Protein AF-A0A349MYN0-F1 (afdb_monomer)

Nearest PDB structures (foldseek):
  5dou-assembly1_A  TM=8.508E-01  e=4.488E-42  Homo sapiens
  5dot-assembly1_B  TM=8.127E-01  e=1.857E-39  Homo sapiens
  5dot-assembly1_A  TM=7.940E-01  e=4.603E-40  Homo sapiens
  6uel-assembly1_A  TM=7.951E-01  e=8.634E-41  Homo sapiens
  6uel-assembly2_B  TM=8.020E-01  e=1.486E-39  Homo sapiens

Structure (mmCIF, N/CA/C/O backbone):
data_AF-A0A349MYN0-F1
#
_entry.id   AF-A0A349MYN0-F1
#
loop_
_atom_site.group_PDB
_atom_site.id
_atom_site.type_symbol
_atom_site.label_atom_id
_atom_site.label_alt_id
_atom_site.label_comp_id
_atom_site.label_asym_id
_atom_site.label_entity_id
_atom_site.label_seq_id
_atom_site.pdbx_PDB_ins_code
_atom_site.Cartn_x
_atom_site.Cartn_y
_atom_site.Cartn_z
_atom_site.occupancy
_atom_site.B_iso_or_equiv
_atom_site.auth_seq_id
_atom_site.auth_comp_id
_atom_site.auth_asym_id
_atom_site.auth_atom_id
_atom_site.pdbx_PDB_model_num
ATOM 1 N N . MET A 1 1 ? 27.605 -14.331 16.503 1.00 70.06 1 MET A N 1
ATOM 2 C CA . MET A 1 1 ? 26.732 -15.064 17.456 1.00 70.06 1 MET A CA 1
ATOM 3 C C . MET A 1 1 ? 26.470 -14.344 18.785 1.00 70.06 1 MET A C 1
ATOM 5 O O . MET A 1 1 ? 25.305 -14.211 19.127 1.00 70.06 1 MET A O 1
ATOM 9 N N . SER A 1 2 ? 27.470 -13.841 19.530 1.00 75.88 2 SER A N 1
ATOM 10 C CA . SER A 1 2 ? 27.254 -13.190 20.852 1.00 75.88 2 SER A CA 1
ATOM 11 C C . SER A 1 2 ? 26.178 -12.083 20.856 1.00 75.88 2 SER A C 1
ATOM 13 O O . SER A 1 2 ? 25.307 -12.060 21.724 1.00 75.88 2 SER A O 1
ATOM 15 N N . ALA A 1 3 ? 26.155 -11.217 19.835 1.00 77.19 3 ALA A N 1
ATOM 16 C CA . ALA A 1 3 ? 25.116 -10.194 19.686 1.00 77.19 3 ALA A CA 1
ATOM 17 C C . ALA A 1 3 ? 23.699 -10.779 19.503 1.00 77.19 3 ALA A C 1
ATOM 19 O O . ALA A 1 3 ? 22.739 -10.231 20.039 1.00 77.19 3 ALA A O 1
ATOM 20 N N . ALA A 1 4 ?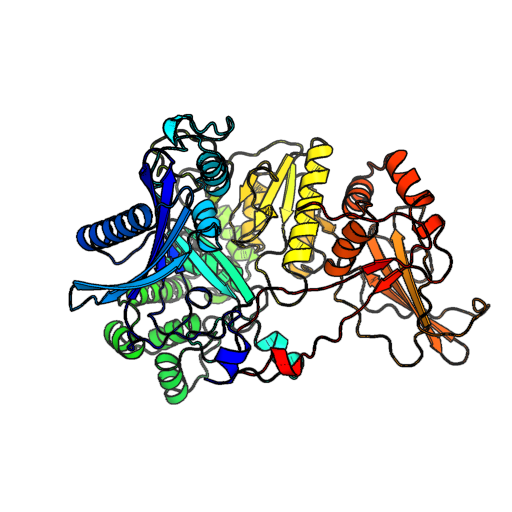 23.560 -11.899 18.787 1.00 78.62 4 ALA A N 1
ATOM 21 C CA . ALA A 1 4 ? 22.275 -12.568 18.580 1.00 78.62 4 ALA A CA 1
ATOM 22 C C . ALA A 1 4 ? 21.766 -13.223 19.877 1.00 78.62 4 ALA A C 1
ATOM 24 O O . ALA A 1 4 ? 20.604 -13.047 20.239 1.00 78.62 4 ALA A O 1
ATOM 25 N N . PHE A 1 5 ? 22.651 -13.864 20.649 1.00 84.19 5 PHE A N 1
ATOM 26 C CA . PHE A 1 5 ? 22.313 -14.417 21.967 1.00 84.19 5 PHE A CA 1
ATOM 27 C C . PHE A 1 5 ? 21.851 -13.351 22.967 1.00 84.19 5 PHE A C 1
ATOM 29 O O . PHE A 1 5 ? 20.907 -13.593 23.713 1.00 84.19 5 PHE A O 1
ATOM 36 N N . LYS A 1 6 ? 22.470 -12.160 22.960 1.00 86.12 6 LYS A N 1
ATOM 37 C CA . LYS A 1 6 ? 22.051 -11.027 23.809 1.00 86.12 6 LYS A CA 1
ATOM 38 C C . LYS A 1 6 ? 20.644 -10.512 23.483 1.00 86.12 6 LYS A C 1
ATOM 40 O O . LYS A 1 6 ? 20.036 -9.850 24.316 1.00 86.12 6 LYS A O 1
ATOM 45 N N . ARG A 1 7 ? 20.146 -10.779 22.274 1.00 74.25 7 ARG A N 1
ATOM 46 C CA . ARG A 1 7 ? 18.857 -10.279 21.770 1.00 74.25 7 ARG A CA 1
ATOM 47 C C . ARG A 1 7 ? 17.738 -11.282 21.858 1.00 74.25 7 ARG A C 1
ATOM 49 O O . ARG A 1 7 ? 16.597 -10.905 22.105 1.00 74.25 7 ARG A O 1
ATOM 56 N N . SER A 1 8 ? 18.064 -12.544 21.623 1.00 82.69 8 SER A N 1
ATOM 57 C CA . SER A 1 8 ? 17.111 -13.622 21.783 1.00 82.69 8 SER A CA 1
ATOM 58 C C . SER A 1 8 ? 16.631 -13.634 23.230 1.00 82.69 8 SER A C 1
ATOM 60 O O . SER A 1 8 ? 17.420 -13.840 24.154 1.00 82.69 8 SER A O 1
ATOM 62 N N . ARG A 1 9 ? 15.328 -13.411 23.442 1.00 85.12 9 ARG A N 1
ATOM 63 C CA . ARG A 1 9 ? 14.726 -13.454 24.788 1.00 85.12 9 ARG A CA 1
ATOM 64 C C . ARG A 1 9 ? 14.909 -14.827 25.440 1.00 85.12 9 ARG A C 1
ATOM 66 O O . ARG A 1 9 ? 14.987 -14.909 26.659 1.00 85.12 9 ARG A O 1
ATOM 73 N N . THR A 1 10 ? 15.026 -15.877 24.627 1.00 89.75 10 THR A N 1
ATOM 74 C CA . THR A 1 10 ? 15.266 -17.262 25.050 1.00 89.75 10 THR A CA 1
ATOM 75 C C . THR A 1 10 ? 16.742 -17.658 24.996 1.00 89.75 10 THR A C 1
ATOM 77 O O . THR A 1 10 ? 17.072 -18.798 25.304 1.00 89.75 10 THR A O 1
ATOM 80 N N . ARG A 1 11 ? 17.643 -16.737 24.616 1.00 88.44 11 ARG A N 1
ATOM 81 C CA . ARG A 1 11 ? 19.074 -17.002 24.381 1.00 88.44 11 ARG A CA 1
ATOM 82 C C . ARG A 1 11 ? 19.307 -18.180 23.427 1.00 88.44 11 ARG A C 1
ATOM 84 O O . ARG A 1 11 ? 20.222 -18.971 23.626 1.00 88.44 11 ARG A O 1
ATOM 91 N N . GLN A 1 12 ? 18.484 -18.289 22.391 1.00 89.19 12 GLN A N 1
ATOM 92 C CA . GLN A 1 12 ? 18.605 -19.300 21.341 1.00 89.19 12 GLN A CA 1
ATOM 93 C C . GLN A 1 12 ? 18.811 -18.645 19.978 1.00 89.19 12 GLN A C 1
ATOM 95 O O . GLN A 1 12 ? 18.275 -17.565 19.716 1.00 89.19 12 GLN A O 1
ATOM 100 N N . VAL A 1 13 ? 19.579 -19.320 19.125 1.00 89.50 13 VAL A N 1
ATOM 101 C CA . VAL A 1 13 ? 19.745 -19.004 17.705 1.00 89.50 13 VAL A CA 1
ATOM 102 C C . VAL A 1 13 ? 19.585 -20.292 16.909 1.00 89.50 13 VAL A C 1
ATOM 104 O O . VAL A 1 13 ? 20.021 -21.348 17.364 1.00 89.50 13 VAL A O 1
ATOM 107 N N . ILE A 1 14 ? 18.958 -20.191 15.743 1.00 89.00 14 ILE A N 1
ATOM 108 C CA . ILE A 1 14 ? 18.860 -21.282 14.775 1.00 89.00 14 ILE A CA 1
ATOM 109 C C . ILE A 1 14 ? 19.887 -20.988 13.679 1.00 89.00 14 ILE A C 1
ATOM 111 O O . ILE A 1 14 ? 20.056 -19.831 13.287 1.00 89.00 14 ILE A O 1
ATOM 115 N N . VAL A 1 15 ? 20.638 -22.011 13.276 1.00 90.38 15 VAL A N 1
ATOM 116 C CA . VAL A 1 15 ? 21.626 -21.933 12.197 1.00 90.38 15 VAL A CA 1
ATOM 117 C C . VAL A 1 15 ? 21.178 -22.907 11.126 1.00 90.38 15 VAL A C 1
ATOM 119 O O . VAL A 1 15 ? 21.204 -24.114 11.355 1.00 90.38 15 VAL A O 1
ATOM 122 N N . ASP A 1 16 ? 20.776 -22.364 9.986 1.00 90.12 16 ASP A N 1
ATOM 123 C CA . ASP A 1 16 ? 20.216 -23.127 8.879 1.00 90.12 16 ASP A CA 1
ATOM 124 C C . ASP A 1 16 ? 21.194 -23.202 7.705 1.00 90.12 16 ASP A C 1
ATOM 126 O O . ASP A 1 16 ? 22.108 -22.382 7.562 1.00 90.12 16 ASP A O 1
ATOM 130 N N . GLN A 1 17 ? 20.994 -24.205 6.852 1.00 90.94 17 GLN A N 1
ATOM 131 C CA . GLN A 1 17 ? 21.646 -24.271 5.549 1.00 90.94 17 GLN A CA 1
ATOM 132 C C . GLN A 1 17 ? 21.239 -23.056 4.700 1.00 90.94 17 GLN A C 1
ATOM 134 O O . GLN A 1 17 ? 20.084 -22.632 4.723 1.00 90.94 17 GLN A O 1
ATOM 139 N N . SER A 1 18 ? 22.184 -22.511 3.927 1.00 92.62 18 SER A N 1
ATOM 140 C CA . SER A 1 18 ? 21.881 -21.416 3.003 1.00 92.62 18 SER A CA 1
ATOM 141 C C . SER A 1 18 ? 20.936 -21.880 1.896 1.00 92.62 18 SER A C 1
ATOM 143 O O . SER A 1 18 ? 21.201 -22.871 1.219 1.00 92.62 18 SER A O 1
ATOM 145 N N . ILE A 1 19 ? 19.873 -21.108 1.709 1.00 94.25 19 ILE A N 1
ATOM 146 C CA . ILE A 1 19 ? 18.875 -21.223 0.639 1.00 94.25 19 ILE A CA 1
ATOM 147 C C . ILE A 1 19 ? 18.743 -19.881 -0.107 1.00 94.25 19 ILE A C 1
ATOM 149 O O . ILE A 1 19 ? 17.689 -19.547 -0.636 1.00 94.25 19 ILE A O 1
ATOM 153 N N . VAL A 1 20 ? 19.807 -19.068 -0.076 1.00 93.94 20 VAL A N 1
ATOM 154 C CA . VAL A 1 20 ? 19.867 -17.757 -0.739 1.00 93.94 20 VAL A CA 1
ATOM 155 C C . VAL A 1 20 ? 19.706 -17.923 -2.249 1.00 93.94 20 VAL A C 1
ATOM 157 O O . VAL A 1 20 ? 20.283 -18.841 -2.825 1.00 93.94 20 VAL A O 1
ATOM 160 N N . GLY A 1 21 ? 18.947 -17.026 -2.875 1.00 93.31 21 GLY A N 1
ATOM 161 C CA . GLY A 1 21 ? 18.648 -17.070 -4.309 1.00 93.31 21 GLY A CA 1
ATOM 162 C C . GLY A 1 21 ? 17.367 -17.831 -4.654 1.00 93.31 21 GLY A C 1
ATOM 163 O O . GLY A 1 21 ? 16.853 -17.666 -5.753 1.00 93.31 21 GLY A O 1
ATOM 164 N N . LEU A 1 22 ? 16.807 -18.618 -3.728 1.00 96.00 22 LEU A N 1
ATOM 165 C CA . LEU A 1 22 ? 15.513 -19.264 -3.951 1.00 96.00 22 LEU A CA 1
ATOM 166 C C . LEU A 1 22 ? 14.369 -18.241 -3.952 1.00 96.00 22 LEU A C 1
ATOM 168 O O . LEU A 1 22 ? 14.459 -17.188 -3.320 1.00 96.00 22 LEU A O 1
ATOM 172 N N . LYS A 1 23 ? 13.268 -18.581 -4.626 1.00 96.44 23 LYS A N 1
ATOM 173 C CA . LYS A 1 23 ? 12.063 -17.747 -4.688 1.00 96.44 23 LYS A CA 1
ATOM 174 C C . LYS A 1 23 ? 11.361 -17.738 -3.331 1.00 96.44 23 LYS A C 1
ATOM 176 O O . LYS A 1 23 ? 11.064 -18.810 -2.805 1.00 96.44 23 LYS A O 1
ATOM 181 N N . GLU A 1 24 ? 11.070 -16.564 -2.775 1.00 97.44 24 GLU A N 1
ATOM 182 C CA . GLU A 1 24 ? 10.325 -16.435 -1.516 1.00 97.44 24 GLU A CA 1
ATOM 183 C C . GLU A 1 24 ? 8.834 -16.193 -1.805 1.00 97.44 24 GLU A C 1
ATOM 185 O O . GLU A 1 24 ? 8.454 -15.289 -2.547 1.00 97.44 24 GLU A O 1
ATOM 190 N N . VAL A 1 25 ? 7.973 -17.045 -1.245 1.00 97.44 25 VAL A N 1
ATOM 191 C CA . VAL A 1 25 ? 6.510 -16.921 -1.346 1.00 97.44 25 VAL A CA 1
ATOM 192 C C . VAL A 1 25 ? 5.866 -17.147 0.009 1.00 97.44 25 VAL A C 1
ATOM 194 O O . VAL A 1 25 ? 6.366 -17.902 0.845 1.00 97.44 25 VAL A O 1
ATOM 197 N N . SER A 1 26 ? 4.713 -16.533 0.234 1.00 97.25 26 SER A N 1
ATOM 198 C CA . SER A 1 26 ? 3.986 -16.655 1.491 1.00 97.25 26 SER A CA 1
ATOM 199 C C . SER A 1 26 ? 2.500 -16.905 1.303 1.00 97.25 26 SER A C 1
ATOM 201 O O . SER A 1 26 ? 1.902 -16.535 0.294 1.00 97.25 26 SER A O 1
ATOM 203 N N . PHE A 1 27 ? 1.907 -17.576 2.289 1.00 98.12 27 PHE A N 1
ATOM 204 C CA . PHE A 1 27 ? 0.498 -17.956 2.312 1.00 98.12 27 PHE A CA 1
ATOM 205 C C . PHE A 1 27 ? -0.103 -17.585 3.668 1.00 98.12 27 PHE A C 1
ATOM 207 O O . PHE A 1 27 ? 0.437 -17.961 4.713 1.00 98.12 27 PHE A O 1
ATOM 214 N N . GLU A 1 28 ? -1.237 -16.888 3.646 1.00 98.12 28 GLU A N 1
ATOM 215 C CA . GLU A 1 28 ? -2.030 -16.555 4.830 1.00 98.12 28 GLU A CA 1
ATOM 216 C C . GLU A 1 28 ? -3.222 -17.498 4.910 1.00 98.12 28 GLU A C 1
ATOM 218 O O . GLU A 1 28 ? -4.112 -17.470 4.060 1.00 98.12 28 GLU A O 1
ATOM 223 N N . VAL A 1 29 ? -3.258 -18.341 5.936 1.00 97.94 29 VAL A N 1
ATOM 224 C CA . VAL A 1 29 ? -4.346 -19.300 6.129 1.00 97.94 29 VAL A CA 1
ATOM 225 C C . VAL A 1 29 ? -5.152 -18.955 7.366 1.00 97.94 29 VAL A C 1
ATOM 227 O O . VAL A 1 29 ? -4.625 -18.444 8.351 1.00 97.94 29 VAL A O 1
ATOM 230 N N . LEU A 1 30 ? -6.435 -19.296 7.344 1.00 98.06 30 LEU A N 1
ATOM 231 C CA . LEU A 1 30 ? -7.312 -19.200 8.501 1.00 98.06 30 LEU A CA 1
ATOM 232 C C . LEU A 1 30 ? -7.940 -20.556 8.779 1.00 98.06 30 LEU A C 1
ATOM 234 O O . LEU A 1 30 ? -8.428 -2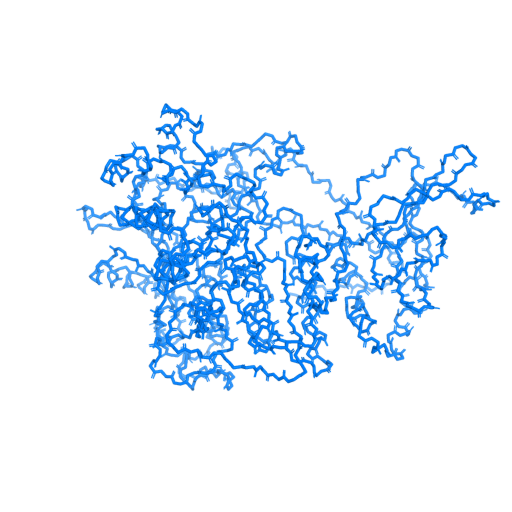1.221 7.867 1.00 98.06 30 LEU A O 1
ATOM 238 N N . ARG A 1 31 ? -7.940 -20.967 10.048 1.00 97.81 31 ARG A N 1
ATOM 239 C CA . ARG A 1 31 ? -8.526 -22.231 10.498 1.00 97.81 31 ARG A CA 1
ATOM 240 C C . ARG A 1 31 ? -9.486 -22.013 11.657 1.00 97.81 31 ARG A C 1
ATOM 242 O O . ARG A 1 31 ? -9.134 -21.342 12.622 1.00 97.81 31 ARG A O 1
ATOM 249 N N . ASP A 1 32 ? -10.669 -22.620 11.588 1.00 97.56 32 ASP A N 1
ATOM 250 C CA . ASP A 1 32 ? -11.662 -22.557 12.661 1.00 97.56 32 ASP A CA 1
ATOM 251 C C . ASP A 1 32 ? -11.588 -23.704 13.673 1.00 97.56 32 ASP A C 1
ATOM 253 O O . ASP A 1 32 ? -10.819 -24.659 13.532 1.00 97.56 32 ASP A O 1
ATOM 257 N N . VAL A 1 33 ? -12.416 -23.609 14.718 1.00 95.62 33 VAL A N 1
ATOM 258 C CA . VAL A 1 33 ? -12.511 -24.631 15.772 1.00 95.62 33 VAL A CA 1
ATOM 259 C C . VAL A 1 33 ? -13.013 -25.990 15.282 1.00 95.62 33 VAL A C 1
ATOM 261 O O . VAL A 1 33 ? -12.716 -27.003 15.911 1.00 95.62 33 VAL A O 1
ATOM 264 N N . ARG A 1 34 ? -13.737 -26.044 14.155 1.00 96.12 34 ARG A N 1
ATOM 265 C CA . ARG A 1 34 ? -14.184 -27.298 13.521 1.00 96.12 34 ARG A CA 1
ATOM 266 C C . ARG A 1 34 ? -13.115 -27.884 12.596 1.00 96.12 34 ARG A C 1
ATOM 268 O O . ARG A 1 34 ? -13.254 -29.009 12.127 1.00 96.12 34 ARG A O 1
ATOM 275 N N . GLY A 1 35 ? -12.030 -27.148 12.360 1.00 95.38 35 GLY A N 1
ATOM 276 C CA . GLY A 1 35 ? -10.937 -27.530 11.478 1.00 95.38 35 GLY A CA 1
ATOM 277 C C . GLY A 1 35 ? -11.133 -27.134 10.018 1.00 95.38 35 GLY A C 1
ATOM 278 O O . GLY A 1 35 ? -10.265 -27.464 9.203 1.00 95.38 35 GLY A O 1
ATOM 279 N N . THR A 1 36 ? -12.201 -26.403 9.689 1.00 96.94 36 THR A N 1
ATOM 280 C CA . THR A 1 36 ? -12.367 -25.756 8.382 1.00 96.94 36 THR A CA 1
ATOM 281 C C . THR A 1 36 ? -11.179 -24.830 8.169 1.00 96.94 36 THR A C 1
ATOM 283 O O . THR A 1 36 ? -10.848 -24.048 9.058 1.00 96.94 36 THR A O 1
ATOM 286 N N . THR A 1 37 ? -10.490 -24.959 7.038 1.00 97.62 37 THR A N 1
ATOM 287 C CA . THR A 1 37 ? -9.283 -24.178 6.737 1.00 97.62 37 THR A CA 1
ATOM 288 C C . THR A 1 37 ? -9.445 -23.515 5.377 1.00 97.62 37 THR A C 1
ATOM 290 O O . THR A 1 37 ? -9.800 -24.205 4.424 1.00 97.62 37 THR A O 1
ATOM 293 N N . LEU A 1 38 ? -9.189 -22.212 5.309 1.00 97.69 38 LEU A N 1
ATOM 294 C CA . LEU A 1 38 ? -9.253 -21.391 4.103 1.00 97.69 38 LEU A CA 1
ATOM 295 C C . LEU A 1 38 ? -7.887 -20.761 3.837 1.00 97.69 38 LEU A C 1
ATOM 297 O O . LEU A 1 38 ? -7.167 -20.411 4.777 1.00 97.69 38 LEU A O 1
ATOM 301 N N . LEU A 1 39 ? -7.549 -20.598 2.563 1.00 97.94 39 LEU A N 1
ATOM 302 C CA . LEU A 1 39 ? -6.480 -19.714 2.128 1.00 97.94 39 LEU A CA 1
ATOM 303 C C . LEU A 1 39 ? -7.048 -18.302 1.937 1.00 97.94 39 LEU A C 1
ATOM 305 O O . LEU A 1 39 ? -7.944 -18.102 1.126 1.00 97.94 39 LEU A O 1
ATOM 309 N N . LEU A 1 40 ? -6.544 -17.333 2.700 1.00 97.56 40 LEU A N 1
ATOM 310 C CA . LEU A 1 40 ? -6.998 -15.941 2.644 1.00 97.56 40 LEU A CA 1
ATOM 311 C C . LEU A 1 40 ? -6.230 -15.101 1.620 1.00 97.56 40 LEU A C 1
ATOM 313 O O . LEU A 1 40 ? -6.700 -14.042 1.217 1.00 97.56 40 LEU A O 1
ATOM 317 N N . GLY A 1 41 ? -5.044 -15.550 1.225 1.00 96.88 41 GLY A N 1
ATOM 318 C CA . GLY A 1 41 ? -4.240 -14.892 0.211 1.00 96.88 41 GLY A CA 1
ATOM 319 C C . GLY A 1 41 ? -2.812 -15.406 0.198 1.00 96.88 41 GLY A C 1
ATOM 320 O O . GLY A 1 41 ? -2.386 -16.179 1.061 1.00 96.88 41 GLY A O 1
ATOM 321 N N . SER A 1 42 ? -2.073 -14.965 -0.806 1.00 97.25 42 SER A N 1
ATOM 322 C CA . SER A 1 42 ? -0.695 -15.373 -1.038 1.00 97.25 42 SER A CA 1
ATOM 323 C C . SER A 1 42 ? 0.104 -14.217 -1.616 1.00 97.25 42 SER A C 1
ATOM 325 O O . SER A 1 42 ? -0.455 -13.406 -2.360 1.00 97.25 42 SER A O 1
ATOM 327 N N . MET A 1 43 ? 1.391 -14.154 -1.301 1.00 96.94 43 MET A N 1
ATOM 328 C CA . MET A 1 43 ? 2.289 -13.108 -1.781 1.00 96.94 43 MET A CA 1
ATOM 329 C C . MET A 1 43 ? 3.567 -13.717 -2.348 1.00 96.94 43 MET A C 1
ATOM 331 O O . MET A 1 43 ? 4.013 -14.771 -1.891 1.00 96.94 43 MET A O 1
ATOM 335 N N . GLU A 1 44 ? 4.129 -13.047 -3.342 1.00 98.00 44 GLU A N 1
ATOM 336 C CA . GLU A 1 44 ? 5.409 -13.371 -3.960 1.00 98.00 44 GLU A CA 1
ATOM 337 C C . GLU A 1 44 ? 6.370 -12.209 -3.742 1.00 98.00 44 GLU A C 1
ATOM 339 O O . GLU A 1 44 ? 6.031 -11.060 -4.033 1.00 98.00 44 GLU A O 1
ATOM 344 N N . ASP A 1 45 ? 7.556 -12.507 -3.228 1.00 97.50 45 ASP A N 1
ATOM 345 C CA . ASP A 1 45 ? 8.609 -11.513 -3.095 1.00 97.50 45 ASP A CA 1
ATOM 346 C C . ASP A 1 45 ? 9.348 -11.433 -4.435 1.00 97.50 45 ASP A C 1
ATOM 348 O O . ASP A 1 45 ? 9.756 -12.446 -5.007 1.00 97.50 45 ASP A O 1
ATOM 352 N N . MET A 1 46 ? 9.506 -10.218 -4.960 1.00 96.62 46 MET A N 1
ATOM 353 C CA . MET A 1 46 ? 10.285 -9.990 -6.177 1.00 96.62 46 MET A CA 1
ATOM 354 C C . MET A 1 46 ? 11.768 -10.264 -5.920 1.00 96.62 46 MET A C 1
ATOM 356 O O . MET A 1 46 ? 12.467 -10.751 -6.806 1.00 96.62 46 MET A O 1
ATOM 360 N N . ASP A 1 47 ? 12.260 -9.933 -4.723 1.00 96.19 47 ASP A N 1
ATOM 361 C CA . ASP A 1 47 ? 13.625 -10.256 -4.334 1.00 96.19 47 ASP A CA 1
ATOM 362 C C . ASP A 1 47 ? 13.713 -11.698 -3.820 1.00 96.19 47 ASP A C 1
ATOM 364 O O . ASP A 1 47 ? 12.864 -12.128 -3.040 1.00 96.19 47 ASP A O 1
ATOM 368 N N . PRO A 1 48 ? 14.764 -12.443 -4.190 1.00 95.38 48 PRO A N 1
ATOM 369 C CA . PRO A 1 48 ? 14.948 -13.801 -3.706 1.00 95.38 48 PRO A CA 1
ATOM 370 C C . PRO A 1 48 ? 15.352 -13.834 -2.228 1.00 95.38 48 PRO A C 1
ATOM 372 O O . PRO A 1 48 ? 15.840 -12.849 -1.653 1.00 95.38 48 PRO A O 1
ATOM 375 N N . VAL A 1 49 ? 15.257 -15.031 -1.642 1.00 96.44 49 VAL A N 1
ATOM 376 C CA . VAL A 1 49 ? 15.714 -15.315 -0.279 1.00 96.44 49 VAL A CA 1
ATOM 377 C C . VAL A 1 49 ? 17.146 -14.818 -0.092 1.00 96.44 49 VAL A C 1
ATOM 379 O O . VAL A 1 49 ? 18.037 -15.077 -0.902 1.00 96.44 49 VAL A O 1
ATOM 382 N N . GLY A 1 50 ? 17.377 -14.122 1.018 1.00 93.00 50 GLY A N 1
ATOM 383 C CA . GLY A 1 50 ? 18.637 -13.434 1.320 1.00 93.00 50 GLY A CA 1
ATOM 384 C C . GLY A 1 50 ? 18.422 -11.956 1.629 1.00 93.00 50 GLY A C 1
ATOM 385 O O . GLY A 1 50 ? 19.214 -11.358 2.361 1.00 93.00 50 GLY A O 1
ATOM 386 N N . ILE A 1 51 ? 17.301 -11.404 1.167 1.00 95.44 51 ILE A N 1
ATOM 387 C CA . ILE A 1 51 ? 16.744 -10.134 1.627 1.00 95.44 51 ILE A CA 1
ATOM 388 C C . ILE A 1 51 ? 15.548 -10.431 2.519 1.00 95.44 51 ILE A C 1
ATOM 390 O O . ILE A 1 51 ? 14.767 -11.334 2.261 1.00 95.44 51 ILE A O 1
ATOM 394 N N . HIS A 1 52 ? 15.418 -9.694 3.615 1.00 94.44 52 HIS A N 1
ATOM 395 C CA . HIS A 1 52 ? 14.252 -9.812 4.473 1.00 94.44 52 HIS A CA 1
ATOM 396 C C . HIS A 1 52 ? 12.994 -9.374 3.708 1.00 94.44 52 HIS A C 1
ATOM 398 O O . HIS A 1 52 ? 12.954 -8.231 3.268 1.00 94.44 52 HIS A O 1
ATOM 404 N N . ALA A 1 53 ? 11.946 -10.200 3.663 1.00 91.00 53 ALA A N 1
ATOM 405 C CA . ALA A 1 53 ? 10.687 -9.926 2.950 1.00 91.00 53 ALA A CA 1
ATOM 406 C C . ALA A 1 53 ? 10.162 -8.478 3.094 1.00 91.00 53 ALA A C 1
ATOM 408 O O . ALA A 1 53 ? 9.836 -7.801 2.129 1.00 91.00 53 ALA A O 1
ATOM 409 N N . ALA A 1 54 ? 10.195 -7.908 4.308 1.00 90.44 54 ALA A N 1
ATOM 410 C CA . ALA A 1 54 ? 9.737 -6.527 4.533 1.00 90.44 54 ALA A CA 1
ATOM 411 C C . ALA A 1 54 ? 10.542 -5.425 3.801 1.00 90.44 54 ALA A C 1
ATOM 413 O O . ALA A 1 54 ? 10.015 -4.318 3.659 1.00 90.44 54 ALA A O 1
ATOM 414 N N . ASP A 1 55 ? 11.785 -5.716 3.404 1.00 94.25 55 ASP A N 1
ATOM 415 C CA . ASP A 1 55 ? 12.672 -4.881 2.580 1.00 94.25 55 ASP A CA 1
ATOM 416 C C . ASP A 1 55 ? 12.580 -5.223 1.086 1.00 94.25 55 ASP A C 1
ATOM 418 O O . ASP A 1 55 ? 13.181 -4.511 0.282 1.00 94.25 55 ASP A O 1
ATOM 422 N N . SER A 1 56 ? 11.849 -6.281 0.727 1.00 94.94 56 SER A N 1
ATOM 423 C CA . SER A 1 56 ? 11.555 -6.643 -0.652 1.00 94.94 56 SER A CA 1
ATOM 424 C C . SER A 1 56 ? 10.323 -5.906 -1.176 1.00 94.94 56 SER A C 1
ATOM 426 O O . SER A 1 56 ? 9.484 -5.404 -0.416 1.00 94.94 56 SER A O 1
ATOM 428 N N . ILE A 1 57 ? 10.229 -5.830 -2.502 1.00 95.69 57 ILE A N 1
ATOM 429 C CA . ILE A 1 57 ? 8.975 -5.538 -3.188 1.00 95.69 57 ILE A CA 1
ATOM 430 C C . ILE A 1 57 ? 8.136 -6.820 -3.185 1.00 95.69 57 ILE A C 1
ATOM 432 O O . ILE A 1 57 ? 8.522 -7.812 -3.793 1.00 95.69 57 ILE A O 1
ATOM 436 N N . GLU A 1 58 ? 6.985 -6.792 -2.518 1.00 96.38 58 GLU A N 1
ATOM 437 C CA . GLU A 1 58 ? 6.093 -7.955 -2.398 1.00 96.38 58 GLU A CA 1
ATOM 438 C C . GLU A 1 58 ? 4.860 -7.748 -3.304 1.00 96.38 58 GLU A C 1
ATOM 440 O O . GLU A 1 58 ? 4.289 -6.652 -3.341 1.00 96.38 58 GLU A O 1
ATOM 445 N N . VAL A 1 59 ? 4.419 -8.783 -4.021 1.00 98.25 59 VAL A N 1
ATOM 446 C CA . VAL A 1 59 ? 3.301 -8.740 -4.982 1.00 98.25 59 VAL A CA 1
ATOM 447 C C . VAL A 1 59 ? 2.200 -9.718 -4.571 1.00 98.25 59 VAL A C 1
ATOM 449 O O . VAL A 1 59 ? 2.475 -10.830 -4.126 1.00 98.25 59 VAL A O 1
ATOM 452 N N . THR A 1 60 ? 0.934 -9.320 -4.712 1.00 97.88 60 THR A N 1
ATOM 453 C CA . THR A 1 60 ? -0.221 -10.218 -4.562 1.00 97.88 60 THR A CA 1
ATOM 454 C C . THR A 1 60 ? -1.253 -9.958 -5.668 1.00 97.88 60 THR A C 1
ATOM 456 O O . THR A 1 60 ? -1.489 -8.793 -5.998 1.00 97.88 60 THR A O 1
ATOM 459 N N . PRO A 1 61 ? -1.858 -11.000 -6.267 1.00 97.19 61 PRO A N 1
ATOM 460 C CA . PRO A 1 61 ? -1.579 -12.424 -6.048 1.00 97.19 61 PRO A CA 1
ATOM 461 C C . PRO A 1 61 ? -0.182 -12.843 -6.549 1.00 97.19 61 PRO A C 1
ATOM 463 O O . PRO A 1 61 ? 0.525 -12.057 -7.179 1.00 97.19 61 PRO A O 1
ATOM 466 N N . ILE A 1 62 ? 0.217 -14.082 -6.251 1.00 97.25 62 ILE A N 1
ATOM 467 C CA . ILE A 1 62 ? 1.439 -14.701 -6.793 1.00 97.25 62 ILE A CA 1
ATOM 468 C C . ILE A 1 62 ? 1.366 -14.699 -8.329 1.00 97.25 62 ILE A C 1
ATOM 470 O O . ILE A 1 62 ? 0.302 -14.961 -8.889 1.00 97.25 62 ILE A O 1
ATOM 474 N N . GLN A 1 63 ? 2.480 -14.404 -9.001 1.00 97.06 63 GLN A N 1
ATOM 475 C CA . GLN A 1 63 ? 2.531 -14.190 -10.451 1.00 97.06 63 GLN A CA 1
ATOM 476 C C . GLN A 1 63 ? 3.151 -15.367 -11.213 1.00 97.06 63 GLN A C 1
ATOM 478 O O . GLN A 1 63 ? 2.769 -15.622 -12.353 1.00 97.06 63 GLN A O 1
ATOM 483 N N . THR A 1 64 ? 4.105 -16.079 -10.608 1.00 96.19 64 THR A N 1
ATOM 484 C CA . THR A 1 64 ? 5.018 -16.968 -11.353 1.00 96.19 64 THR A CA 1
ATOM 485 C C . THR A 1 64 ? 4.912 -18.448 -10.983 1.00 96.19 64 THR A C 1
ATOM 487 O O . THR A 1 64 ? 5.690 -19.258 -11.482 1.00 96.19 64 THR A O 1
ATOM 490 N N . LEU A 1 65 ? 3.968 -18.830 -10.116 1.00 95.44 65 LEU A N 1
ATOM 491 C CA . LEU A 1 65 ? 3.734 -20.237 -9.780 1.00 95.44 65 LEU A CA 1
ATOM 492 C C . LEU A 1 65 ? 2.702 -20.874 -10.707 1.00 95.44 65 LEU A C 1
ATOM 494 O O . LEU A 1 65 ? 1.636 -20.312 -10.963 1.00 95.44 65 LEU A O 1
ATOM 498 N N . SER A 1 66 ? 2.973 -22.106 -11.128 1.00 94.75 66 SER A N 1
ATOM 499 C CA . SER A 1 66 ? 1.942 -22.973 -11.694 1.00 94.75 66 SER A CA 1
ATOM 500 C C . SER A 1 66 ? 0.897 -23.335 -10.633 1.00 94.75 66 SER A C 1
ATOM 502 O O . SER A 1 66 ? 1.196 -23.393 -9.436 1.00 94.75 66 SER A O 1
ATOM 504 N N . ASP A 1 67 ? -0.326 -23.673 -11.056 1.00 96.25 67 ASP A N 1
ATOM 505 C CA . ASP A 1 67 ? -1.361 -24.138 -10.118 1.00 96.25 67 ASP A CA 1
ATOM 506 C C . ASP A 1 67 ? -0.885 -25.361 -9.316 1.00 96.25 67 ASP A C 1
ATOM 508 O O . ASP A 1 67 ? -1.119 -25.454 -8.114 1.00 96.25 67 ASP A O 1
ATOM 512 N N . ARG A 1 68 ? -0.108 -26.263 -9.931 1.00 94.75 68 ARG A N 1
ATOM 513 C CA . ARG A 1 68 ? 0.454 -27.425 -9.228 1.00 94.75 68 ARG A CA 1
ATOM 514 C C . ARG A 1 68 ? 1.343 -27.008 -8.052 1.00 94.75 68 ARG A C 1
ATOM 516 O O . ARG A 1 68 ? 1.199 -27.566 -6.961 1.00 94.75 68 ARG A O 1
ATOM 523 N N . GLU A 1 69 ? 2.258 -26.063 -8.259 1.00 95.50 69 GLU A N 1
ATOM 524 C CA . GLU A 1 69 ? 3.125 -25.536 -7.196 1.00 95.50 69 GLU A CA 1
ATOM 525 C C . GLU A 1 69 ? 2.296 -24.799 -6.141 1.00 95.50 69 GLU A C 1
ATOM 527 O O . GLU A 1 69 ? 2.450 -25.048 -4.943 1.00 95.50 69 GLU A O 1
ATOM 532 N N . TYR A 1 70 ? 1.344 -23.972 -6.580 1.00 96.62 70 TYR A N 1
ATOM 533 C CA . TYR A 1 70 ? 0.448 -23.228 -5.701 1.00 96.62 70 TYR A CA 1
ATOM 534 C C . TYR A 1 70 ? -0.350 -24.153 -4.772 1.00 96.62 70 TYR A C 1
ATOM 536 O O . TYR A 1 70 ? -0.320 -23.996 -3.548 1.00 96.62 70 TYR A O 1
ATOM 544 N N . GLN A 1 71 ? -1.009 -25.183 -5.318 1.00 97.38 71 GLN A N 1
ATOM 545 C CA . GLN A 1 71 ? -1.771 -26.151 -4.526 1.00 97.38 71 GLN A CA 1
ATOM 546 C C . GLN A 1 71 ? -0.863 -26.986 -3.613 1.00 97.38 71 GLN A C 1
ATOM 548 O O . GLN A 1 71 ? -1.255 -27.305 -2.487 1.00 97.38 71 GLN A O 1
ATOM 553 N N . LYS A 1 72 ? 0.361 -27.321 -4.045 1.00 96.25 72 LYS A N 1
ATOM 554 C CA . LYS A 1 72 ? 1.349 -28.036 -3.217 1.00 96.25 72 LYS A CA 1
ATOM 555 C C . LYS A 1 72 ? 1.721 -27.226 -1.972 1.00 96.25 72 LYS A C 1
ATOM 557 O O . LYS A 1 72 ? 1.687 -27.774 -0.863 1.00 96.25 72 LYS A O 1
ATOM 562 N N . LEU A 1 73 ? 2.010 -25.933 -2.133 1.00 97.56 73 LEU A N 1
ATOM 563 C CA . LEU A 1 73 ? 2.335 -25.023 -1.029 1.00 97.56 73 LEU A CA 1
ATOM 564 C C . LEU A 1 73 ? 1.112 -24.720 -0.151 1.00 97.56 73 LEU A C 1
ATOM 566 O O . LEU A 1 73 ? 1.207 -24.811 1.076 1.00 97.56 73 LEU A O 1
ATOM 570 N N . ARG A 1 74 ? -0.071 -24.503 -0.745 1.00 98.06 74 ARG A N 1
ATOM 571 C CA . ARG A 1 74 ? -1.348 -24.368 -0.016 1.00 98.06 74 ARG A CA 1
ATOM 572 C C . ARG A 1 74 ? -1.616 -25.578 0.878 1.00 98.06 74 ARG A C 1
ATOM 574 O O . ARG A 1 74 ? -1.899 -25.434 2.068 1.00 98.06 74 ARG A O 1
ATOM 581 N N . GLN A 1 75 ? -1.481 -26.792 0.343 1.00 98.06 75 GLN A N 1
ATOM 582 C CA . GLN A 1 75 ? -1.653 -28.014 1.131 1.00 98.06 75 GLN A CA 1
ATOM 583 C C . GLN A 1 75 ? -0.606 -28.131 2.245 1.00 98.06 75 GLN A C 1
ATOM 585 O O . GLN A 1 75 ? -0.936 -28.602 3.337 1.00 98.06 75 GLN A O 1
ATOM 590 N N . ALA A 1 76 ? 0.639 -27.709 2.001 1.00 98.06 76 ALA A N 1
ATOM 591 C CA . ALA A 1 76 ? 1.671 -27.665 3.032 1.00 98.06 76 ALA A CA 1
ATOM 592 C C . ALA A 1 76 ? 1.286 -26.711 4.172 1.00 98.06 76 ALA A C 1
ATOM 594 O O . ALA A 1 76 ? 1.305 -27.130 5.331 1.00 98.06 76 ALA A O 1
ATOM 595 N N . ALA A 1 77 ? 0.837 -25.493 3.856 1.00 98.12 77 ALA A N 1
ATOM 596 C CA . ALA A 1 77 ? 0.357 -24.527 4.842 1.00 98.12 77 ALA A CA 1
ATOM 597 C C . ALA A 1 77 ? -0.825 -25.085 5.659 1.00 98.12 77 ALA A C 1
ATOM 599 O O . ALA A 1 77 ? -0.823 -25.018 6.890 1.00 98.12 77 ALA A O 1
ATOM 600 N N . PHE A 1 78 ? -1.790 -25.751 5.011 1.00 98.50 78 PHE A N 1
ATOM 601 C CA . PHE A 1 78 ? -2.912 -26.399 5.705 1.00 98.50 78 PHE A CA 1
ATOM 602 C C . PHE A 1 78 ? -2.462 -27.538 6.629 1.00 98.50 78 PHE A C 1
ATOM 604 O O . PHE A 1 78 ? -2.990 -27.682 7.735 1.00 98.50 78 PHE A O 1
ATOM 611 N N . ARG A 1 79 ? -1.483 -28.356 6.214 1.00 98.12 79 ARG A N 1
ATOM 612 C CA . ARG A 1 79 ? -0.912 -29.410 7.072 1.00 98.12 79 ARG A CA 1
ATOM 613 C C . ARG A 1 79 ? -0.251 -28.815 8.314 1.00 98.12 79 ARG A C 1
ATOM 615 O O . ARG A 1 79 ? -0.484 -29.327 9.409 1.00 98.12 79 ARG A O 1
ATOM 622 N N . VAL A 1 80 ? 0.511 -27.730 8.159 1.00 97.75 80 VAL A N 1
ATOM 623 C CA . VAL A 1 80 ? 1.130 -27.007 9.282 1.00 97.75 80 VAL A CA 1
ATOM 624 C C . VAL A 1 80 ? 0.053 -26.476 10.234 1.00 97.75 80 VAL A C 1
ATOM 626 O O . VAL A 1 80 ? 0.111 -26.771 11.428 1.00 97.75 80 VAL A O 1
ATOM 629 N N . ALA A 1 81 ? -0.981 -25.805 9.711 1.00 97.50 81 ALA A N 1
ATOM 630 C CA . ALA A 1 81 ? -2.074 -25.237 10.510 1.00 97.50 81 ALA A CA 1
ATOM 631 C C . ALA A 1 81 ? -2.763 -26.300 11.378 1.00 97.50 81 ALA A C 1
ATOM 633 O O . ALA A 1 81 ? -3.015 -26.099 12.567 1.00 97.50 81 ALA A O 1
ATOM 634 N N . ARG A 1 82 ? -3.043 -27.467 10.782 1.00 97.25 82 ARG A N 1
ATOM 635 C CA . ARG A 1 82 ? -3.667 -28.603 11.472 1.00 97.25 82 ARG A CA 1
ATOM 636 C C . ARG A 1 82 ? -2.740 -29.210 12.516 1.00 97.25 82 ARG A C 1
ATOM 638 O O . ARG A 1 82 ? -3.194 -29.494 13.620 1.00 97.25 82 ARG A O 1
ATOM 645 N N . ARG A 1 83 ? -1.457 -29.403 12.189 1.00 96.94 83 ARG A N 1
ATOM 646 C CA . ARG A 1 83 ? -0.487 -30.053 13.084 1.00 96.94 83 ARG A CA 1
ATOM 647 C C . ARG A 1 83 ? -0.164 -29.215 14.319 1.00 96.94 83 ARG A C 1
ATOM 649 O O . ARG A 1 83 ? 0.100 -29.796 15.372 1.00 96.94 83 ARG A O 1
ATOM 656 N N . LEU A 1 84 ? -0.189 -27.891 14.172 1.00 96.44 84 LEU A N 1
ATOM 657 C CA . LEU A 1 84 ? -0.029 -26.918 15.254 1.00 96.44 84 LEU A CA 1
ATOM 658 C C . LEU A 1 84 ? -1.353 -26.582 15.959 1.00 96.44 84 LEU A C 1
ATOM 660 O O . LEU A 1 84 ? -1.350 -25.785 16.890 1.00 96.44 84 LEU A O 1
ATOM 664 N N . HIS A 1 85 ? -2.470 -27.189 15.539 1.00 95.38 85 HIS A N 1
ATOM 665 C CA . HIS A 1 85 ? -3.806 -26.962 16.095 1.00 95.38 85 HIS A CA 1
ATOM 666 C C . HIS A 1 85 ? -4.222 -25.481 16.115 1.00 95.38 85 HIS A C 1
ATOM 668 O O . HIS A 1 85 ? -4.879 -25.028 17.049 1.00 95.38 85 HIS A O 1
ATOM 674 N N . ILE A 1 86 ? -3.863 -24.731 15.068 1.00 96.44 86 ILE A N 1
ATOM 675 C CA . ILE A 1 86 ? -4.184 -23.304 14.966 1.00 96.44 86 ILE A CA 1
ATOM 676 C C . ILE A 1 86 ? -5.700 -23.095 14.924 1.00 96.44 86 ILE A C 1
ATOM 678 O O . ILE A 1 86 ? -6.406 -23.777 14.176 1.00 96.44 86 ILE A O 1
ATOM 682 N N . VAL A 1 87 ? -6.176 -22.122 15.700 1.00 97.19 87 VAL A N 1
ATOM 683 C CA . VAL A 1 87 ? -7.516 -21.534 15.606 1.00 97.19 87 VAL A CA 1
ATOM 684 C C . VAL A 1 87 ? -7.329 -20.029 15.431 1.00 97.19 87 VAL A C 1
ATOM 686 O O . VAL A 1 87 ? -6.789 -19.369 16.315 1.00 97.19 87 VAL A O 1
ATOM 689 N N . GLY A 1 88 ? -7.736 -19.499 14.281 1.00 96.88 88 GLY A N 1
ATOM 690 C CA . GLY A 1 88 ? -7.414 -18.143 13.835 1.00 96.88 88 GLY A CA 1
ATOM 691 C C . GLY A 1 88 ? -6.522 -18.155 12.595 1.00 96.88 88 GLY A C 1
ATOM 692 O O . GLY A 1 88 ? -6.591 -19.083 11.787 1.00 96.88 88 GLY A O 1
ATOM 693 N N . VAL A 1 89 ? -5.713 -17.108 12.437 1.00 97.25 89 VAL A N 1
ATOM 694 C CA . VAL A 1 89 ? -4.830 -16.922 11.276 1.00 97.25 89 VAL A CA 1
ATOM 695 C C . VAL A 1 89 ? -3.431 -17.487 11.503 1.00 97.25 89 VAL A C 1
ATOM 697 O O . VAL A 1 89 ? -2.935 -17.542 12.631 1.00 97.25 89 VAL A O 1
ATOM 700 N N . MET A 1 90 ? -2.789 -17.894 10.414 1.00 97.62 90 MET A N 1
ATOM 701 C CA . MET A 1 90 ? -1.387 -18.277 10.381 1.00 97.62 90 MET A CA 1
ATOM 702 C C . MET A 1 90 ? -0.778 -17.913 9.030 1.00 97.62 90 MET A C 1
ATOM 704 O O . MET A 1 90 ? -1.214 -18.402 7.990 1.00 97.62 90 MET A O 1
ATOM 708 N N . HIS A 1 91 ? 0.301 -17.150 9.087 1.00 97.81 91 HIS A N 1
ATOM 709 C CA . HIS A 1 91 ? 1.141 -16.829 7.946 1.00 97.81 91 HIS A CA 1
ATOM 710 C C . HIS A 1 91 ? 2.290 -17.847 7.855 1.00 97.81 91 HIS A C 1
ATOM 712 O O . HIS A 1 91 ? 2.974 -18.112 8.851 1.00 97.81 91 HIS A O 1
ATOM 718 N N . VAL A 1 92 ? 2.517 -18.427 6.674 1.00 97.81 92 VAL A N 1
ATOM 719 C CA . VAL A 1 92 ? 3.644 -19.333 6.391 1.00 97.81 92 VAL A CA 1
ATOM 720 C C . VAL A 1 92 ? 4.478 -18.784 5.241 1.00 97.81 92 VAL A C 1
ATOM 722 O O . VAL A 1 92 ? 3.931 -18.488 4.182 1.00 97.81 92 VAL A O 1
ATOM 725 N N . GLN A 1 93 ? 5.794 -18.703 5.442 1.00 97.38 93 GLN A N 1
ATOM 726 C CA . GLN A 1 93 ? 6.768 -18.322 4.417 1.00 97.38 93 GLN A CA 1
ATOM 727 C C . GLN A 1 93 ? 7.513 -19.554 3.905 1.00 97.38 93 GLN A C 1
ATOM 729 O O . GLN A 1 93 ? 7.967 -20.392 4.696 1.00 97.38 93 GLN A O 1
ATOM 734 N N . PHE A 1 94 ? 7.659 -19.633 2.588 1.00 97.69 94 PHE A N 1
ATOM 735 C CA . PHE A 1 94 ? 8.333 -20.703 1.877 1.00 97.69 94 PHE A CA 1
ATOM 736 C C . PHE A 1 94 ? 9.459 -20.154 1.006 1.00 97.69 94 PHE A C 1
ATOM 738 O O . PHE A 1 94 ? 9.308 -19.104 0.390 1.00 97.69 94 PHE A O 1
ATOM 745 N N . ALA A 1 95 ? 10.535 -20.926 0.893 1.00 96.94 95 ALA A N 1
ATOM 746 C CA . ALA A 1 95 ? 11.487 -20.803 -0.202 1.00 96.94 95 ALA A CA 1
ATOM 747 C C . ALA A 1 95 ? 11.224 -21.922 -1.207 1.00 96.94 95 ALA A C 1
ATOM 749 O O . ALA A 1 95 ? 11.190 -23.090 -0.810 1.00 96.94 95 ALA A O 1
ATOM 750 N N . LEU A 1 96 ? 11.039 -21.586 -2.478 1.00 95.44 96 LEU A N 1
ATOM 751 C CA . LEU A 1 96 ? 10.831 -22.536 -3.564 1.00 95.44 96 LEU A CA 1
ATOM 752 C C . LEU A 1 96 ? 12.087 -22.614 -4.435 1.00 95.44 96 LEU A C 1
ATOM 754 O O . LEU A 1 96 ? 12.601 -21.596 -4.897 1.00 95.44 96 LEU A O 1
ATOM 758 N N . ASP A 1 97 ? 12.544 -23.839 -4.673 1.00 91.19 97 ASP A N 1
ATOM 759 C CA . ASP A 1 97 ? 13.540 -24.158 -5.686 1.00 91.19 97 ASP A CA 1
ATOM 760 C C . ASP A 1 97 ? 12.826 -24.461 -7.014 1.00 91.19 97 ASP A C 1
ATOM 762 O O . ASP A 1 97 ? 12.185 -25.515 -7.127 1.00 91.19 97 ASP A O 1
ATOM 766 N N . PRO A 1 98 ? 12.908 -23.557 -8.010 1.00 73.94 98 PRO A N 1
ATOM 767 C CA . PRO A 1 98 ? 12.202 -23.724 -9.277 1.00 73.94 98 PRO A CA 1
ATOM 768 C C . PRO A 1 98 ? 12.794 -24.845 -10.144 1.00 73.94 98 PRO A C 1
ATOM 770 O O . PRO A 1 98 ? 12.114 -25.349 -11.033 1.00 73.94 98 PRO A O 1
ATOM 773 N N . VAL A 1 99 ? 14.043 -25.262 -9.900 1.00 79.88 99 VAL A N 1
ATOM 774 C CA . VAL A 1 99 ? 14.727 -26.291 -10.699 1.00 79.88 99 VAL A CA 1
ATOM 775 C C . VAL A 1 99 ? 14.434 -27.683 -10.149 1.00 79.88 99 VAL A C 1
ATOM 777 O O . VAL A 1 99 ? 14.191 -28.619 -10.912 1.00 79.88 99 VAL A O 1
ATOM 780 N N . LEU A 1 100 ? 14.450 -27.835 -8.823 1.00 80.81 100 LEU A N 1
ATOM 781 C CA . LEU A 1 100 ? 14.288 -29.136 -8.166 1.00 80.81 100 LEU A CA 1
ATOM 782 C C . LEU A 1 100 ? 12.841 -29.462 -7.760 1.00 80.81 100 LEU A C 1
ATOM 784 O O . LEU A 1 100 ? 12.615 -30.541 -7.211 1.00 80.81 100 LEU A O 1
ATOM 788 N N . ASP A 1 101 ? 11.876 -28.560 -7.990 1.00 81.62 101 ASP A N 1
ATOM 789 C CA . ASP A 1 101 ? 10.488 -28.657 -7.489 1.00 81.62 101 ASP A CA 1
ATOM 790 C C . ASP A 1 101 ? 10.458 -29.031 -5.990 1.00 81.62 101 ASP A C 1
ATOM 792 O O . ASP A 1 101 ? 9.683 -29.873 -5.524 1.00 81.62 101 ASP A O 1
ATOM 796 N N . ASN A 1 102 ? 11.343 -28.422 -5.201 1.00 90.31 102 ASN A N 1
ATOM 797 C CA . ASN A 1 102 ? 11.430 -28.611 -3.754 1.00 90.31 102 ASN A CA 1
ATOM 798 C C . ASN A 1 102 ? 11.154 -27.290 -3.044 1.00 90.31 102 ASN A C 1
ATOM 800 O O . ASN A 1 102 ? 11.410 -26.219 -3.581 1.00 90.31 102 ASN A O 1
ATOM 804 N N . TYR A 1 103 ? 10.631 -27.360 -1.820 1.00 95.31 103 TYR A N 1
ATOM 805 C CA . TYR A 1 103 ? 10.365 -26.170 -1.020 1.00 95.31 103 TYR A CA 1
ATOM 806 C C . TYR A 1 103 ? 10.856 -26.338 0.416 1.00 95.31 103 TYR A C 1
ATOM 808 O O . TYR A 1 103 ? 10.881 -27.444 0.963 1.00 95.31 103 TYR A O 1
ATOM 816 N N . PHE A 1 104 ? 11.161 -25.213 1.052 1.00 95.88 104 PHE A N 1
ATOM 817 C CA . PHE A 1 104 ? 11.546 -25.113 2.454 1.00 95.88 104 PHE A CA 1
ATOM 818 C C . PHE A 1 104 ? 10.541 -24.234 3.188 1.00 95.88 104 PHE A C 1
ATOM 820 O O . PHE A 1 104 ? 10.116 -23.212 2.661 1.00 95.88 104 PHE A O 1
ATOM 827 N N . ILE A 1 105 ? 10.158 -24.612 4.409 1.00 96.12 105 ILE A N 1
ATOM 828 C CA . ILE A 1 105 ? 9.372 -23.736 5.287 1.00 96.12 105 ILE A CA 1
ATOM 829 C C . ILE A 1 105 ? 10.363 -22.881 6.068 1.00 96.12 105 ILE A C 1
ATOM 831 O O . ILE A 1 105 ? 11.123 -23.412 6.874 1.00 96.12 105 ILE A O 1
ATOM 835 N N . MET A 1 106 ? 10.343 -21.572 5.840 1.00 94.19 106 MET A N 1
ATOM 836 C CA . MET A 1 106 ? 11.274 -20.637 6.476 1.00 94.19 106 MET A CA 1
ATOM 837 C C . MET A 1 106 ? 10.745 -20.139 7.817 1.00 94.19 106 MET A C 1
ATOM 839 O O . MET A 1 106 ? 11.477 -20.045 8.801 1.00 94.19 106 MET A O 1
ATOM 843 N N . LYS A 1 107 ? 9.454 -19.800 7.863 1.00 93.69 107 LYS A N 1
ATOM 844 C CA . LYS A 1 107 ? 8.835 -19.199 9.041 1.00 93.69 107 LYS A CA 1
ATOM 845 C C . LYS A 1 107 ? 7.352 -19.515 9.102 1.00 93.69 107 LYS A C 1
ATOM 847 O O . LYS A 1 107 ? 6.665 -19.548 8.086 1.00 93.69 107 LYS A O 1
ATOM 852 N N . VAL A 1 108 ? 6.865 -19.694 10.326 1.00 95.69 108 VAL A N 1
ATOM 853 C CA . VAL A 1 108 ? 5.441 -19.802 10.641 1.00 95.69 108 VAL A CA 1
ATOM 854 C C . VAL A 1 108 ? 5.107 -18.756 11.701 1.00 95.69 108 VAL A C 1
ATOM 856 O O . VAL A 1 108 ? 5.689 -18.765 12.787 1.00 95.69 108 VAL A O 1
ATOM 859 N N . SER A 1 109 ? 4.173 -17.860 11.392 1.00 95.88 109 SER A N 1
ATOM 860 C CA . SER A 1 109 ? 3.672 -16.824 12.299 1.00 95.88 109 SER A CA 1
ATOM 861 C C . SER A 1 109 ? 2.199 -17.113 12.617 1.00 95.88 109 SER A C 1
ATOM 863 O O . SER A 1 109 ? 1.327 -16.783 11.816 1.00 95.88 109 SER A O 1
ATOM 865 N N . PRO A 1 110 ? 1.883 -17.751 13.760 1.00 95.31 110 PRO A N 1
ATOM 866 C CA . PRO A 1 110 ? 0.516 -18.145 14.118 1.00 95.31 110 PRO A CA 1
ATOM 867 C C . PRO A 1 110 ? -0.276 -16.988 14.757 1.00 95.31 110 PRO A C 1
ATOM 869 O O . PRO A 1 110 ? -0.865 -17.139 15.826 1.00 95.31 110 PRO A O 1
ATOM 872 N N . TYR A 1 111 ? -0.201 -15.796 14.169 1.00 93.12 111 TYR A N 1
ATOM 873 C CA . TYR A 1 111 ? -0.856 -14.587 14.664 1.00 93.12 111 TYR A CA 1
ATOM 874 C C . TYR A 1 111 ? -1.067 -13.587 13.529 1.00 93.12 111 TYR A C 1
ATOM 876 O O . TYR A 1 111 ? -0.380 -13.640 12.514 1.00 93.12 111 TYR A O 1
ATOM 884 N N . TYR A 1 112 ? -1.991 -12.650 13.741 1.00 91.88 112 TYR A N 1
ATOM 885 C CA . TYR A 1 112 ? -2.239 -11.553 12.811 1.00 91.88 112 TYR A CA 1
ATOM 886 C C . TYR A 1 112 ? -1.012 -10.641 12.730 1.00 91.88 112 TYR A C 1
ATOM 888 O O . TYR A 1 112 ? -0.610 -10.046 13.735 1.00 91.88 112 TYR A O 1
ATOM 896 N N . ASP A 1 113 ? -0.421 -10.528 11.546 1.00 90.50 113 ASP A N 1
ATOM 897 C CA . ASP A 1 113 ? 0.793 -9.753 11.319 1.00 90.50 113 ASP A CA 1
ATOM 898 C C . ASP A 1 113 ? 0.616 -8.708 10.197 1.00 90.50 113 ASP A C 1
ATOM 900 O O . ASP A 1 113 ? -0.495 -8.336 9.807 1.00 90.50 113 ASP A O 1
ATOM 904 N N . ARG A 1 114 ? 1.736 -8.158 9.713 1.00 86.50 114 ARG A N 1
ATOM 905 C CA . ARG A 1 114 ? 1.745 -7.165 8.628 1.00 86.50 114 ARG A CA 1
ATOM 906 C C . ARG A 1 114 ? 1.191 -7.722 7.308 1.00 86.50 114 ARG A C 1
ATOM 908 O O . ARG A 1 114 ? 0.620 -6.955 6.538 1.00 86.50 114 ARG A O 1
ATOM 915 N N . VAL A 1 115 ? 1.383 -9.017 7.049 1.00 90.31 115 VAL A N 1
ATOM 916 C CA . VAL A 1 115 ? 0.915 -9.705 5.842 1.00 90.31 115 VAL A CA 1
ATOM 917 C C . VAL A 1 115 ? -0.593 -9.889 5.935 1.00 90.31 115 VAL A C 1
ATOM 919 O O . VAL A 1 115 ? -1.296 -9.508 5.003 1.00 90.31 115 VAL A O 1
ATOM 922 N N . SER A 1 116 ? -1.110 -10.300 7.099 1.00 92.81 116 SER A N 1
ATOM 923 C CA . SER A 1 116 ? -2.557 -10.320 7.364 1.00 92.81 116 SER A CA 1
ATOM 924 C C . SER A 1 116 ? -3.199 -8.946 7.118 1.00 92.81 116 SER A C 1
ATOM 926 O O . SER A 1 116 ? -4.237 -8.835 6.465 1.00 92.81 116 SER A O 1
ATOM 928 N N . ALA A 1 117 ? -2.571 -7.870 7.608 1.00 90.25 117 ALA A N 1
ATOM 929 C CA . ALA A 1 117 ? -3.068 -6.511 7.394 1.00 90.25 117 ALA A CA 1
ATOM 930 C C . ALA A 1 117 ? -3.050 -6.106 5.918 1.00 90.25 117 ALA A C 1
ATOM 932 O O . ALA A 1 117 ? -4.044 -5.572 5.427 1.00 90.25 117 ALA A O 1
ATOM 933 N N . MET A 1 118 ? -1.959 -6.387 5.206 1.00 91.56 118 MET A N 1
ATOM 934 C CA . MET A 1 118 ? -1.839 -6.094 3.781 1.00 91.56 118 MET A CA 1
ATOM 935 C C . MET A 1 118 ? -2.861 -6.869 2.945 1.00 91.56 118 MET A C 1
ATOM 937 O O . MET A 1 118 ? -3.561 -6.252 2.149 1.00 91.56 118 MET A O 1
ATOM 941 N N . LEU A 1 119 ? -3.005 -8.181 3.149 1.00 95.06 119 LEU A N 1
ATOM 942 C CA . LEU A 1 119 ? -3.952 -9.012 2.398 1.00 95.06 119 LEU A CA 1
ATOM 943 C C . LEU A 1 119 ? -5.407 -8.618 2.656 1.00 95.06 119 LEU A C 1
ATOM 945 O O . LEU A 1 119 ? -6.226 -8.677 1.743 1.00 95.06 119 LEU A O 1
ATOM 949 N N . SER A 1 120 ? -5.729 -8.132 3.859 1.00 92.81 120 SER A N 1
ATOM 950 C CA . SER A 1 120 ? -7.052 -7.562 4.139 1.00 92.81 120 SER A CA 1
ATOM 951 C C . SER A 1 120 ? -7.323 -6.294 3.320 1.00 92.81 120 SER A C 1
ATOM 953 O O . SER A 1 120 ? -8.463 -6.047 2.935 1.00 92.81 120 SER A O 1
ATOM 955 N N . ARG A 1 121 ? -6.288 -5.492 3.022 1.00 92.31 121 ARG A N 1
ATOM 956 C CA . ARG A 1 121 ? -6.403 -4.330 2.123 1.00 92.31 121 ARG A CA 1
ATOM 957 C C . ARG A 1 121 ? -6.410 -4.709 0.660 1.00 92.31 121 ARG A C 1
ATOM 959 O O . ARG A 1 121 ? -7.093 -4.036 -0.089 1.00 92.31 121 ARG A O 1
ATOM 966 N N . ALA A 1 122 ? -5.648 -5.728 0.282 1.00 94.44 122 ALA A N 1
ATOM 967 C CA . ALA A 1 122 ? -5.534 -6.169 -1.098 1.00 94.44 122 ALA A CA 1
ATOM 968 C C . ALA A 1 122 ? -6.797 -6.895 -1.571 1.00 94.44 122 ALA A C 1
ATOM 970 O O . ALA A 1 122 ? -7.227 -6.694 -2.688 1.00 94.44 122 ALA A O 1
ATOM 971 N N . SER A 1 123 ? -7.420 -7.708 -0.718 1.00 93.88 123 SER A N 1
ATOM 972 C CA . SER A 1 123 ? -8.619 -8.469 -1.095 1.00 93.88 123 SER A CA 1
ATOM 973 C C . SER A 1 123 ? -9.934 -7.819 -0.669 1.00 93.88 123 SER A C 1
ATOM 975 O O . SER A 1 123 ? -10.995 -8.283 -1.050 1.00 93.88 123 SER A O 1
ATOM 977 N N . GLY A 1 124 ? -9.914 -6.831 0.229 1.00 91.75 124 GLY A N 1
ATOM 978 C CA . GLY A 1 124 ? -11.138 -6.332 0.871 1.00 91.75 124 GLY A CA 1
ATOM 979 C C . GLY A 1 124 ? -11.759 -7.312 1.883 1.00 91.75 124 GLY A C 1
ATOM 980 O O . GLY A 1 124 ? -12.698 -6.950 2.599 1.00 91.75 124 GLY A O 1
ATOM 981 N N . TYR A 1 125 ? -11.210 -8.525 2.028 1.00 93.50 125 TYR A N 1
ATOM 982 C CA . TYR A 1 125 ? -11.667 -9.504 3.008 1.00 93.50 125 TYR A CA 1
ATOM 983 C C . TYR A 1 125 ? -11.352 -9.024 4.441 1.00 93.50 125 TYR A C 1
ATOM 985 O O . TYR A 1 125 ? -10.209 -8.655 4.749 1.00 93.50 125 TYR A O 1
ATOM 993 N N . PRO A 1 126 ? -12.316 -9.060 5.383 1.00 92.12 126 PRO A N 1
ATOM 994 C CA . PRO A 1 126 ? -12.128 -8.537 6.735 1.00 92.12 126 PRO A CA 1
ATOM 995 C C . PRO A 1 126 ? -11.414 -9.536 7.665 1.00 92.12 126 PRO A C 1
ATOM 997 O O . PRO A 1 126 ? -11.987 -9.995 8.657 1.00 92.12 126 PRO A O 1
ATOM 1000 N N . ILE A 1 127 ? -10.140 -9.838 7.375 1.00 95.06 127 ILE A N 1
ATOM 1001 C CA . ILE A 1 127 ? -9.343 -10.886 8.045 1.00 95.06 127 ILE A CA 1
ATOM 1002 C C . ILE A 1 127 ? -9.398 -10.746 9.569 1.00 95.06 127 ILE A C 1
ATOM 1004 O O . ILE A 1 127 ? -9.730 -11.704 10.263 1.00 95.06 127 ILE A O 1
ATOM 1008 N N . ALA A 1 128 ? -9.149 -9.545 10.100 1.00 92.81 128 ALA A N 1
ATOM 1009 C CA . ALA A 1 128 ? -9.137 -9.306 11.544 1.00 92.81 128 ALA A CA 1
ATOM 1010 C C . ALA A 1 128 ? -10.492 -9.596 12.220 1.00 92.81 128 ALA A C 1
ATOM 1012 O O . ALA A 1 128 ? -10.525 -10.149 13.318 1.00 92.81 128 ALA A O 1
ATOM 1013 N N . LEU A 1 129 ? -11.614 -9.250 11.571 1.00 92.25 129 LEU A N 1
ATOM 1014 C CA . LEU A 1 129 ? -12.954 -9.484 12.125 1.00 92.25 129 LEU A CA 1
ATOM 1015 C C . LEU A 1 129 ? -13.298 -10.973 12.126 1.00 92.25 129 LEU A C 1
ATOM 1017 O O . LEU A 1 129 ? -13.836 -11.480 13.112 1.00 92.25 129 LEU A O 1
ATOM 1021 N N . VAL A 1 130 ? -12.989 -11.676 11.034 1.00 95.75 130 VAL A N 1
ATOM 1022 C CA . VAL A 1 130 ? -13.246 -13.116 10.925 1.00 95.75 130 VAL A CA 1
ATOM 1023 C C . VAL A 1 130 ? -12.358 -13.882 11.901 1.00 95.75 130 VAL A C 1
ATOM 1025 O O . VAL A 1 130 ? -12.863 -14.703 12.665 1.00 95.75 130 VAL A O 1
ATOM 1028 N N . ALA A 1 131 ? -11.064 -13.555 11.952 1.00 95.69 131 ALA A N 1
ATOM 1029 C CA . ALA A 1 131 ? -10.115 -14.154 12.882 1.00 95.69 131 ALA A CA 1
ATOM 1030 C C . ALA A 1 131 ? -10.564 -13.976 14.338 1.00 95.69 131 ALA A C 1
ATOM 1032 O O . ALA A 1 131 ? -10.581 -14.950 15.084 1.00 95.69 131 ALA A O 1
ATOM 1033 N N . ALA A 1 132 ? -11.005 -12.773 14.727 1.00 95.00 132 ALA A N 1
ATOM 1034 C CA . ALA A 1 132 ? -11.489 -12.511 16.081 1.00 95.00 132 ALA A CA 1
ATOM 1035 C C . ALA A 1 132 ? -12.698 -13.386 16.461 1.00 95.00 132 ALA A C 1
ATOM 1037 O O . ALA A 1 132 ? -12.717 -13.941 17.556 1.00 95.00 132 ALA A O 1
ATOM 1038 N N . ASN A 1 133 ? -13.680 -13.558 15.565 1.00 95.69 133 ASN A N 1
ATOM 1039 C CA . ASN A 1 133 ? -14.821 -14.453 15.808 1.00 95.69 133 ASN A CA 1
ATOM 1040 C C . ASN A 1 133 ? -14.373 -15.916 15.932 1.00 95.69 133 ASN A C 1
ATOM 1042 O O . ASN A 1 133 ? -14.811 -16.651 16.812 1.00 95.69 133 ASN A O 1
ATOM 1046 N N . VAL A 1 134 ? -13.476 -16.351 15.055 1.00 96.44 134 VAL A N 1
ATOM 1047 C CA . VAL A 1 134 ? -12.999 -17.733 15.057 1.00 96.44 134 VAL A CA 1
ATOM 1048 C C . VAL A 1 134 ? -12.198 -18.058 16.319 1.00 96.44 134 VAL A C 1
ATOM 1050 O O . VAL A 1 134 ? -12.371 -19.126 16.908 1.00 96.44 134 VAL A O 1
ATOM 1053 N N . MET A 1 135 ? -11.377 -17.117 16.786 1.00 95.25 135 MET A N 1
ATOM 1054 C CA . MET A 1 135 ? -10.604 -17.247 18.023 1.00 95.25 135 MET A CA 1
ATOM 1055 C C . MET A 1 135 ? -11.482 -17.313 19.283 1.00 95.25 135 MET A C 1
ATOM 1057 O O . MET A 1 135 ? -11.036 -17.861 20.288 1.00 95.25 135 MET A O 1
ATOM 1061 N N . THR A 1 136 ? -12.725 -16.817 19.246 1.00 95.94 136 THR A N 1
ATOM 1062 C CA . THR A 1 136 ? -13.692 -16.960 20.355 1.00 95.94 136 THR A CA 1
ATOM 1063 C C . THR A 1 136 ? -14.516 -18.248 20.287 1.00 95.94 136 THR A C 1
ATOM 1065 O O . THR A 1 136 ? -15.396 -18.460 21.119 1.00 95.94 136 THR A O 1
ATOM 1068 N N . GLY A 1 137 ? -14.224 -19.135 19.332 1.00 95.19 137 GLY A N 1
ATOM 1069 C CA . GLY A 1 137 ? -14.876 -20.437 19.204 1.00 95.19 137 GLY A CA 1
ATOM 1070 C C . GLY A 1 137 ? -16.039 -20.486 18.216 1.00 95.19 137 GLY A C 1
ATOM 1071 O O . GLY A 1 137 ? -16.722 -21.506 18.138 1.00 95.19 137 GLY A O 1
ATOM 1072 N N . ILE A 1 138 ? -16.270 -19.419 17.449 1.00 96.75 138 ILE A N 1
ATOM 1073 C CA . ILE A 1 138 ? -17.309 -19.382 16.415 1.00 96.75 138 ILE A CA 1
ATOM 1074 C C . ILE A 1 138 ? -16.777 -20.083 15.158 1.00 96.75 138 ILE A C 1
ATOM 1076 O O . ILE A 1 138 ? -15.666 -19.814 14.705 1.00 96.75 138 ILE A O 1
ATOM 1080 N N . SER A 1 139 ? -17.552 -21.001 14.579 1.00 96.56 139 SER A N 1
ATOM 1081 C CA . SER A 1 139 ? -17.157 -21.641 13.315 1.00 96.56 139 SER A CA 1
ATOM 1082 C C . SER A 1 139 ? -17.337 -20.689 12.130 1.00 96.56 139 SER A C 1
ATOM 1084 O O . SER A 1 139 ? -18.213 -19.827 12.164 1.00 96.56 139 SER A O 1
ATOM 1086 N N . LEU A 1 140 ? -16.548 -20.842 11.059 1.00 96.25 140 LEU A N 1
ATOM 1087 C CA . LEU A 1 140 ? -16.611 -19.942 9.894 1.00 96.25 140 LEU A CA 1
ATOM 1088 C C . LEU A 1 140 ? -18.033 -19.745 9.325 1.00 96.25 140 LEU A C 1
ATOM 1090 O O . LEU A 1 140 ? -18.397 -18.599 9.060 1.00 96.25 140 LEU A O 1
ATOM 1094 N N . PRO A 1 141 ? -18.880 -20.792 9.194 1.00 95.06 141 PRO A N 1
ATOM 1095 C CA . PRO A 1 141 ? -20.262 -20.633 8.726 1.00 95.06 141 PRO A CA 1
ATOM 1096 C C . PRO A 1 141 ? -21.171 -19.807 9.652 1.00 95.06 141 PRO A C 1
ATOM 1098 O O . PRO A 1 141 ? -22.236 -19.362 9.227 1.00 95.06 141 PRO A O 1
ATOM 1101 N N . GLU A 1 142 ? -20.790 -19.642 10.920 1.00 94.88 142 GLU A N 1
ATOM 1102 C CA . GLU A 1 142 ? -21.556 -18.931 11.951 1.00 94.88 142 GLU A CA 1
ATOM 1103 C C . GLU A 1 142 ? -21.056 -17.497 12.176 1.00 94.88 142 GLU A C 1
ATOM 1105 O O . GLU A 1 142 ? -21.708 -16.728 12.888 1.00 94.88 142 GLU A O 1
ATOM 1110 N N . VAL A 1 143 ? -19.927 -17.118 11.564 1.00 95.12 143 VAL A N 1
ATOM 1111 C CA . VAL A 1 143 ? -19.382 -15.760 11.643 1.00 95.12 143 VAL A CA 1
ATOM 1112 C C . VAL A 1 143 ? -20.375 -14.776 11.032 1.00 95.12 143 VAL A C 1
ATOM 1114 O O . VAL A 1 143 ? -20.768 -14.887 9.870 1.00 95.12 143 VAL A O 1
ATOM 1117 N N . LYS A 1 144 ? -20.762 -13.771 11.820 1.00 90.00 144 LYS A N 1
ATOM 1118 C CA . LYS A 1 144 ? -21.650 -12.693 11.381 1.00 90.00 144 LYS A CA 1
ATOM 1119 C C . LYS A 1 144 ? -20.845 -11.426 11.152 1.00 90.00 144 LYS A C 1
ATOM 1121 O O . LYS A 1 144 ? -20.316 -10.835 12.091 1.00 90.00 144 LYS A O 1
ATOM 1126 N N . LEU A 1 145 ? -20.786 -11.007 9.896 1.00 89.69 145 LEU A N 1
ATOM 1127 C CA . LEU A 1 145 ? -20.229 -9.721 9.499 1.00 89.69 145 LEU A CA 1
ATOM 1128 C C . LEU A 1 145 ? -21.340 -8.665 9.433 1.00 89.69 145 LEU A C 1
ATOM 1130 O O . LEU A 1 145 ? -22.530 -8.987 9.412 1.00 89.69 145 LEU A O 1
ATOM 1134 N N . SER A 1 146 ? -20.955 -7.389 9.447 1.00 85.19 146 SER A N 1
ATOM 1135 C CA . SER A 1 146 ? -21.910 -6.292 9.273 1.00 85.19 146 SER A CA 1
ATOM 1136 C C . SER A 1 146 ? -22.532 -6.324 7.873 1.00 85.19 146 SER A C 1
ATOM 1138 O O . SER A 1 146 ? -21.990 -6.933 6.956 1.00 85.19 146 SER A O 1
ATOM 1140 N N . SER A 1 147 ? -23.635 -5.597 7.679 1.00 81.62 147 SER A N 1
ATOM 1141 C CA . SER A 1 147 ? -24.337 -5.497 6.388 1.00 81.62 147 SER A CA 1
ATOM 1142 C C . SER A 1 147 ? -23.521 -4.870 5.249 1.00 81.62 147 SER A C 1
ATOM 1144 O O . SER A 1 147 ? -24.028 -4.766 4.138 1.00 81.62 147 SER A O 1
ATOM 1146 N N . ARG A 1 148 ? -22.285 -4.428 5.518 1.00 77.75 148 ARG A N 1
ATOM 1147 C CA . ARG A 1 148 ? -21.339 -3.956 4.496 1.00 77.75 148 ARG A CA 1
ATOM 1148 C C . ARG A 1 148 ? -20.704 -5.103 3.704 1.00 77.75 148 ARG A C 1
ATOM 1150 O O . ARG A 1 148 ? -20.205 -4.866 2.617 1.00 77.75 148 ARG A O 1
ATOM 1157 N N . PHE A 1 149 ? -20.713 -6.317 4.250 1.00 83.31 149 PHE A N 1
ATOM 1158 C CA . PHE A 1 149 ? -20.171 -7.509 3.601 1.00 83.31 149 PHE A CA 1
ATOM 1159 C C . PHE A 1 149 ? -21.309 -8.410 3.125 1.00 83.31 149 PHE A C 1
ATOM 1161 O O . PHE A 1 149 ? -22.403 -8.401 3.705 1.00 83.31 149 PHE A O 1
ATOM 1168 N N . ALA A 1 150 ? -21.060 -9.223 2.098 1.00 82.69 150 ALA A N 1
ATOM 1169 C CA . ALA A 1 150 ? -22.024 -10.231 1.691 1.00 82.69 150 ALA A CA 1
ATOM 1170 C C . ALA A 1 150 ? -22.236 -11.274 2.801 1.00 82.69 150 ALA A C 1
ATOM 1172 O O . ALA A 1 150 ? -21.385 -11.550 3.651 1.00 82.69 150 ALA A O 1
ATOM 1173 N N . LYS A 1 151 ? -23.414 -11.910 2.785 1.00 81.44 151 LYS A N 1
ATOM 1174 C CA . LYS A 1 151 ? -23.865 -12.833 3.843 1.00 81.44 151 LYS A CA 1
ATOM 1175 C C . LYS A 1 151 ? -22.895 -13.993 4.111 1.00 81.44 151 LYS A C 1
ATOM 1177 O O . LYS A 1 151 ? -22.933 -14.566 5.196 1.00 81.44 151 LYS A O 1
ATOM 1182 N N . ARG A 1 152 ? -22.072 -14.370 3.128 1.00 85.69 152 ARG A N 1
ATOM 1183 C CA . ARG A 1 152 ? -21.127 -15.492 3.215 1.00 85.69 152 ARG A CA 1
ATOM 1184 C C . ARG A 1 152 ? -19.664 -15.089 3.034 1.00 85.69 152 ARG A C 1
ATOM 1186 O O . ARG A 1 152 ? -18.837 -15.986 2.942 1.00 85.69 152 ARG A O 1
ATOM 1193 N N . THR A 1 153 ? -19.327 -13.796 3.085 1.00 89.94 153 THR A N 1
ATOM 1194 C CA . THR A 1 153 ? -17.938 -13.327 2.920 1.00 89.94 153 THR A CA 1
ATOM 1195 C C . THR A 1 153 ? -16.974 -13.981 3.915 1.00 89.94 153 THR A C 1
ATOM 1197 O O . THR A 1 153 ? -15.819 -14.172 3.594 1.00 89.94 153 THR A O 1
ATOM 1200 N N . ALA A 1 154 ? -17.405 -14.406 5.108 1.00 93.81 154 ALA A N 1
ATOM 1201 C CA . ALA A 1 154 ? -16.507 -15.104 6.036 1.00 93.81 154 ALA A CA 1
ATOM 1202 C C . ALA A 1 154 ? -16.051 -16.499 5.549 1.00 93.81 154 ALA A C 1
ATOM 1204 O O . ALA A 1 154 ? -15.007 -16.974 5.983 1.00 93.81 154 ALA A O 1
ATOM 1205 N N . LEU A 1 155 ? -16.799 -17.162 4.661 1.00 94.25 155 LEU A N 1
ATOM 1206 C CA . LEU A 1 155 ? -16.551 -18.537 4.210 1.00 94.25 155 LEU A CA 1
ATOM 1207 C C . LEU A 1 155 ? -16.186 -18.578 2.714 1.00 94.25 155 LEU A C 1
ATOM 1209 O O . LEU A 1 155 ? -16.781 -19.335 1.951 1.00 94.25 155 LEU A O 1
ATOM 1213 N N . ILE A 1 156 ? -15.226 -17.750 2.300 1.00 93.31 156 ILE A N 1
ATOM 1214 C CA . ILE A 1 156 ? -14.659 -17.750 0.943 1.00 93.31 156 ILE A CA 1
ATOM 1215 C C . ILE A 1 156 ? -13.131 -17.712 1.012 1.00 93.31 156 ILE A C 1
ATOM 1217 O O . ILE A 1 156 ? -12.566 -17.181 1.971 1.00 93.31 156 ILE A O 1
ATOM 1221 N N . GLU A 1 157 ? -12.474 -18.262 -0.006 1.00 96.19 157 GLU A N 1
ATOM 1222 C CA . GLU A 1 157 ? -11.075 -17.945 -0.304 1.00 96.19 157 GLU A CA 1
ATOM 1223 C C . GLU A 1 157 ? -11.082 -16.721 -1.233 1.00 96.19 157 GLU A C 1
ATOM 1225 O O . GLU A 1 157 ? -11.711 -16.805 -2.289 1.00 96.19 157 GLU A O 1
ATOM 1230 N N . PRO A 1 158 ? -10.483 -15.578 -0.847 1.00 95.50 158 PRO A N 1
ATOM 1231 C CA . PRO A 1 158 ? -10.548 -14.370 -1.657 1.00 95.50 158 PRO A CA 1
ATOM 1232 C C . PRO A 1 158 ? -9.856 -14.523 -3.012 1.00 95.50 158 PRO A C 1
ATOM 1234 O O . PRO A 1 158 ? -8.777 -15.113 -3.101 1.00 95.50 158 PRO A O 1
ATOM 1237 N N . VAL A 1 159 ? -10.446 -13.927 -4.045 1.00 94.75 159 VAL A N 1
ATOM 1238 C CA . VAL A 1 159 ? -9.897 -13.862 -5.405 1.00 94.75 159 VAL A CA 1
ATOM 1239 C C . VAL A 1 159 ? -9.772 -12.398 -5.808 1.00 94.75 159 VAL A C 1
ATOM 1241 O O . VAL A 1 159 ? -10.682 -11.610 -5.570 1.00 94.75 159 VAL A O 1
ATOM 1244 N N . LEU A 1 160 ? -8.629 -12.034 -6.388 1.00 95.38 160 LEU A N 1
ATOM 1245 C CA . LEU A 1 160 ? -8.334 -10.669 -6.821 1.00 95.38 160 LEU A CA 1
ATOM 1246 C C . LEU A 1 160 ? -8.381 -10.600 -8.349 1.00 95.38 160 LEU A C 1
ATOM 1248 O O . LEU A 1 160 ? -7.781 -11.427 -9.033 1.00 95.38 160 LEU A O 1
ATOM 1252 N N . ASP A 1 161 ? -9.035 -9.569 -8.870 1.00 96.06 161 ASP A N 1
ATOM 1253 C CA . ASP A 1 161 ? -9.065 -9.192 -10.288 1.00 96.06 161 ASP A CA 1
ATOM 1254 C C . ASP A 1 161 ? -8.063 -8.065 -10.617 1.00 96.06 161 ASP A C 1
ATOM 1256 O O . ASP A 1 161 ? -8.159 -7.372 -11.633 1.00 96.06 161 ASP A O 1
ATOM 1260 N N . HIS A 1 162 ? -7.113 -7.846 -9.717 1.00 97.81 162 HIS A N 1
ATOM 1261 C CA . HIS A 1 162 ? -6.124 -6.787 -9.776 1.00 97.81 162 HIS A CA 1
ATOM 1262 C C . HIS A 1 162 ? -4.826 -7.241 -9.110 1.00 97.81 162 HIS A C 1
ATOM 1264 O O . HIS A 1 162 ? -4.776 -8.244 -8.396 1.00 97.81 162 HIS A O 1
ATOM 1270 N N . VAL A 1 163 ? -3.763 -6.483 -9.351 1.00 98.50 163 VAL A N 1
ATOM 1271 C CA . VAL A 1 163 ? -2.443 -6.693 -8.764 1.00 98.50 163 VAL A CA 1
ATOM 1272 C C . VAL A 1 163 ? -2.195 -5.620 -7.716 1.00 98.50 163 VAL A C 1
ATOM 1274 O O . VAL A 1 163 ? -2.448 -4.434 -7.939 1.00 98.50 163 VAL A O 1
ATOM 1277 N N . VAL A 1 164 ? -1.662 -6.037 -6.572 1.00 98.38 164 VAL A N 1
ATOM 1278 C CA . VAL A 1 164 ? -1.198 -5.153 -5.508 1.00 98.38 164 VAL A CA 1
ATOM 1279 C C . VAL A 1 164 ? 0.300 -5.333 -5.333 1.00 98.38 164 VAL A C 1
ATOM 1281 O O . VAL A 1 164 ? 0.782 -6.434 -5.077 1.00 98.38 164 VAL A O 1
ATOM 1284 N N . VAL A 1 165 ? 1.033 -4.228 -5.427 1.00 98.06 165 VAL A N 1
ATOM 1285 C CA . VAL A 1 165 ? 2.473 -4.162 -5.176 1.00 98.06 165 VAL A CA 1
ATOM 1286 C C . VAL A 1 165 ? 2.708 -3.409 -3.877 1.00 98.06 165 VAL A C 1
ATOM 1288 O O . VAL A 1 165 ? 2.293 -2.258 -3.722 1.00 98.06 165 VAL A O 1
ATOM 1291 N N . ARG A 1 166 ? 3.411 -4.041 -2.941 1.00 95.88 166 ARG A N 1
ATOM 1292 C CA . ARG A 1 166 ? 3.944 -3.396 -1.747 1.00 95.88 166 ARG A CA 1
ATOM 1293 C C . ARG A 1 166 ? 5.374 -2.964 -2.014 1.00 95.88 166 ARG A C 1
ATOM 1295 O O . ARG A 1 166 ? 6.242 -3.789 -2.268 1.00 95.88 166 ARG A O 1
ATOM 1302 N N . PHE A 1 167 ? 5.625 -1.674 -1.850 1.00 93.88 167 PHE A N 1
ATOM 1303 C CA . PHE A 1 167 ? 6.941 -1.089 -2.046 1.00 93.88 167 PHE A CA 1
ATOM 1304 C C . PHE A 1 167 ? 7.566 -0.675 -0.701 1.00 93.88 167 PHE A C 1
ATOM 1306 O O . PHE A 1 167 ? 6.921 0.049 0.070 1.00 93.88 167 PHE A O 1
ATOM 1313 N N . PRO A 1 168 ? 8.795 -1.112 -0.377 1.00 92.38 168 PRO A N 1
ATOM 1314 C CA . PRO A 1 168 ? 9.457 -0.793 0.884 1.00 92.38 168 PRO A CA 1
ATOM 1315 C C . PRO A 1 168 ? 9.941 0.665 0.917 1.00 92.38 168 PRO A C 1
ATOM 1317 O O . PRO A 1 168 ? 10.426 1.213 -0.070 1.00 92.38 168 PRO A O 1
ATOM 1320 N N . ILE A 1 169 ? 9.837 1.307 2.083 1.00 88.69 169 ILE A N 1
ATOM 1321 C CA . ILE A 1 169 ? 10.355 2.663 2.312 1.00 88.69 169 ILE A CA 1
ATOM 1322 C C . ILE A 1 169 ? 11.557 2.602 3.239 1.00 88.69 169 ILE A C 1
ATOM 1324 O O . ILE A 1 169 ? 11.462 2.120 4.370 1.00 88.69 169 ILE A O 1
ATOM 1328 N N . PHE A 1 170 ? 12.664 3.175 2.782 1.00 87.38 170 PHE A N 1
ATOM 1329 C CA . PHE A 1 170 ? 13.897 3.331 3.544 1.00 87.38 170 PHE A CA 1
ATOM 1330 C C . PHE A 1 170 ? 14.088 4.787 3.973 1.00 87.38 170 PHE A C 1
ATOM 1332 O O . PHE A 1 170 ? 13.484 5.697 3.409 1.00 87.38 170 PHE A O 1
ATOM 1339 N N . ALA A 1 171 ? 14.920 5.010 4.991 1.00 84.44 171 ALA A N 1
ATOM 1340 C CA . ALA A 1 171 ? 15.201 6.348 5.519 1.00 84.44 171 ALA A CA 1
ATOM 1341 C C . ALA A 1 171 ? 16.705 6.601 5.715 1.00 84.44 171 ALA A C 1
ATOM 1343 O O . ALA A 1 171 ? 17.130 7.271 6.663 1.00 84.44 171 ALA A O 1
ATOM 1344 N N . PHE A 1 172 ? 17.524 6.015 4.836 1.00 84.50 172 PHE A N 1
ATOM 1345 C CA . PHE A 1 172 ? 18.980 6.142 4.882 1.00 84.50 172 PHE A CA 1
ATOM 1346 C C . PHE A 1 172 ? 19.440 7.590 4.682 1.00 84.50 172 PHE A C 1
ATOM 1348 O O . PHE A 1 172 ? 20.351 8.036 5.376 1.00 84.50 172 PHE A O 1
ATOM 1355 N N . ASP A 1 173 ? 18.790 8.358 3.806 1.00 79.50 173 ASP A N 1
ATOM 1356 C CA . ASP A 1 173 ? 19.184 9.749 3.549 1.00 79.50 173 ASP A CA 1
ATOM 1357 C C . ASP A 1 173 ? 18.825 10.669 4.714 1.00 79.50 173 ASP A C 1
ATOM 1359 O O . ASP A 1 173 ? 19.596 11.551 5.094 1.00 79.50 173 ASP A O 1
ATOM 1363 N N . GLU A 1 174 ? 17.649 10.485 5.318 1.00 76.88 174 GLU A N 1
ATOM 1364 C CA . GLU A 1 174 ? 17.263 11.181 6.544 1.00 76.88 174 GLU A CA 1
ATOM 1365 C C . GLU A 1 174 ? 18.236 10.883 7.688 1.00 76.88 174 GLU A C 1
ATOM 1367 O O . GLU A 1 174 ? 18.569 11.792 8.452 1.00 76.88 174 GLU A O 1
ATOM 1372 N N . ALA A 1 175 ? 18.723 9.644 7.781 1.00 77.69 175 ALA A N 1
ATOM 1373 C CA . ALA A 1 175 ? 19.739 9.245 8.745 1.00 77.69 175 ALA A CA 1
ATOM 1374 C C . ALA A 1 175 ? 21.093 9.911 8.484 1.00 77.69 175 ALA A C 1
ATOM 1376 O O . ALA A 1 175 ? 21.690 10.497 9.391 1.00 77.69 175 ALA A O 1
ATOM 1377 N N . GLN A 1 176 ? 21.551 9.877 7.232 1.00 78.81 176 GLN A N 1
ATOM 1378 C CA . GLN A 1 176 ? 22.833 10.442 6.825 1.00 78.81 176 GLN A CA 1
ATOM 1379 C C . GLN A 1 176 ? 22.873 11.956 7.041 1.00 78.81 176 GLN A C 1
ATOM 1381 O O . GLN A 1 176 ? 23.861 12.477 7.558 1.00 78.81 176 GLN A O 1
ATOM 1386 N N . ARG A 1 177 ? 21.775 12.669 6.746 1.00 78.94 177 ARG A N 1
ATOM 1387 C CA . ARG A 1 177 ? 21.635 14.109 7.046 1.00 78.94 177 ARG A CA 1
ATOM 1388 C C . ARG A 1 177 ? 21.745 14.427 8.542 1.00 78.94 177 ARG A C 1
ATOM 1390 O O . ARG A 1 177 ? 22.028 15.568 8.892 1.00 78.94 177 ARG A O 1
ATOM 1397 N N . ARG A 1 178 ? 21.528 13.443 9.421 1.00 77.81 178 ARG A N 1
ATOM 1398 C CA . ARG A 1 178 ? 21.718 13.546 10.879 1.00 77.81 178 ARG A CA 1
ATOM 1399 C C . ARG A 1 178 ? 23.082 13.028 11.349 1.00 77.81 178 ARG A C 1
ATOM 1401 O O . ARG A 1 178 ? 23.279 12.851 12.544 1.00 77.81 178 ARG A O 1
ATOM 1408 N N . GLY A 1 179 ? 24.013 12.781 10.428 1.00 81.06 179 GLY A N 1
ATOM 1409 C CA . GLY A 1 179 ? 25.363 12.307 10.734 1.00 81.06 179 GLY A CA 1
ATOM 1410 C C . GLY A 1 179 ? 25.464 10.804 10.991 1.00 81.06 179 GLY A C 1
ATOM 1411 O O . GLY A 1 179 ? 26.533 10.331 11.372 1.00 81.06 179 GLY A O 1
ATOM 1412 N N . VAL A 1 180 ? 24.392 10.034 10.772 1.00 80.06 180 VAL A N 1
ATOM 1413 C CA . VAL A 1 180 ? 24.419 8.585 10.986 1.00 80.06 180 VAL A CA 1
ATOM 1414 C C . VAL A 1 180 ? 24.867 7.876 9.712 1.00 80.06 180 VAL A C 1
ATOM 1416 O O . VAL A 1 180 ? 24.183 7.916 8.690 1.00 80.06 180 VAL A O 1
ATOM 1419 N N . LYS A 1 181 ? 26.021 7.205 9.773 1.00 81.38 181 LYS A N 1
ATOM 1420 C CA . LYS A 1 181 ? 26.489 6.326 8.695 1.00 81.38 181 LYS A CA 1
ATOM 1421 C C . LYS A 1 181 ? 25.802 4.970 8.823 1.00 81.38 181 LYS A C 1
ATOM 1423 O O . LYS A 1 181 ? 26.022 4.264 9.803 1.00 81.38 181 LYS A O 1
ATOM 1428 N N . ALA A 1 182 ? 24.990 4.615 7.835 1.00 80.31 182 ALA A N 1
ATOM 1429 C CA . ALA A 1 182 ? 24.284 3.343 7.782 1.00 80.31 182 ALA A CA 1
ATOM 1430 C C . ALA A 1 182 ? 24.713 2.546 6.547 1.00 80.31 182 ALA A C 1
ATOM 1432 O O . ALA A 1 182 ? 24.863 3.103 5.460 1.00 80.31 182 ALA A O 1
ATOM 1433 N N . ASP A 1 183 ? 24.904 1.242 6.729 1.00 87.31 183 ASP A N 1
ATOM 1434 C CA . ASP A 1 183 ? 25.090 0.317 5.617 1.00 87.31 183 ASP A CA 1
ATOM 1435 C C . ASP A 1 183 ? 23.763 0.151 4.862 1.00 87.31 183 ASP A C 1
ATOM 1437 O O . ASP A 1 183 ? 22.756 -0.266 5.445 1.00 87.31 183 ASP A O 1
ATOM 1441 N N . ARG A 1 184 ? 23.785 0.475 3.569 1.00 89.75 184 ARG A N 1
ATOM 1442 C CA . ARG A 1 184 ? 22.633 0.441 2.661 1.00 89.75 184 ARG A CA 1
ATOM 1443 C C . ARG A 1 184 ? 22.397 -0.928 2.017 1.00 89.75 184 ARG A C 1
ATOM 1445 O O . ARG A 1 184 ? 21.372 -1.100 1.368 1.00 89.75 184 ARG A O 1
ATOM 1452 N N . GLN A 1 185 ? 23.305 -1.893 2.182 1.00 93.31 185 GLN A N 1
ATOM 1453 C CA . GLN A 1 185 ? 23.140 -3.231 1.610 1.00 93.31 185 GLN A CA 1
ATOM 1454 C C . GLN A 1 185 ? 21.957 -3.966 2.255 1.00 93.31 185 GLN A C 1
ATOM 1456 O O . GLN A 1 185 ? 21.846 -4.025 3.479 1.00 93.31 185 GLN A O 1
ATOM 1461 N N . LEU A 1 186 ? 21.064 -4.532 1.451 1.00 93.81 186 LEU A N 1
ATOM 1462 C CA . LEU A 1 186 ? 19.920 -5.303 1.932 1.00 93.81 186 LEU A CA 1
ATOM 1463 C C . LEU A 1 186 ? 20.358 -6.730 2.281 1.00 93.81 186 LEU A C 1
ATOM 1465 O O . LEU A 1 186 ? 21.196 -7.322 1.604 1.00 93.81 186 LEU A O 1
ATOM 1469 N N . THR A 1 187 ? 19.826 -7.260 3.383 1.00 93.69 187 THR A N 1
ATOM 1470 C CA . THR A 1 187 ? 20.172 -8.586 3.928 1.00 93.69 187 THR A CA 1
ATOM 1471 C C . THR A 1 187 ? 18.941 -9.203 4.598 1.00 93.69 187 THR A C 1
ATOM 1473 O O . THR A 1 187 ? 17.868 -8.601 4.602 1.00 93.69 187 THR A O 1
ATOM 1476 N N . THR A 1 188 ? 19.091 -10.344 5.274 1.00 90.88 188 THR A N 1
ATOM 1477 C CA . THR A 1 188 ? 18.040 -10.969 6.100 1.00 90.88 188 THR A CA 1
ATOM 1478 C C . THR A 1 188 ? 17.629 -10.139 7.326 1.00 90.88 188 THR A C 1
ATOM 1480 O O . THR A 1 188 ? 16.757 -10.548 8.093 1.00 90.88 188 THR A O 1
ATOM 1483 N N . VAL A 1 189 ? 18.257 -8.984 7.559 1.00 89.56 189 VAL A N 1
ATOM 1484 C CA . VAL A 1 189 ? 17.894 -8.030 8.608 1.00 89.56 189 VAL A CA 1
ATOM 1485 C C . VAL A 1 189 ? 17.139 -6.857 7.996 1.00 89.56 189 VAL A C 1
ATOM 1487 O O . VAL A 1 189 ? 17.722 -6.102 7.225 1.00 89.56 189 VAL A O 1
ATOM 1490 N N . GLN A 1 190 ? 15.884 -6.670 8.415 1.00 91.12 190 GLN A N 1
ATOM 1491 C CA . GLN A 1 190 ? 15.040 -5.556 7.977 1.00 91.12 190 GLN A CA 1
ATOM 1492 C C . GLN A 1 190 ? 15.676 -4.185 8.275 1.00 91.12 190 GLN A C 1
ATOM 1494 O O . GLN A 1 190 ? 16.041 -3.894 9.423 1.00 91.12 190 GLN A O 1
ATOM 1499 N N . LYS A 1 191 ? 15.721 -3.324 7.255 1.00 90.38 191 LYS A N 1
ATOM 1500 C CA . LYS A 1 191 ? 16.172 -1.923 7.297 1.00 90.38 191 LYS A CA 1
ATOM 1501 C C . LYS A 1 191 ? 15.089 -0.926 6.853 1.00 90.38 191 LYS A C 1
ATOM 1503 O O . LYS A 1 191 ? 15.221 0.269 7.127 1.00 90.38 191 LYS A O 1
ATOM 1508 N N . SER A 1 192 ? 14.018 -1.381 6.205 1.00 89.50 192 SER A N 1
ATOM 1509 C CA . SER A 1 192 ? 12.851 -0.560 5.861 1.00 89.50 192 SER A CA 1
ATOM 1510 C C . SER A 1 192 ? 12.148 -0.022 7.113 1.00 89.50 192 SER A C 1
ATOM 1512 O O . SER A 1 192 ? 12.056 -0.678 8.152 1.00 89.50 192 SER A O 1
ATOM 1514 N N . VAL A 1 193 ? 11.622 1.199 7.011 1.00 86.81 193 VAL A N 1
ATOM 1515 C CA . VAL A 1 193 ? 10.905 1.904 8.091 1.00 86.81 193 VAL A CA 1
ATOM 1516 C C . VAL A 1 193 ? 9.397 1.991 7.845 1.00 86.81 193 VAL A C 1
ATOM 1518 O O . VAL A 1 193 ? 8.643 2.403 8.727 1.00 86.81 193 VAL A O 1
ATOM 1521 N N . GLY A 1 194 ? 8.950 1.624 6.646 1.00 88.38 194 GLY A N 1
ATOM 1522 C CA . GLY A 1 194 ? 7.563 1.706 6.212 1.00 88.38 194 GLY A CA 1
ATOM 1523 C C . GLY A 1 194 ? 7.367 1.059 4.846 1.00 88.38 194 GLY A C 1
ATOM 1524 O O . GLY A 1 194 ? 8.270 0.407 4.326 1.00 88.38 194 GLY A O 1
ATOM 1525 N N . ALA A 1 195 ? 6.176 1.234 4.279 1.00 90.50 195 ALA A N 1
ATOM 1526 C CA . ALA A 1 195 ? 5.847 0.771 2.938 1.00 90.50 195 ALA A CA 1
ATOM 1527 C C . ALA A 1 195 ? 4.674 1.545 2.342 1.00 90.50 195 ALA A C 1
ATOM 1529 O O . ALA A 1 195 ? 3.914 2.195 3.070 1.00 90.50 195 ALA A O 1
ATOM 1530 N N . THR A 1 196 ? 4.521 1.411 1.033 1.00 92.38 196 THR A N 1
ATOM 1531 C CA . THR A 1 196 ? 3.370 1.862 0.252 1.00 92.38 196 THR A CA 1
ATOM 1532 C C . THR A 1 196 ? 2.741 0.708 -0.505 1.00 92.38 196 THR A C 1
ATOM 1534 O O . THR A 1 196 ? 3.380 -0.314 -0.727 1.00 92.38 196 THR A O 1
ATOM 1537 N N . LEU A 1 197 ? 1.482 0.884 -0.888 1.00 94.62 197 LEU A N 1
ATOM 1538 C CA . LEU A 1 197 ? 0.770 0.040 -1.832 1.00 94.62 197 LEU A CA 1
ATOM 1539 C C . LEU A 1 197 ? 0.588 0.788 -3.152 1.00 94.62 197 LEU A C 1
ATOM 1541 O O . LEU A 1 197 ? 0.307 1.989 -3.160 1.00 94.62 197 LEU A O 1
ATOM 1545 N N . GLY A 1 198 ? 0.702 0.056 -4.250 1.00 96.69 198 GLY A N 1
ATOM 1546 C CA . GLY A 1 198 ? 0.114 0.404 -5.535 1.00 96.69 198 GLY A CA 1
ATOM 1547 C C . GLY A 1 198 ? -0.829 -0.708 -5.963 1.00 96.69 198 GLY A C 1
ATOM 1548 O O . GLY A 1 198 ? -0.528 -1.881 -5.759 1.00 96.69 198 GLY A O 1
ATOM 1549 N N . ILE A 1 199 ? -1.980 -0.328 -6.506 1.00 98.19 199 ILE A N 1
ATOM 1550 C CA . ILE A 1 199 ? -3.021 -1.250 -6.959 1.00 98.19 199 ILE A CA 1
ATOM 1551 C C . ILE A 1 199 ? -3.357 -0.904 -8.400 1.00 98.19 199 ILE A C 1
ATOM 1553 O O . ILE A 1 199 ? -3.567 0.275 -8.697 1.00 98.19 199 ILE A O 1
ATOM 1557 N N . GLY A 1 200 ? -3.404 -1.903 -9.273 1.00 98.00 200 GLY A N 1
ATOM 1558 C CA . GLY A 1 200 ? -3.736 -1.726 -10.683 1.00 98.00 200 GLY A CA 1
ATOM 1559 C C . GLY A 1 200 ? -4.232 -3.015 -11.329 1.00 98.00 200 GLY A C 1
ATOM 1560 O O . GLY A 1 200 ? -4.071 -4.103 -10.781 1.00 98.00 200 GLY A O 1
ATOM 1561 N N . ARG A 1 201 ? -4.814 -2.900 -12.521 1.00 97.25 201 ARG A N 1
ATOM 1562 C CA . ARG A 1 201 ? -5.285 -4.020 -13.357 1.00 97.25 201 ARG A CA 1
ATOM 1563 C C . ARG A 1 201 ? -4.140 -4.797 -14.000 1.00 97.25 201 ARG A C 1
ATOM 1565 O O . ARG A 1 201 ? -4.334 -5.887 -14.525 1.00 97.25 201 ARG A O 1
ATOM 1572 N N . SER A 1 202 ? -2.933 -4.243 -13.947 1.00 97.62 202 SER A N 1
ATOM 1573 C CA . SER A 1 202 ? -1.703 -4.879 -14.405 1.00 97.62 202 SER A CA 1
ATOM 1574 C C . SER A 1 202 ? -0.594 -4.729 -13.369 1.00 97.62 202 SER A C 1
ATOM 1576 O O . SER A 1 202 ? -0.624 -3.825 -12.529 1.00 97.62 202 SER A O 1
ATOM 1578 N N . MET A 1 203 ? 0.413 -5.603 -13.454 1.00 97.75 203 MET A N 1
ATOM 1579 C CA . MET A 1 203 ? 1.627 -5.485 -12.644 1.00 97.75 203 MET A CA 1
ATOM 1580 C C . MET A 1 203 ? 2.290 -4.126 -12.883 1.00 97.75 203 MET A C 1
ATOM 1582 O O . MET A 1 203 ? 2.669 -3.458 -11.927 1.00 97.75 203 MET A O 1
ATOM 1586 N N . GLU A 1 204 ? 2.379 -3.697 -14.144 1.00 97.81 204 GLU A N 1
ATOM 1587 C CA . GLU A 1 204 ? 3.000 -2.440 -14.551 1.00 97.81 204 GLU A CA 1
ATOM 1588 C C . GLU A 1 204 ? 2.316 -1.232 -13.883 1.00 97.81 204 GLU A C 1
ATOM 1590 O O . GLU A 1 204 ? 2.986 -0.420 -13.242 1.00 97.81 204 GLU A O 1
ATOM 1595 N N . GLU A 1 205 ? 0.981 -1.161 -13.940 1.00 98.38 205 GLU A N 1
ATOM 1596 C CA . GLU A 1 205 ? 0.201 -0.103 -13.282 1.00 98.38 205 GLU A CA 1
ATOM 1597 C C . GLU A 1 205 ? 0.389 -0.115 -11.759 1.00 98.38 205 GLU A C 1
ATOM 1599 O O . GLU A 1 205 ? 0.667 0.924 -11.151 1.00 98.38 205 GLU A O 1
ATOM 1604 N N . ALA A 1 206 ? 0.286 -1.293 -11.136 1.00 98.19 206 ALA A N 1
ATOM 1605 C CA . ALA A 1 206 ? 0.451 -1.445 -9.695 1.00 98.19 206 ALA A CA 1
ATOM 1606 C C . ALA A 1 206 ? 1.866 -1.046 -9.239 1.00 98.19 206 ALA A C 1
ATOM 1608 O O . ALA A 1 206 ? 2.012 -0.307 -8.263 1.00 98.19 206 ALA A O 1
ATOM 1609 N N . MET A 1 207 ? 2.903 -1.466 -9.970 1.00 96.81 207 MET A N 1
ATOM 1610 C CA . MET A 1 207 ? 4.305 -1.148 -9.693 1.00 96.81 207 MET A CA 1
ATOM 1611 C C . MET A 1 207 ? 4.562 0.356 -9.788 1.00 96.81 207 MET A C 1
ATOM 1613 O O . MET A 1 207 ? 5.105 0.949 -8.854 1.00 96.81 207 MET A O 1
ATOM 1617 N N . ILE A 1 208 ? 4.123 1.001 -10.874 1.00 95.00 208 ILE A N 1
ATOM 1618 C CA . ILE A 1 208 ? 4.331 2.440 -11.071 1.00 95.00 208 ILE A CA 1
ATOM 1619 C C . ILE A 1 208 ? 3.579 3.245 -10.009 1.00 95.00 208 ILE A C 1
ATOM 1621 O O . ILE A 1 208 ? 4.152 4.170 -9.428 1.00 95.00 208 ILE A O 1
ATOM 1625 N N . LYS A 1 209 ? 2.336 2.877 -9.673 1.00 95.56 209 LYS A N 1
ATOM 1626 C CA . LYS A 1 209 ? 1.599 3.521 -8.572 1.00 95.56 209 LYS A CA 1
ATOM 1627 C C . LYS A 1 209 ? 2.305 3.324 -7.228 1.00 95.56 209 LYS A C 1
ATOM 1629 O O . LYS A 1 209 ? 2.409 4.284 -6.463 1.00 95.56 209 LYS A O 1
ATOM 1634 N N . ALA A 1 210 ? 2.844 2.136 -6.946 1.00 94.06 210 ALA A N 1
ATOM 1635 C CA . ALA A 1 210 ? 3.567 1.850 -5.703 1.00 94.06 210 ALA A CA 1
ATOM 1636 C C . ALA A 1 210 ? 4.876 2.654 -5.593 1.00 94.06 210 ALA A C 1
ATOM 1638 O O . ALA A 1 210 ? 5.202 3.174 -4.519 1.00 94.06 210 ALA A O 1
ATOM 1639 N N . MET A 1 211 ? 5.582 2.812 -6.715 1.00 89.50 211 MET A N 1
ATOM 1640 C CA . MET A 1 211 ? 6.762 3.661 -6.847 1.00 89.50 211 MET A CA 1
ATOM 1641 C C . MET A 1 211 ? 6.398 5.134 -6.614 1.00 89.50 211 MET A C 1
ATOM 1643 O O . MET A 1 211 ? 6.909 5.740 -5.672 1.00 89.50 211 MET A O 1
ATOM 1647 N N . ARG A 1 212 ? 5.434 5.691 -7.361 1.00 88.44 212 ARG A N 1
ATOM 1648 C CA . ARG A 1 212 ? 4.930 7.073 -7.190 1.00 88.44 212 ARG A CA 1
ATOM 1649 C C . ARG A 1 212 ? 4.544 7.376 -5.746 1.00 88.44 212 ARG A C 1
ATOM 1651 O O . ARG A 1 212 ? 4.943 8.385 -5.165 1.00 88.44 212 ARG A O 1
ATOM 1658 N N . ALA A 1 213 ? 3.839 6.439 -5.124 1.00 89.12 213 ALA A N 1
ATOM 1659 C CA . ALA A 1 213 ? 3.471 6.476 -3.720 1.00 89.12 213 ALA A CA 1
ATOM 1660 C C . ALA A 1 213 ? 4.679 6.600 -2.767 1.00 89.12 213 ALA A C 1
ATOM 1662 O O . ALA A 1 213 ? 4.600 7.296 -1.747 1.00 89.12 213 ALA A O 1
ATOM 1663 N N . ALA A 1 214 ? 5.799 5.948 -3.082 1.00 82.69 214 ALA A N 1
ATOM 1664 C CA . ALA A 1 214 ? 7.035 6.006 -2.308 1.00 82.69 214 ALA A CA 1
ATOM 1665 C C . ALA A 1 214 ? 7.797 7.341 -2.478 1.00 82.69 214 ALA A C 1
ATOM 1667 O O . ALA A 1 214 ? 8.530 7.763 -1.572 1.00 82.69 214 ALA A O 1
ATOM 1668 N N . HIS A 1 215 ? 7.597 8.053 -3.595 1.00 63.75 215 HIS A N 1
ATOM 1669 C CA . HIS A 1 215 ? 8.454 9.156 -4.064 1.00 63.75 215 HIS A CA 1
ATOM 1670 C C . HIS A 1 215 ? 8.381 10.481 -3.295 1.00 63.75 215 HIS A C 1
ATOM 1672 O O . HIS A 1 215 ? 9.216 11.348 -3.543 1.00 63.75 215 HIS A O 1
ATOM 1678 N N . TYR A 1 216 ? 7.483 10.671 -2.318 1.00 51.75 216 TYR A N 1
ATOM 1679 C CA . TYR A 1 216 ? 7.249 11.997 -1.700 1.00 51.75 216 TYR A CA 1
ATOM 1680 C C . TYR A 1 216 ? 8.473 12.742 -1.118 1.00 51.75 216 TYR A C 1
ATOM 1682 O O . TYR A 1 216 ? 8.357 13.946 -0.883 1.00 51.75 216 TYR A O 1
ATOM 1690 N N . HIS A 1 217 ? 9.640 12.107 -0.925 1.00 42.78 217 HIS A N 1
ATOM 1691 C CA . HIS A 1 217 ? 10.890 12.821 -0.599 1.00 42.78 217 HIS A CA 1
ATOM 1692 C C . HIS A 1 217 ? 12.166 12.339 -1.312 1.00 42.78 217 HIS A C 1
ATOM 1694 O O . HIS A 1 217 ? 13.225 12.913 -1.051 1.00 42.78 217 HIS A O 1
ATOM 1700 N N . ASN A 1 218 ? 12.096 11.373 -2.232 1.00 43.81 218 ASN A N 1
ATOM 1701 C CA . ASN A 1 218 ? 13.286 10.930 -2.962 1.00 43.81 218 ASN A CA 1
ATOM 1702 C C . ASN A 1 218 ? 13.391 11.759 -4.239 1.00 43.81 218 ASN A C 1
ATOM 1704 O O . ASN A 1 218 ? 12.785 11.431 -5.252 1.00 43.81 218 ASN A O 1
ATOM 1708 N N . ARG A 1 219 ? 14.158 12.854 -4.186 1.00 41.31 219 ARG A N 1
ATOM 1709 C CA . ARG A 1 219 ? 14.558 13.594 -5.398 1.00 41.31 219 ARG A CA 1
ATOM 1710 C C . ARG A 1 219 ? 15.317 12.705 -6.400 1.00 41.31 219 ARG A C 1
ATOM 1712 O O . ARG A 1 219 ? 15.421 13.085 -7.555 1.00 41.31 219 ARG A O 1
ATOM 1719 N N . ASP A 1 220 ? 15.758 11.529 -5.957 1.00 45.19 220 ASP A N 1
ATOM 1720 C CA . ASP A 1 220 ? 16.552 10.553 -6.703 1.00 45.19 220 ASP A CA 1
ATOM 1721 C C . ASP A 1 220 ? 15.713 9.393 -7.282 1.00 45.19 220 ASP A C 1
ATOM 1723 O O . ASP A 1 220 ? 16.245 8.336 -7.595 1.00 45.19 220 ASP A O 1
ATOM 1727 N N . PHE A 1 221 ? 14.395 9.572 -7.414 1.00 49.34 221 PHE A N 1
ATOM 1728 C CA . PHE A 1 221 ? 13.521 8.701 -8.218 1.00 49.34 221 PHE A CA 1
ATOM 1729 C C . PHE A 1 221 ? 13.106 9.394 -9.521 1.00 49.34 221 PHE A C 1
ATOM 1731 O O . PHE A 1 221 ? 11.970 9.314 -9.980 1.00 49.34 221 PHE A O 1
ATOM 1738 N N . ALA A 1 222 ? 14.039 10.136 -10.105 1.00 55.44 222 ALA A N 1
ATOM 1739 C CA . ALA A 1 222 ? 13.961 10.436 -11.519 1.00 55.44 222 ALA A CA 1
ATOM 1740 C C . ALA A 1 222 ? 14.440 9.187 -12.271 1.00 55.44 222 ALA A C 1
ATOM 1742 O O . ALA A 1 222 ? 15.349 8.496 -11.809 1.00 55.44 222 ALA A O 1
ATOM 1743 N N . PHE A 1 223 ? 13.821 8.858 -13.400 1.00 56.41 223 PHE A N 1
ATOM 1744 C CA . PHE A 1 223 ? 14.209 7.680 -14.177 1.00 56.41 223 PHE A CA 1
ATOM 1745 C C . PHE A 1 223 ? 15.692 7.715 -14.600 1.00 56.41 223 PHE A C 1
ATOM 1747 O O . PHE A 1 223 ? 16.304 6.663 -14.750 1.00 56.41 223 PHE A O 1
ATOM 1754 N N . ASP A 1 224 ? 16.296 8.902 -14.667 1.00 60.31 224 ASP A N 1
ATOM 1755 C CA . ASP A 1 224 ? 17.711 9.171 -14.933 1.00 60.31 224 ASP A CA 1
ATOM 1756 C C . ASP A 1 224 ? 18.576 9.356 -13.667 1.00 60.31 224 ASP A C 1
ATOM 1758 O O . ASP A 1 224 ? 19.764 9.669 -13.769 1.00 60.31 224 ASP A O 1
ATOM 1762 N N . ALA A 1 225 ? 18.034 9.149 -12.461 1.00 64.94 225 ALA A N 1
ATOM 1763 C CA . ALA A 1 225 ? 18.747 9.410 -11.205 1.00 64.94 225 ALA A CA 1
ATOM 1764 C C . ALA A 1 225 ? 20.043 8.598 -11.061 1.00 64.94 225 ALA A C 1
ATOM 1766 O O . ALA A 1 225 ? 20.982 9.027 -10.387 1.00 64.94 225 ALA A O 1
ATOM 1767 N N . LEU A 1 226 ? 20.113 7.441 -11.724 1.00 74.94 226 LEU A N 1
ATOM 1768 C CA . LEU A 1 226 ? 21.292 6.583 -11.761 1.00 74.94 226 LEU A CA 1
ATOM 1769 C C . LEU A 1 226 ? 22.065 6.659 -13.082 1.00 74.94 226 LEU A C 1
ATOM 1771 O O . LEU A 1 226 ? 23.039 5.934 -13.224 1.00 74.94 226 LEU A O 1
ATOM 1775 N N . ALA A 1 227 ? 21.756 7.581 -14.001 1.00 73.94 227 ALA A N 1
ATOM 1776 C CA . ALA A 1 227 ? 22.457 7.694 -15.290 1.00 73.94 227 ALA A CA 1
ATOM 1777 C C . ALA A 1 227 ? 23.983 7.893 -15.147 1.00 73.94 227 ALA A C 1
ATOM 1779 O O . ALA A 1 227 ? 24.752 7.599 -16.057 1.00 73.94 227 ALA A O 1
ATOM 1780 N N . LYS A 1 228 ? 24.442 8.385 -13.986 1.00 83.12 228 LYS A N 1
ATOM 1781 C CA . LYS A 1 228 ? 25.863 8.619 -13.676 1.00 83.12 228 LYS A CA 1
ATOM 1782 C C . LYS A 1 228 ? 26.560 7.454 -12.961 1.00 83.12 228 LYS A C 1
ATOM 1784 O O . LYS A 1 228 ? 27.747 7.580 -12.666 1.00 83.12 228 LYS A O 1
ATOM 1789 N N . ILE A 1 229 ? 25.864 6.358 -12.633 1.00 88.19 229 ILE A N 1
ATOM 1790 C CA . ILE A 1 229 ? 26.501 5.199 -11.989 1.00 88.19 229 ILE A CA 1
ATOM 1791 C C . ILE A 1 229 ? 27.482 4.532 -12.962 1.00 88.19 229 ILE A C 1
ATOM 1793 O O . ILE A 1 229 ? 27.183 4.385 -14.150 1.00 88.19 229 ILE A O 1
ATOM 1797 N N . THR A 1 230 ? 28.661 4.138 -12.477 1.00 92.38 230 THR A N 1
ATOM 1798 C CA . THR A 1 230 ? 29.639 3.404 -13.295 1.00 92.38 230 THR A CA 1
ATOM 1799 C C . THR A 1 230 ? 29.164 1.971 -13.540 1.00 92.38 230 THR A C 1
ATOM 1801 O O . THR A 1 230 ? 28.422 1.424 -12.726 1.00 92.38 230 THR A O 1
ATOM 1804 N N . ASP A 1 231 ? 29.600 1.332 -14.630 1.00 90.94 231 ASP A N 1
ATOM 1805 C CA . ASP A 1 231 ? 29.224 -0.065 -14.911 1.00 90.94 231 ASP A CA 1
ATOM 1806 C C . ASP A 1 231 ? 29.697 -1.021 -13.808 1.00 90.94 231 ASP A C 1
ATOM 1808 O O . ASP A 1 231 ? 28.966 -1.924 -13.407 1.00 90.94 231 ASP A O 1
ATOM 1812 N N . ASN A 1 232 ? 30.888 -0.776 -13.249 1.00 92.75 232 ASN A N 1
ATOM 1813 C CA . ASN A 1 232 ? 31.398 -1.560 -12.129 1.00 92.75 232 ASN A CA 1
ATOM 1814 C C . ASN A 1 232 ? 30.500 -1.422 -10.888 1.00 92.75 232 ASN A C 1
ATOM 1816 O O . ASN A 1 232 ? 30.143 -2.424 -10.274 1.00 92.75 232 ASN A O 1
ATOM 1820 N N . ASP A 1 233 ? 30.093 -0.199 -10.534 1.00 92.00 233 ASP A N 1
ATOM 1821 C CA . ASP A 1 233 ? 29.191 0.018 -9.397 1.00 92.00 233 ASP A CA 1
ATOM 1822 C C . ASP A 1 233 ? 27.790 -0.556 -9.647 1.00 92.00 233 ASP A C 1
ATOM 1824 O O . ASP A 1 233 ? 27.142 -1.008 -8.700 1.00 92.00 233 ASP A O 1
ATOM 1828 N N . LEU A 1 234 ? 27.326 -0.551 -10.901 1.00 93.56 234 LEU A N 1
ATOM 1829 C CA . LEU A 1 234 ? 26.050 -1.137 -11.301 1.00 93.56 234 LEU A CA 1
ATOM 1830 C C . LEU A 1 234 ? 26.060 -2.652 -11.103 1.00 93.56 234 LEU A C 1
ATOM 1832 O O . LEU A 1 234 ? 25.209 -3.167 -10.381 1.00 93.56 234 LEU A O 1
ATOM 1836 N N . ILE A 1 235 ? 27.055 -3.352 -11.656 1.00 94.25 235 ILE A N 1
ATOM 1837 C CA . ILE A 1 235 ? 27.196 -4.810 -11.514 1.00 94.25 235 ILE A CA 1
ATOM 1838 C C . ILE A 1 235 ? 27.331 -5.193 -10.036 1.00 94.25 235 ILE A C 1
ATOM 1840 O O . ILE A 1 235 ? 26.655 -6.108 -9.565 1.00 94.25 235 ILE A O 1
ATOM 1844 N N . GLN A 1 236 ? 28.141 -4.453 -9.271 1.00 94.31 236 GLN A N 1
ATOM 1845 C CA . GLN A 1 236 ? 28.282 -4.693 -7.834 1.00 94.31 236 GLN A CA 1
ATOM 1846 C C . GLN A 1 236 ? 26.949 -4.559 -7.092 1.00 94.31 236 GLN A C 1
ATOM 1848 O O . GLN A 1 236 ? 26.678 -5.360 -6.203 1.00 94.31 236 GLN A O 1
ATOM 1853 N N . GLN A 1 237 ? 26.097 -3.592 -7.446 1.00 94.50 237 GLN A N 1
ATOM 1854 C CA . GLN A 1 237 ? 24.790 -3.426 -6.801 1.00 94.50 237 GLN A CA 1
ATOM 1855 C C . GLN A 1 237 ? 23.713 -4.394 -7.319 1.00 94.50 237 GLN A C 1
ATOM 1857 O O . GLN A 1 237 ? 22.757 -4.652 -6.588 1.00 94.50 237 GLN A O 1
ATOM 1862 N N . LEU A 1 238 ? 23.856 -4.956 -8.527 1.00 94.88 238 LEU A N 1
ATOM 1863 C CA . LEU A 1 238 ? 22.992 -6.044 -9.006 1.00 94.88 238 LEU A CA 1
ATOM 1864 C C . LEU A 1 238 ? 23.196 -7.310 -8.159 1.00 94.88 238 LEU A C 1
ATOM 1866 O O . LEU A 1 238 ? 22.219 -7.942 -7.761 1.00 94.88 238 LEU A O 1
ATOM 1870 N N . ILE A 1 239 ? 24.455 -7.619 -7.829 1.00 93.25 239 ILE A N 1
ATOM 1871 C CA . ILE A 1 239 ? 24.846 -8.774 -7.003 1.00 93.25 239 ILE A CA 1
ATOM 1872 C C . ILE A 1 239 ? 24.640 -8.487 -5.503 1.00 93.25 239 ILE A C 1
ATOM 1874 O O . ILE A 1 239 ? 24.241 -9.360 -4.730 1.00 93.25 239 ILE A O 1
ATOM 1878 N N . HIS A 1 240 ? 24.917 -7.255 -5.063 1.00 93.81 240 HIS A N 1
ATOM 1879 C CA . HIS A 1 240 ? 24.811 -6.816 -3.670 1.00 93.81 240 HIS A CA 1
ATOM 1880 C C . HIS A 1 240 ? 23.761 -5.706 -3.527 1.00 93.81 240 HIS A C 1
ATOM 1882 O O . HIS A 1 240 ? 24.100 -4.515 -3.533 1.00 93.81 240 HIS A O 1
ATOM 1888 N N . PRO A 1 241 ? 22.481 -6.089 -3.383 1.00 93.56 241 PRO A N 1
ATOM 1889 C CA . PRO A 1 241 ? 21.356 -5.174 -3.490 1.00 93.56 241 PRO A CA 1
ATOM 1890 C C . PRO A 1 241 ? 21.347 -4.114 -2.392 1.00 93.56 241 PRO A C 1
ATOM 1892 O O . PRO A 1 241 ? 21.767 -4.346 -1.257 1.00 93.56 241 PRO A O 1
ATOM 1895 N N . ARG A 1 242 ? 20.826 -2.936 -2.738 1.00 92.31 242 ARG A N 1
ATOM 1896 C CA . ARG A 1 242 ? 20.671 -1.765 -1.865 1.00 92.31 242 ARG A CA 1
ATOM 1897 C C . ARG A 1 242 ? 19.256 -1.196 -1.984 1.00 92.31 242 ARG A C 1
ATOM 1899 O O . ARG A 1 242 ? 18.453 -1.656 -2.788 1.00 92.31 242 ARG A O 1
ATOM 1906 N N . ASP A 1 243 ? 18.948 -0.165 -1.211 1.00 88.69 243 ASP A N 1
ATOM 1907 C CA . ASP A 1 243 ? 17.633 0.489 -1.163 1.00 88.69 243 ASP A CA 1
ATOM 1908 C C . ASP A 1 243 ? 17.169 1.161 -2.471 1.00 88.69 243 ASP A C 1
ATOM 1910 O O . ASP A 1 243 ? 15.991 1.476 -2.619 1.00 88.69 243 ASP A O 1
ATOM 1914 N N . ASN A 1 244 ? 18.069 1.356 -3.438 1.00 87.81 244 ASN A N 1
ATOM 1915 C CA . ASN A 1 244 ? 17.786 1.873 -4.781 1.00 87.81 244 ASN A CA 1
ATOM 1916 C C . ASN A 1 244 ? 17.529 0.765 -5.825 1.00 87.81 244 ASN A C 1
ATOM 1918 O O . ASN A 1 244 ? 17.552 1.056 -7.021 1.00 87.81 244 ASN A O 1
ATOM 1922 N N . ARG A 1 245 ? 17.300 -0.493 -5.409 1.00 89.94 245 ARG A N 1
ATOM 1923 C CA . ARG A 1 245 ? 17.309 -1.662 -6.307 1.00 89.94 245 ARG A CA 1
ATOM 1924 C C . ARG A 1 245 ? 16.434 -1.509 -7.549 1.00 89.94 245 ARG A C 1
ATOM 1926 O O . ARG A 1 245 ? 16.932 -1.699 -8.648 1.00 89.94 245 ARG A O 1
ATOM 1933 N N . ILE A 1 246 ? 15.169 -1.110 -7.411 1.00 91.00 246 ILE A N 1
ATOM 1934 C CA . ILE A 1 246 ? 14.268 -0.992 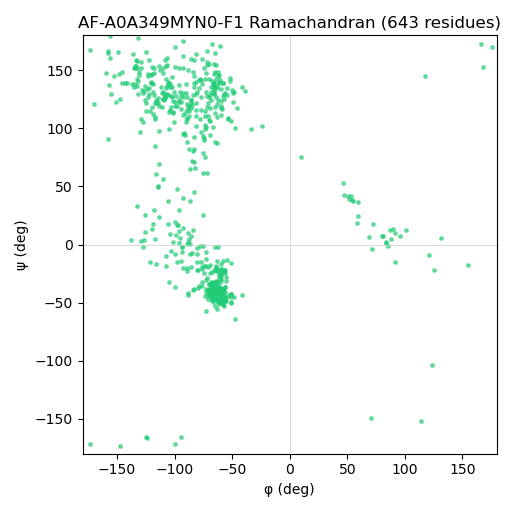-8.572 1.00 91.00 246 ILE A CA 1
ATOM 1935 C C . ILE A 1 246 ? 14.775 0.016 -9.618 1.00 91.00 246 ILE A C 1
ATOM 1937 O O . ILE A 1 246 ? 14.668 -0.223 -10.817 1.00 91.00 246 ILE A O 1
ATOM 1941 N N . MET A 1 247 ? 15.379 1.120 -9.167 1.00 88.12 247 MET A N 1
ATOM 1942 C CA . MET A 1 247 ? 15.965 2.134 -10.047 1.00 88.12 247 MET A CA 1
ATOM 1943 C C . MET A 1 247 ? 17.201 1.591 -10.753 1.00 88.12 247 MET A C 1
ATOM 1945 O O . MET A 1 247 ? 17.398 1.854 -11.935 1.00 88.12 247 MET A O 1
ATOM 1949 N N . LEU A 1 248 ? 18.008 0.804 -10.041 1.00 91.88 248 LEU A N 1
ATOM 1950 C CA . LEU A 1 248 ? 19.182 0.146 -10.600 1.00 91.88 248 LEU A CA 1
ATOM 1951 C C . LEU A 1 248 ? 18.800 -0.859 -11.696 1.00 91.88 248 LEU A C 1
ATOM 1953 O O . LEU A 1 248 ? 19.441 -0.886 -12.741 1.00 91.88 248 LEU A O 1
ATOM 1957 N N . LEU A 1 249 ? 17.749 -1.657 -11.478 1.00 94.38 249 LEU A N 1
ATOM 1958 C CA . LEU A 1 249 ? 17.279 -2.639 -12.461 1.00 94.38 249 LEU A CA 1
ATOM 1959 C C . LEU A 1 249 ? 16.745 -1.953 -13.725 1.00 94.38 249 LEU A C 1
ATOM 1961 O O . LEU A 1 249 ? 17.075 -2.373 -14.832 1.00 94.38 249 LEU A O 1
ATOM 1965 N N . LEU A 1 250 ? 15.978 -0.867 -13.576 1.00 92.50 250 LEU A N 1
ATOM 1966 C CA . LEU A 1 250 ? 15.519 -0.064 -14.714 1.00 92.50 250 LEU A CA 1
ATOM 1967 C C . LEU A 1 250 ? 16.694 0.568 -15.473 1.00 92.50 250 LEU A C 1
ATOM 1969 O O . LEU A 1 250 ? 16.702 0.550 -16.699 1.00 92.50 250 LEU A O 1
ATOM 1973 N N . GLU A 1 251 ? 17.715 1.065 -14.775 1.00 92.25 251 GLU A N 1
ATOM 1974 C CA . GLU A 1 251 ? 18.931 1.584 -15.411 1.00 92.25 251 GLU A CA 1
ATOM 1975 C C . GLU A 1 251 ? 19.713 0.495 -16.164 1.00 92.25 251 GLU A C 1
ATOM 1977 O O . GLU A 1 251 ? 20.158 0.725 -17.287 1.00 92.25 251 GLU A O 1
ATOM 1982 N N . ALA A 1 252 ? 19.837 -0.713 -15.609 1.00 95.19 252 ALA A N 1
ATOM 1983 C CA . ALA A 1 252 ? 20.474 -1.831 -16.306 1.00 95.19 252 ALA A CA 1
ATOM 1984 C C . ALA A 1 252 ? 19.712 -2.202 -17.594 1.00 95.19 252 ALA A C 1
ATOM 1986 O O . ALA A 1 252 ? 20.311 -2.382 -18.654 1.00 95.19 252 ALA A O 1
ATOM 1987 N N . ILE A 1 253 ? 18.378 -2.210 -17.535 1.00 95.25 253 ILE A N 1
ATOM 1988 C CA . ILE A 1 253 ? 17.498 -2.380 -18.699 1.00 95.25 253 ILE A CA 1
ATOM 1989 C C . ILE A 1 253 ? 17.775 -1.297 -19.754 1.00 95.25 253 ILE A C 1
ATOM 1991 O O . ILE A 1 253 ? 17.934 -1.644 -20.928 1.00 95.25 253 ILE A O 1
ATOM 1995 N N . ARG A 1 254 ? 17.915 -0.020 -19.363 1.00 92.44 254 ARG A N 1
ATOM 1996 C CA . ARG A 1 254 ? 18.273 1.081 -20.285 1.00 92.44 254 ARG A CA 1
ATOM 1997 C C . ARG A 1 254 ? 19.631 0.895 -20.952 1.00 92.44 254 ARG A C 1
ATOM 1999 O O . ARG A 1 254 ? 19.793 1.275 -22.107 1.00 92.44 254 ARG A O 1
ATOM 2006 N N . ARG A 1 255 ? 20.596 0.301 -20.245 1.00 93.19 255 ARG A N 1
ATOM 2007 C CA . ARG A 1 255 ? 21.939 -0.005 -20.772 1.00 93.19 255 ARG A CA 1
ATOM 2008 C C . ARG A 1 255 ? 21.986 -1.2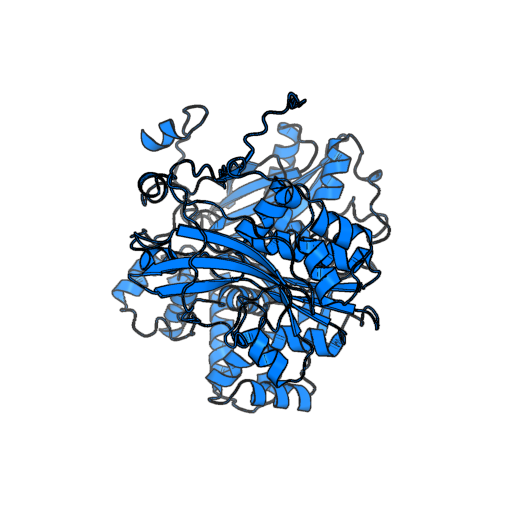42 -21.670 1.00 93.19 255 ARG A C 1
ATOM 2010 O O . ARG A 1 255 ? 23.047 -1.556 -22.195 1.00 93.19 255 ARG A O 1
ATOM 2017 N N . GLY A 1 256 ? 20.856 -1.922 -21.869 1.00 94.50 256 GLY A N 1
ATOM 2018 C CA . GLY A 1 256 ? 20.738 -3.037 -22.809 1.00 94.50 256 GLY A CA 1
ATOM 2019 C C . GLY A 1 256 ? 21.013 -4.425 -22.226 1.00 94.50 256 GLY A C 1
ATOM 2020 O O . GLY A 1 256 ? 21.070 -5.375 -23.004 1.00 94.50 256 GLY A O 1
ATOM 2021 N N . TYR A 1 257 ? 21.129 -4.564 -20.899 1.00 96.62 257 TYR A N 1
ATOM 2022 C CA . TYR A 1 257 ? 21.204 -5.881 -20.246 1.00 96.62 257 TYR A CA 1
ATOM 2023 C C . TYR A 1 257 ? 19.968 -6.711 -20.588 1.00 96.62 257 TYR A C 1
ATOM 2025 O O . TYR A 1 257 ? 18.859 -6.168 -20.601 1.00 96.62 257 TYR A O 1
ATOM 2033 N N . GLN A 1 258 ? 20.143 -8.002 -20.852 1.00 96.38 258 GLN A N 1
ATOM 2034 C CA . GLN A 1 258 ? 19.044 -8.915 -21.163 1.00 96.38 258 GLN A CA 1
ATOM 2035 C C . GLN A 1 258 ? 18.370 -9.448 -19.888 1.00 96.38 258 GLN A C 1
ATOM 2037 O O . GLN A 1 258 ? 18.920 -9.379 -18.788 1.00 96.38 258 GLN A O 1
ATOM 2042 N N . SER A 1 259 ? 17.125 -9.917 -20.013 1.00 96.25 259 SER A N 1
ATOM 2043 C CA . SER A 1 259 ? 16.331 -10.379 -18.863 1.00 96.25 259 SER A CA 1
ATOM 2044 C C . SER A 1 259 ? 16.941 -11.605 -18.178 1.00 96.25 259 SER A C 1
ATOM 2046 O O . SER A 1 259 ? 16.915 -11.689 -16.954 1.00 96.25 259 SER A O 1
ATOM 2048 N N . ASP A 1 260 ? 17.512 -12.520 -18.957 1.00 96.00 260 ASP A N 1
ATOM 2049 C CA . ASP A 1 260 ? 18.206 -13.721 -18.491 1.00 96.00 260 ASP A CA 1
ATOM 2050 C C . ASP A 1 260 ? 19.516 -13.379 -17.766 1.00 96.00 260 ASP A C 1
ATOM 2052 O O . ASP A 1 260 ? 19.743 -13.872 -16.662 1.00 96.00 260 ASP A O 1
ATOM 2056 N N . GLU A 1 261 ? 20.320 -12.460 -18.310 1.00 96.19 261 GLU A N 1
ATOM 2057 C CA . GLU A 1 261 ? 21.535 -11.951 -17.654 1.00 96.19 261 GLU A CA 1
ATOM 2058 C C . GLU A 1 261 ? 21.210 -11.324 -16.289 1.00 96.19 261 GLU A C 1
ATOM 2060 O O . GLU A 1 261 ? 21.892 -11.562 -15.288 1.00 96.19 261 GLU A O 1
ATOM 2065 N N . LEU A 1 262 ? 20.144 -10.520 -16.223 1.00 97.25 262 LEU A N 1
ATOM 2066 C CA . LEU A 1 262 ? 19.710 -9.902 -14.972 1.00 97.25 262 LEU A CA 1
ATOM 2067 C C . LEU A 1 262 ? 19.164 -10.936 -13.984 1.00 97.25 262 LEU A C 1
ATOM 2069 O O . LEU A 1 262 ? 19.474 -10.845 -12.793 1.00 97.25 262 LEU A O 1
ATOM 2073 N N . ALA A 1 263 ? 18.389 -11.917 -14.448 1.00 96.50 263 ALA A N 1
ATOM 2074 C CA . ALA A 1 263 ? 17.905 -13.016 -13.617 1.00 96.50 263 ALA A CA 1
ATOM 2075 C C . ALA A 1 263 ? 19.069 -13.823 -13.033 1.00 96.50 263 ALA A C 1
ATOM 2077 O O . ALA A 1 263 ? 19.081 -14.089 -11.833 1.00 96.50 263 ALA A O 1
ATOM 2078 N N . GLU A 1 264 ? 20.106 -14.114 -13.819 1.00 94.88 264 GLU A N 1
ATOM 2079 C CA . GLU A 1 264 ? 21.302 -14.807 -13.338 1.00 94.88 264 GLU A CA 1
ATOM 2080 C C . GLU A 1 264 ? 22.053 -13.989 -12.272 1.00 94.88 264 GLU A C 1
ATOM 2082 O O . GLU A 1 264 ? 22.382 -14.505 -11.201 1.00 94.88 264 GLU A O 1
ATOM 2087 N N . LEU A 1 265 ? 22.275 -12.692 -12.505 1.00 95.50 265 LEU A N 1
ATOM 2088 C CA . LEU A 1 265 ? 23.010 -11.834 -11.567 1.00 95.50 265 LEU A CA 1
ATOM 2089 C C . LEU A 1 265 ? 22.264 -11.587 -10.253 1.00 95.50 265 LEU A C 1
ATOM 2091 O O . LEU A 1 265 ? 22.886 -11.413 -9.204 1.00 95.50 265 LEU A O 1
ATOM 2095 N N . THR A 1 266 ? 20.936 -11.511 -10.314 1.00 96.62 266 THR A N 1
ATOM 2096 C CA . THR A 1 266 ? 20.107 -11.044 -9.195 1.00 96.62 266 THR A CA 1
ATOM 2097 C C . THR A 1 266 ? 19.329 -12.150 -8.500 1.00 96.62 266 THR A C 1
ATOM 2099 O O . THR A 1 266 ? 18.876 -11.924 -7.376 1.00 96.62 266 THR A O 1
ATOM 2102 N N . GLN A 1 267 ? 19.165 -13.297 -9.168 1.00 95.75 267 GLN A N 1
ATOM 2103 C CA . GLN A 1 267 ? 18.274 -14.404 -8.810 1.00 95.75 267 GLN A CA 1
ATOM 2104 C C . GLN A 1 267 ? 16.789 -13.987 -8.701 1.00 95.75 267 GLN A C 1
ATOM 2106 O O . GLN A 1 267 ? 15.985 -14.685 -8.091 1.00 95.75 267 GLN A O 1
ATOM 2111 N N . ILE A 1 268 ? 16.416 -12.839 -9.280 1.00 97.06 268 ILE A N 1
ATOM 2112 C CA . ILE A 1 268 ? 15.019 -12.411 -9.440 1.00 97.06 268 ILE A CA 1
ATOM 2113 C C . ILE A 1 268 ? 14.404 -13.199 -10.600 1.00 97.06 268 ILE A C 1
ATOM 2115 O O . ILE A 1 268 ? 15.060 -13.415 -11.619 1.00 97.06 268 ILE A O 1
ATOM 2119 N N . ASP A 1 269 ? 13.137 -13.591 -10.464 1.00 96.50 269 ASP A N 1
ATOM 2120 C CA . ASP A 1 269 ? 12.421 -14.296 -11.529 1.00 96.50 269 ASP A CA 1
ATOM 2121 C C . ASP A 1 269 ? 12.355 -13.458 -12.821 1.00 96.50 269 ASP A C 1
ATOM 2123 O O . ASP A 1 269 ? 12.031 -12.265 -12.798 1.00 96.50 269 ASP A O 1
ATOM 2127 N N . GLU A 1 270 ? 12.644 -14.096 -13.958 1.00 96.62 270 GLU A N 1
ATOM 2128 C CA . GLU A 1 270 ? 12.715 -13.453 -15.273 1.00 96.62 270 GLU A CA 1
ATOM 2129 C C . GLU A 1 270 ? 11.424 -12.700 -15.637 1.00 96.62 270 GLU A C 1
ATOM 2131 O O . GLU A 1 270 ? 11.471 -11.651 -16.288 1.00 96.62 270 GLU A O 1
ATOM 2136 N N . PHE A 1 271 ? 10.269 -13.179 -15.155 1.00 97.31 271 PHE A N 1
ATOM 2137 C CA . PHE A 1 271 ? 8.976 -12.515 -15.315 1.00 97.31 271 PHE A CA 1
ATOM 2138 C C . PHE A 1 271 ? 9.034 -11.026 -14.950 1.00 97.31 271 PHE A C 1
ATOM 2140 O O . PHE A 1 271 ? 8.532 -10.183 -15.699 1.00 97.31 271 PHE A O 1
ATOM 2147 N N . TYR A 1 272 ? 9.679 -10.676 -13.833 1.00 98.00 272 TYR A N 1
ATOM 2148 C CA . TYR A 1 272 ? 9.750 -9.286 -13.388 1.00 98.00 272 TYR A CA 1
ATOM 2149 C C . TYR A 1 272 ? 10.578 -8.426 -14.341 1.00 98.00 272 TYR A C 1
ATOM 2151 O O . TYR A 1 272 ? 10.215 -7.275 -14.576 1.00 98.00 272 TYR A O 1
ATOM 2159 N N . PHE A 1 273 ? 11.630 -8.965 -14.962 1.00 98.19 273 PHE A N 1
ATOM 2160 C CA . PHE A 1 273 ? 12.419 -8.224 -15.950 1.00 98.19 273 PHE A CA 1
ATOM 2161 C C . PHE A 1 273 ? 11.640 -7.941 -17.231 1.00 98.19 273 PHE A C 1
ATOM 2163 O O . PHE A 1 273 ? 11.740 -6.832 -17.757 1.00 98.19 273 PHE A O 1
ATOM 2170 N N . HIS A 1 274 ? 10.789 -8.869 -17.679 1.00 97.81 274 HIS A N 1
ATOM 2171 C CA . HIS A 1 274 ? 9.855 -8.609 -18.783 1.00 97.81 274 HIS A CA 1
ATOM 2172 C C . HIS A 1 274 ? 8.881 -7.475 -18.445 1.00 97.81 274 HIS A C 1
ATOM 2174 O O . HIS A 1 274 ? 8.634 -6.593 -19.267 1.00 97.81 274 HIS A O 1
ATOM 2180 N N . LYS A 1 275 ? 8.381 -7.427 -17.206 1.00 97.88 275 LYS A N 1
ATOM 2181 C CA . LYS A 1 275 ? 7.508 -6.338 -16.741 1.00 97.88 275 LYS A CA 1
ATOM 2182 C C . LYS A 1 275 ? 8.226 -4.997 -16.624 1.00 97.88 275 LYS A C 1
ATOM 2184 O O . LYS A 1 275 ? 7.699 -3.983 -17.074 1.00 97.88 275 LYS A O 1
ATOM 2189 N N . LEU A 1 276 ? 9.448 -4.975 -16.097 1.00 96.56 276 LEU A N 1
ATOM 2190 C CA . LEU A 1 276 ? 10.262 -3.757 -16.056 1.00 96.56 276 LEU A CA 1
ATOM 2191 C C . LEU A 1 276 ? 10.649 -3.275 -17.461 1.00 96.56 276 LEU A C 1
ATOM 2193 O O . LEU A 1 276 ? 10.671 -2.070 -17.709 1.00 96.56 276 LEU A O 1
ATOM 2197 N N . ARG A 1 277 ? 10.895 -4.197 -18.401 1.00 97.19 277 ARG A N 1
ATOM 2198 C CA . ARG A 1 277 ? 11.114 -3.869 -19.814 1.00 97.19 277 ARG A CA 1
ATOM 2199 C C . ARG A 1 277 ? 9.879 -3.223 -20.428 1.00 97.19 277 ARG A C 1
ATOM 2201 O O . ARG A 1 277 ? 10.025 -2.230 -21.128 1.00 97.19 277 ARG A O 1
ATOM 2208 N N . ASN A 1 278 ? 8.680 -3.731 -20.138 1.00 97.25 278 ASN A N 1
ATOM 2209 C CA . ASN A 1 278 ? 7.437 -3.106 -20.595 1.00 97.25 278 ASN A CA 1
ATOM 2210 C C . ASN A 1 278 ? 7.308 -1.671 -20.076 1.00 97.25 278 ASN A C 1
ATOM 2212 O O . ASN A 1 278 ? 6.978 -0.782 -20.853 1.00 97.25 278 ASN A O 1
ATOM 2216 N N . ILE A 1 279 ? 7.616 -1.431 -18.796 1.00 95.75 279 ILE A N 1
ATOM 2217 C CA . ILE A 1 279 ? 7.625 -0.080 -18.212 1.00 95.75 279 ILE A CA 1
ATOM 2218 C C . ILE A 1 279 ? 8.612 0.832 -18.954 1.00 95.75 279 ILE A C 1
ATOM 2220 O O . ILE A 1 279 ? 8.258 1.954 -19.307 1.00 95.75 279 ILE A O 1
ATOM 2224 N N . TYR A 1 280 ? 9.823 0.346 -19.235 1.00 94.38 280 TYR A N 1
ATOM 2225 C CA . TYR A 1 280 ? 10.815 1.095 -20.008 1.00 94.38 280 TYR A CA 1
ATOM 2226 C C . TYR A 1 280 ? 10.353 1.380 -21.447 1.00 94.38 280 TYR A C 1
ATOM 2228 O O . TYR A 1 280 ? 10.474 2.506 -21.919 1.00 94.38 280 TYR A O 1
ATOM 2236 N N . ASN A 1 281 ?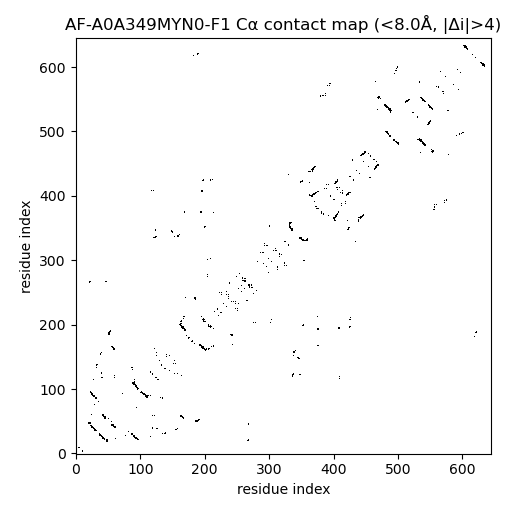 9.778 0.398 -22.140 1.00 96.19 281 ASN A N 1
ATOM 2237 C CA . ASN A 1 281 ? 9.271 0.591 -23.498 1.00 96.19 281 ASN A CA 1
ATOM 2238 C C . ASN A 1 281 ? 8.123 1.611 -23.516 1.00 96.19 281 ASN A C 1
ATOM 2240 O O . ASN A 1 281 ? 8.111 2.499 -24.360 1.00 96.19 281 ASN A O 1
ATOM 2244 N N . LEU A 1 282 ? 7.215 1.551 -22.535 1.00 95.56 282 LEU A N 1
ATOM 2245 C CA . LEU A 1 282 ? 6.163 2.555 -22.356 1.00 95.56 282 LEU A CA 1
ATOM 2246 C C . LEU A 1 282 ? 6.744 3.958 -22.143 1.00 95.56 282 LEU A C 1
ATOM 2248 O O . LEU A 1 282 ? 6.194 4.919 -22.674 1.00 95.56 282 LEU A O 1
ATOM 2252 N N . GLU A 1 283 ? 7.844 4.090 -21.398 1.00 93.19 283 GLU A N 1
ATOM 2253 C CA . GLU A 1 283 ? 8.556 5.361 -21.212 1.00 93.19 283 GLU A CA 1
ATOM 2254 C C . GLU A 1 283 ? 9.081 5.907 -22.548 1.00 93.19 283 GLU A C 1
ATOM 2256 O O . GLU A 1 283 ? 8.795 7.055 -22.897 1.00 93.19 283 GLU A O 1
ATOM 2261 N N . VAL A 1 284 ? 9.790 5.069 -23.313 1.00 94.88 284 VAL A N 1
ATOM 2262 C CA . VAL A 1 284 ? 10.356 5.419 -24.626 1.00 94.88 284 VAL A CA 1
ATOM 2263 C C . VAL A 1 284 ? 9.260 5.805 -25.614 1.00 94.88 284 VAL A C 1
ATOM 2265 O O . VAL A 1 284 ? 9.335 6.866 -26.236 1.00 94.88 284 VAL A O 1
ATOM 2268 N N . ASP A 1 285 ? 8.224 4.979 -25.731 1.00 96.94 285 ASP A N 1
ATOM 2269 C CA . ASP A 1 285 ? 7.147 5.206 -26.684 1.00 96.94 285 ASP A CA 1
ATOM 2270 C C . ASP A 1 285 ? 6.327 6.447 -26.313 1.00 96.94 285 ASP A C 1
ATOM 2272 O O . ASP A 1 285 ? 6.010 7.259 -27.181 1.00 96.94 285 ASP A O 1
ATOM 2276 N N . THR A 1 286 ? 6.039 6.652 -25.022 1.00 95.69 286 THR A N 1
ATOM 2277 C CA . THR A 1 286 ? 5.345 7.862 -24.556 1.00 95.69 286 THR A CA 1
ATOM 2278 C C . THR A 1 286 ? 6.164 9.104 -24.887 1.00 95.69 286 THR A C 1
ATOM 2280 O O . THR A 1 286 ? 5.610 10.074 -25.396 1.00 95.69 286 THR A O 1
ATOM 2283 N N . ALA A 1 287 ? 7.480 9.087 -24.651 1.00 94.88 287 ALA A N 1
ATOM 2284 C CA . ALA A 1 287 ? 8.356 10.210 -24.983 1.00 94.88 287 ALA A CA 1
ATOM 2285 C C . ALA A 1 287 ? 8.400 10.502 -26.494 1.00 94.88 287 ALA A C 1
ATOM 2287 O O . ALA A 1 287 ? 8.421 11.667 -26.891 1.00 94.88 287 ALA A O 1
ATOM 2288 N N . ALA A 1 288 ? 8.382 9.464 -27.336 1.00 97.44 288 ALA A N 1
ATOM 2289 C CA . ALA A 1 288 ? 8.421 9.602 -28.792 1.00 97.44 288 ALA A CA 1
ATOM 2290 C C . ALA A 1 288 ? 7.133 10.200 -29.393 1.00 97.44 288 ALA A C 1
ATOM 2292 O O . ALA A 1 288 ? 7.188 10.804 -30.464 1.00 97.44 288 ALA A O 1
ATOM 2293 N N . HIS A 1 289 ? 5.994 10.076 -28.705 1.00 97.75 289 HIS A N 1
ATOM 2294 C CA . HIS A 1 289 ? 4.675 10.498 -29.191 1.00 97.75 289 HIS A CA 1
ATOM 2295 C C . HIS A 1 289 ? 4.091 11.649 -28.358 1.00 97.75 289 HIS A C 1
ATOM 2297 O O . HIS A 1 289 ? 2.948 11.612 -27.898 1.00 97.75 289 HIS A O 1
ATOM 2303 N N . ALA A 1 290 ? 4.896 12.690 -28.138 1.00 96.56 290 ALA A N 1
ATOM 2304 C CA . ALA A 1 290 ? 4.485 13.853 -27.361 1.00 96.56 290 ALA A CA 1
ATOM 2305 C C . ALA A 1 290 ? 3.228 14.531 -27.934 1.00 96.56 290 ALA A C 1
ATOM 2307 O O . ALA A 1 290 ? 3.195 14.935 -29.096 1.00 96.56 290 ALA A O 1
ATOM 2308 N N . GLY A 1 291 ? 2.202 14.687 -27.091 1.00 95.19 291 GLY A N 1
ATOM 2309 C CA . GLY A 1 291 ? 0.932 15.314 -27.460 1.00 95.19 291 GLY A CA 1
ATOM 2310 C C . GLY A 1 291 ? -0.079 14.385 -28.143 1.00 95.19 291 GLY A C 1
ATOM 2311 O O . GLY A 1 291 ? -1.172 14.849 -28.459 1.00 95.19 291 GLY A O 1
ATOM 2312 N N . ASP A 1 292 ? 0.225 13.100 -28.329 1.00 97.81 292 ASP A N 1
ATOM 2313 C CA . ASP A 1 292 ? -0.723 12.112 -28.852 1.00 97.81 292 ASP A CA 1
ATOM 2314 C C . ASP A 1 292 ? -1.666 11.601 -27.742 1.00 97.81 292 ASP A C 1
ATOM 2316 O O . ASP A 1 292 ? -1.224 11.196 -26.662 1.00 97.81 292 ASP A O 1
ATOM 2320 N N . ASN A 1 293 ? -2.977 11.618 -28.001 1.00 97.88 293 ASN A N 1
ATOM 2321 C CA . ASN A 1 293 ? -3.998 11.189 -27.042 1.00 97.88 293 ASN A CA 1
ATOM 2322 C C . ASN A 1 293 ? -4.039 9.668 -26.840 1.00 97.88 293 ASN A C 1
ATOM 2324 O O . ASN A 1 293 ? -4.352 9.225 -25.734 1.00 97.88 293 ASN A O 1
ATOM 2328 N N . ASP A 1 294 ? -3.701 8.871 -27.853 1.00 97.62 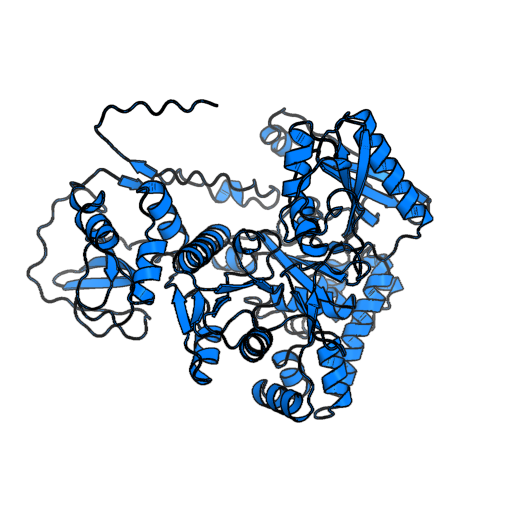294 ASP A N 1
ATOM 2329 C CA . ASP A 1 294 ? -3.709 7.410 -27.734 1.00 97.62 294 ASP A CA 1
ATOM 2330 C C . ASP A 1 294 ? -2.567 6.962 -26.812 1.00 97.62 294 ASP A C 1
ATOM 2332 O O . ASP A 1 294 ? -2.748 6.146 -25.901 1.00 97.62 294 ASP A O 1
ATOM 2336 N N . TRP A 1 295 ? -1.395 7.580 -26.976 1.00 97.56 295 TRP A N 1
ATOM 2337 C CA . TRP A 1 295 ? -0.252 7.365 -26.092 1.00 97.56 295 TRP A CA 1
ATOM 2338 C C . TRP A 1 295 ? -0.459 7.968 -24.706 1.00 97.56 295 TRP A C 1
ATOM 2340 O O . TRP A 1 295 ? -0.052 7.352 -23.721 1.00 97.56 295 TRP A O 1
ATOM 2350 N N . LEU A 1 296 ? -1.164 9.101 -24.596 1.00 97.88 296 LEU A N 1
ATOM 2351 C CA . LEU A 1 296 ? -1.609 9.631 -23.307 1.00 97.88 296 LEU A CA 1
ATOM 2352 C C . LEU A 1 296 ? -2.469 8.608 -22.564 1.00 97.88 296 LEU A C 1
ATOM 2354 O O . LEU A 1 296 ? -2.169 8.273 -21.420 1.00 97.88 296 LEU A O 1
ATOM 2358 N N . GLN A 1 297 ? -3.511 8.082 -23.213 1.00 97.69 297 GLN A N 1
ATOM 2359 C CA . GLN A 1 297 ? -4.419 7.106 -22.614 1.00 97.69 297 GLN A CA 1
ATOM 2360 C C . GLN A 1 297 ? -3.675 5.835 -22.201 1.00 97.69 297 GLN A C 1
ATOM 2362 O O . GLN A 1 297 ? -3.884 5.330 -21.097 1.00 97.69 297 GLN A O 1
ATOM 2367 N N . ARG A 1 298 ? -2.762 5.347 -23.047 1.00 97.81 298 ARG A N 1
ATOM 2368 C CA . ARG A 1 298 ? -1.945 4.169 -22.745 1.00 97.81 298 ARG A CA 1
ATOM 2369 C C . ARG A 1 298 ? -1.017 4.405 -21.553 1.00 97.81 298 ARG A C 1
ATOM 2371 O O . ARG A 1 298 ? -0.973 3.572 -20.652 1.00 97.81 298 ARG A O 1
ATOM 2378 N N . ALA A 1 299 ? -0.317 5.538 -21.507 1.00 96.81 299 ALA A N 1
ATOM 2379 C CA . ALA A 1 299 ? 0.548 5.893 -20.382 1.00 96.81 299 ALA A CA 1
ATOM 2380 C C . ALA A 1 299 ? -0.255 6.000 -19.074 1.00 96.81 299 ALA A C 1
ATOM 2382 O O . ALA A 1 299 ? 0.148 5.456 -18.043 1.00 96.81 299 ALA A O 1
ATOM 2383 N N . LYS A 1 300 ? -1.428 6.643 -19.130 1.00 96.94 300 LYS A N 1
ATOM 2384 C CA . LYS A 1 300 ? -2.362 6.753 -18.005 1.00 96.94 300 LYS A CA 1
ATOM 2385 C C . LYS A 1 300 ? -2.841 5.394 -17.503 1.00 96.94 300 LYS A C 1
ATOM 2387 O O . LYS A 1 300 ? -2.777 5.156 -16.299 1.00 96.94 300 LYS A O 1
ATOM 2392 N N . TYR A 1 301 ? -3.241 4.500 -18.407 1.00 97.50 301 TYR A N 1
ATOM 2393 C CA . TYR A 1 301 ? -3.662 3.133 -18.084 1.00 97.50 301 TYR A CA 1
ATOM 2394 C C . TYR A 1 301 ? -2.581 2.348 -17.334 1.00 97.50 301 TYR A C 1
ATOM 2396 O O . TYR A 1 301 ? -2.872 1.671 -16.355 1.00 97.50 301 TYR A O 1
ATOM 2404 N N . TYR A 1 302 ? -1.314 2.492 -17.728 1.00 97.25 302 TYR A N 1
ATOM 2405 C CA . TYR A 1 302 ? -0.194 1.863 -17.025 1.00 97.25 302 TYR A CA 1
ATOM 2406 C C . TYR A 1 302 ? 0.308 2.664 -15.814 1.00 97.25 302 TYR A C 1
ATOM 2408 O O . TYR A 1 302 ? 1.358 2.360 -15.260 1.00 97.25 302 TYR A O 1
ATOM 2416 N N . GLY A 1 303 ? -0.435 3.672 -15.352 1.00 94.44 303 GLY A N 1
ATOM 2417 C CA . GLY A 1 303 ? -0.176 4.346 -14.082 1.00 94.44 303 GLY A CA 1
ATOM 2418 C C . GLY A 1 303 ? 0.819 5.507 -14.140 1.00 94.44 303 GLY A C 1
ATOM 2419 O O . GLY A 1 303 ? 1.236 5.981 -13.078 1.00 94.44 303 GLY A O 1
ATOM 2420 N N . PHE A 1 304 ? 1.194 6.007 -15.324 1.00 94.50 304 PHE A N 1
ATOM 2421 C CA . PHE A 1 304 ? 2.064 7.183 -15.440 1.00 94.50 304 PHE A CA 1
ATOM 2422 C C . PHE A 1 304 ? 1.350 8.434 -14.898 1.00 94.50 304 PHE A C 1
ATOM 2424 O O . PHE A 1 304 ? 0.189 8.706 -15.217 1.00 94.50 304 PHE A O 1
ATOM 2431 N N . SER A 1 305 ? 2.048 9.226 -14.077 1.00 92.00 305 SER A N 1
ATOM 2432 C CA . SER A 1 305 ? 1.507 10.491 -13.567 1.00 92.00 305 SER A CA 1
ATOM 2433 C C . SER A 1 305 ? 1.539 11.593 -14.620 1.00 92.00 305 SER A C 1
ATOM 2435 O O . SER A 1 305 ? 2.351 11.563 -15.544 1.00 92.00 305 SER A O 1
ATOM 2437 N N . ASP A 1 306 ? 0.715 12.629 -14.430 1.00 92.50 306 ASP A N 1
ATOM 2438 C CA . ASP A 1 306 ? 0.817 13.858 -15.232 1.00 92.50 306 ASP A CA 1
ATOM 2439 C C . ASP A 1 306 ? 2.214 14.477 -15.159 1.00 92.50 306 ASP A C 1
ATOM 2441 O O . ASP A 1 306 ? 2.717 14.985 -16.153 1.00 92.50 306 ASP A O 1
ATOM 2445 N N . GLY A 1 307 ? 2.863 14.410 -13.991 1.00 89.69 307 GLY A N 1
ATOM 2446 C CA . GLY A 1 307 ? 4.218 14.925 -13.805 1.00 89.69 307 GLY A CA 1
ATOM 2447 C C . GLY A 1 307 ? 5.265 14.151 -14.606 1.00 89.69 307 GLY A C 1
ATOM 2448 O O . GLY A 1 307 ? 6.137 14.767 -15.212 1.00 89.69 307 GLY A O 1
ATOM 2449 N N . LEU A 1 308 ? 5.159 12.820 -14.642 1.00 88.94 308 LEU A N 1
ATOM 2450 C CA . LEU A 1 308 ? 6.055 11.974 -15.424 1.00 88.94 308 LEU A CA 1
ATOM 2451 C C . LEU A 1 308 ? 5.871 12.210 -16.924 1.00 88.94 308 LEU A C 1
ATOM 2453 O O . LEU A 1 308 ? 6.840 12.467 -17.629 1.00 88.94 308 LEU A O 1
ATOM 2457 N N . ILE A 1 309 ? 4.628 12.180 -17.402 1.00 93.62 309 ILE A N 1
ATOM 2458 C CA . ILE A 1 309 ? 4.324 12.431 -18.816 1.00 93.62 309 ILE A CA 1
ATOM 2459 C C . ILE A 1 309 ? 4.792 13.837 -19.206 1.00 93.62 309 ILE A C 1
ATOM 2461 O O . ILE A 1 309 ? 5.420 14.012 -20.245 1.00 93.62 309 ILE A O 1
ATOM 2465 N N . ALA A 1 310 ? 4.580 14.831 -18.338 1.00 92.88 310 ALA A N 1
ATOM 2466 C CA . ALA A 1 310 ? 5.058 16.187 -18.569 1.00 92.88 310 ALA A CA 1
ATOM 2467 C C . ALA A 1 310 ? 6.584 16.261 -18.696 1.00 92.88 310 ALA A C 1
ATOM 2469 O O . ALA A 1 310 ? 7.082 16.987 -19.552 1.00 92.88 310 ALA A O 1
ATOM 2470 N N . GLN A 1 311 ? 7.326 15.497 -17.891 1.00 90.44 311 GLN A N 1
ATOM 2471 C CA . GLN A 1 311 ? 8.779 15.399 -18.019 1.00 90.44 311 GLN A CA 1
ATOM 2472 C C . GLN A 1 311 ? 9.186 14.771 -19.361 1.00 90.44 311 GLN A C 1
ATOM 2474 O O . GLN A 1 311 ? 10.052 15.323 -20.039 1.00 90.44 311 GLN A O 1
ATOM 2479 N N . LEU A 1 312 ? 8.552 13.664 -19.764 1.00 90.81 312 LEU A N 1
ATOM 2480 C CA . LEU A 1 312 ? 8.848 12.970 -21.025 1.00 90.81 312 LEU A CA 1
ATOM 2481 C C . LEU A 1 312 ? 8.541 13.843 -22.251 1.00 90.81 312 LEU A C 1
ATOM 2483 O O . LEU A 1 312 ? 9.314 13.869 -23.203 1.00 90.81 312 LEU A O 1
ATOM 2487 N N . TRP A 1 313 ? 7.448 14.603 -22.204 1.00 94.88 313 TRP A N 1
ATOM 2488 C CA . TRP A 1 313 ? 7.012 15.499 -23.280 1.00 94.88 313 TRP A CA 1
ATOM 2489 C C . TRP A 1 313 ? 7.602 16.910 -23.193 1.00 94.88 313 TRP A C 1
ATOM 2491 O O . TRP A 1 313 ? 7.254 17.766 -24.003 1.00 94.88 313 TRP A O 1
ATOM 2501 N N . GLN A 1 314 ? 8.464 17.175 -22.204 1.00 94.31 314 GLN A N 1
ATOM 2502 C CA . GLN A 1 314 ? 9.068 18.491 -21.956 1.00 94.31 314 GLN A CA 1
ATOM 2503 C C . GLN A 1 314 ? 8.026 19.622 -21.833 1.00 94.31 314 GLN A C 1
ATOM 2505 O O . GLN A 1 314 ? 8.201 20.730 -22.339 1.00 94.31 314 GLN A O 1
ATOM 2510 N N . THR A 1 315 ? 6.927 19.339 -21.134 1.00 95.06 315 THR A N 1
ATOM 2511 C CA . THR A 1 315 ? 5.824 20.267 -20.862 1.00 95.06 315 THR A CA 1
ATOM 2512 C C . THR A 1 315 ? 5.582 20.391 -19.351 1.00 95.06 315 THR A C 1
ATOM 2514 O O . THR A 1 315 ? 6.417 20.006 -18.533 1.00 95.06 315 THR A O 1
ATOM 2517 N N . ASN A 1 316 ? 4.456 20.974 -18.944 1.00 92.00 316 ASN A N 1
ATOM 2518 C CA . ASN A 1 316 ? 4.040 21.046 -17.546 1.00 92.00 316 ASN A CA 1
ATOM 2519 C C . ASN A 1 316 ? 2.865 20.098 -17.259 1.00 92.00 316 ASN A C 1
ATOM 2521 O O . ASN A 1 316 ? 2.067 19.790 -18.143 1.00 92.00 316 ASN A O 1
ATOM 2525 N N . ALA A 1 317 ? 2.751 19.656 -16.005 1.00 90.06 317 ALA A N 1
ATOM 2526 C CA . ALA A 1 317 ? 1.722 18.704 -15.581 1.00 90.06 317 ALA A CA 1
ATOM 2527 C C . ALA A 1 317 ? 0.290 19.216 -15.819 1.00 90.06 317 ALA A C 1
ATOM 2529 O O . ALA A 1 317 ? -0.596 18.424 -16.128 1.00 90.06 317 ALA A O 1
ATOM 2530 N N . ASP A 1 318 ? 0.064 20.531 -15.733 1.00 91.25 318 ASP A N 1
ATOM 2531 C CA . ASP A 1 318 ? -1.262 21.121 -15.938 1.00 91.25 318 ASP A CA 1
ATOM 2532 C C . ASP A 1 318 ? -1.691 21.031 -17.409 1.00 91.25 318 ASP A C 1
ATOM 2534 O O . ASP A 1 318 ? -2.864 20.804 -17.692 1.00 91.25 318 ASP A O 1
ATOM 2538 N N . ALA A 1 319 ? -0.750 21.139 -18.351 1.00 95.12 319 ALA A N 1
ATOM 2539 C CA . ALA A 1 319 ? -1.012 20.942 -19.774 1.00 95.12 319 ALA A CA 1
ATOM 2540 C C . ALA A 1 319 ? -1.414 19.493 -20.085 1.00 95.12 319 ALA A C 1
ATOM 2542 O O . ALA A 1 319 ? -2.409 19.283 -20.776 1.00 95.12 319 ALA A O 1
ATOM 2543 N N . VAL A 1 320 ? -0.695 18.509 -19.530 1.00 95.62 320 VAL A N 1
ATOM 2544 C CA . VAL A 1 320 ? -1.028 17.079 -19.689 1.00 95.62 320 VAL A CA 1
ATOM 2545 C C . VAL A 1 320 ? -2.405 16.777 -19.101 1.00 95.62 320 VAL A C 1
ATOM 2547 O O . VAL A 1 320 ? -3.236 16.158 -19.761 1.00 95.62 320 VAL A O 1
ATOM 2550 N N . MET A 1 321 ? -2.677 17.280 -17.896 1.00 93.00 321 MET A N 1
ATOM 2551 C CA . MET A 1 321 ? -3.967 17.119 -17.227 1.00 93.00 321 MET A CA 1
ATOM 2552 C C . MET A 1 321 ? -5.106 17.728 -18.061 1.00 93.00 321 MET A C 1
ATOM 2554 O O . MET A 1 321 ? -6.114 17.068 -18.304 1.00 93.00 321 MET A O 1
ATOM 2558 N N . ASN A 1 322 ? -4.943 18.957 -18.563 1.00 94.62 322 ASN A N 1
ATOM 2559 C CA . ASN A 1 322 ? -5.945 19.609 -19.412 1.00 94.62 322 ASN A CA 1
ATOM 2560 C C . ASN A 1 322 ? -6.187 18.841 -20.719 1.00 94.62 322 ASN A C 1
ATOM 2562 O O . ASN A 1 322 ? -7.333 18.723 -21.161 1.00 94.62 322 ASN A O 1
ATOM 2566 N N . GLN A 1 323 ? -5.125 18.310 -21.331 1.00 97.00 323 GLN A N 1
ATOM 2567 C CA . GLN A 1 323 ? -5.233 17.477 -22.524 1.00 97.00 323 GLN A CA 1
ATOM 2568 C C . GLN A 1 323 ? -6.007 16.187 -22.230 1.00 97.00 323 GLN A C 1
ATOM 2570 O O . GLN A 1 323 ? -6.950 15.877 -22.956 1.00 97.00 323 GLN A O 1
ATOM 2575 N N . ALA A 1 324 ? -5.679 15.492 -21.135 1.00 96.38 324 ALA A N 1
ATOM 2576 C CA . ALA A 1 324 ? -6.381 14.285 -20.704 1.00 96.38 324 ALA A CA 1
ATOM 2577 C C . ALA A 1 324 ? -7.878 14.556 -20.481 1.00 96.38 324 ALA A C 1
ATOM 2579 O O . ALA A 1 324 ? -8.720 13.857 -21.043 1.00 96.38 324 ALA A O 1
ATOM 2580 N N . HIS A 1 325 ? -8.220 15.628 -19.757 1.00 94.25 325 HIS A N 1
ATOM 2581 C CA . HIS A 1 325 ? -9.614 16.036 -19.554 1.00 94.25 325 HIS A CA 1
ATOM 2582 C C . HIS A 1 325 ? -10.337 16.350 -20.869 1.00 94.25 325 HIS A C 1
ATOM 2584 O O . HIS A 1 325 ? -11.469 15.909 -21.060 1.00 94.25 325 HIS A O 1
ATOM 2590 N N . THR A 1 326 ? -9.699 17.084 -21.785 1.00 96.50 326 THR A N 1
ATOM 2591 C CA . THR A 1 326 ? -10.301 17.454 -23.080 1.00 96.50 326 THR A CA 1
ATOM 2592 C C . THR A 1 326 ? -10.543 16.229 -23.962 1.00 96.50 326 THR A C 1
ATOM 2594 O O . THR A 1 326 ? -11.544 16.168 -24.672 1.00 96.50 326 THR A O 1
ATOM 2597 N N . ALA A 1 327 ? -9.653 15.239 -23.890 1.00 96.75 327 ALA A N 1
ATOM 2598 C CA . ALA A 1 327 ? -9.765 13.974 -24.608 1.00 96.75 327 ALA A CA 1
ATOM 2599 C C . ALA A 1 327 ? -10.709 12.957 -23.930 1.00 96.75 327 ALA A C 1
ATOM 2601 O O . ALA A 1 327 ? -10.917 11.876 -24.471 1.00 96.75 327 ALA A O 1
ATOM 2602 N N . GLY A 1 328 ? -11.276 13.270 -22.757 1.00 95.56 328 GLY A N 1
ATOM 2603 C CA . GLY A 1 328 ? -12.115 12.336 -21.997 1.00 95.56 328 GLY A CA 1
ATOM 2604 C C . GLY A 1 328 ? -11.337 11.194 -21.328 1.00 95.56 328 GLY A C 1
ATOM 2605 O O . GLY A 1 328 ? -11.936 10.198 -20.931 1.00 95.56 328 GLY A O 1
ATOM 2606 N N . ILE A 1 329 ? -10.017 11.334 -21.179 1.00 96.56 329 ILE A N 1
ATOM 2607 C CA . ILE A 1 329 ? -9.135 10.372 -20.509 1.00 96.56 329 ILE A CA 1
ATOM 2608 C C . ILE A 1 329 ? -9.191 10.655 -19.005 1.00 96.56 329 ILE A C 1
ATOM 2610 O O . ILE A 1 329 ? -8.342 11.345 -18.440 1.00 96.56 329 ILE A O 1
ATOM 2614 N N . ILE A 1 330 ? -10.241 10.152 -18.364 1.00 94.06 330 ILE A N 1
ATOM 2615 C CA . ILE A 1 330 ? -10.493 10.317 -16.930 1.00 94.06 330 ILE A CA 1
ATOM 2616 C C . ILE A 1 330 ? -10.306 8.990 -16.187 1.00 94.06 330 ILE A C 1
ATOM 2618 O O . ILE A 1 330 ? -10.587 7.932 -16.753 1.00 94.06 330 ILE A O 1
ATOM 2622 N N . PRO A 1 331 ? -9.846 9.016 -14.925 1.00 96.00 331 PRO A N 1
ATOM 2623 C CA . PRO A 1 331 ? -9.745 7.804 -14.133 1.00 96.00 331 PRO A CA 1
ATOM 2624 C C . PRO A 1 331 ? -11.137 7.247 -13.814 1.00 96.00 331 PRO A C 1
ATOM 2626 O O . PRO A 1 331 ? -12.073 7.971 -13.472 1.00 96.00 331 PRO A O 1
ATOM 2629 N N . THR A 1 332 ? -11.237 5.929 -13.870 1.00 97.19 332 THR A N 1
ATOM 2630 C CA . THR A 1 332 ? -12.321 5.131 -13.292 1.00 97.19 332 THR A CA 1
ATOM 2631 C C . THR A 1 332 ? -11.872 4.550 -11.961 1.00 97.19 332 THR A C 1
ATOM 2633 O O . THR A 1 332 ? -10.681 4.330 -11.749 1.00 97.19 332 THR A O 1
ATOM 2636 N N . TYR A 1 333 ? -12.810 4.293 -11.056 1.00 97.81 333 TYR A N 1
ATOM 2637 C CA . TYR A 1 333 ? -12.515 3.718 -9.752 1.00 97.81 333 TYR A CA 1
ATOM 2638 C C . TYR A 1 333 ? -13.165 2.351 -9.620 1.00 97.81 333 TYR A C 1
ATOM 2640 O O . TYR A 1 333 ? -14.385 2.231 -9.737 1.00 97.81 333 TYR A O 1
ATOM 2648 N N . LYS A 1 334 ? -12.329 1.350 -9.365 1.00 96.19 334 LYS A N 1
ATOM 2649 C CA . LYS A 1 334 ? -12.685 -0.056 -9.196 1.00 96.19 334 LYS A CA 1
ATOM 2650 C C . LYS A 1 334 ? -12.687 -0.429 -7.728 1.00 96.19 334 LYS A C 1
ATOM 2652 O O . LYS A 1 334 ? -11.900 0.111 -6.946 1.00 96.19 334 LYS A O 1
ATOM 2657 N N . THR A 1 335 ? -13.603 -1.303 -7.351 1.00 94.06 335 THR A N 1
ATOM 2658 C CA . THR A 1 335 ? -13.786 -1.737 -5.969 1.00 94.06 335 THR A CA 1
ATOM 2659 C C . THR A 1 335 ? -12.724 -2.766 -5.602 1.00 94.06 335 THR A C 1
ATOM 2661 O O . THR A 1 335 ? -12.364 -3.618 -6.407 1.00 94.06 335 THR A O 1
ATOM 2664 N N . VAL A 1 336 ? -12.223 -2.701 -4.371 1.00 93.62 336 VAL A N 1
ATOM 2665 C CA . VAL A 1 336 ? -11.409 -3.770 -3.790 1.00 93.62 336 VAL A CA 1
ATOM 2666 C C . VAL A 1 336 ? -12.331 -4.702 -3.019 1.00 93.62 336 VAL A C 1
ATOM 2668 O O . VAL A 1 336 ? -12.681 -4.428 -1.868 1.00 93.62 336 VAL A O 1
ATOM 2671 N N . GLU A 1 337 ? -12.754 -5.776 -3.671 1.00 90.81 337 GLU A N 1
ATOM 2672 C CA . GLU A 1 337 ? -13.657 -6.774 -3.105 1.00 90.81 337 GLU A CA 1
ATOM 2673 C C . GLU A 1 337 ? -13.093 -8.201 -3.277 1.00 90.81 337 GLU A C 1
ATOM 2675 O O . GLU A 1 337 ? -12.203 -8.412 -4.104 1.00 90.81 337 GLU A O 1
ATOM 2680 N N . PRO A 1 338 ? -13.522 -9.171 -2.450 1.00 92.56 338 PRO A N 1
ATOM 2681 C CA . PRO A 1 338 ? -12.826 -10.446 -2.305 1.00 92.56 338 PRO A CA 1
ATOM 2682 C C . PRO A 1 338 ? -13.258 -11.531 -3.304 1.00 92.56 338 PRO A C 1
ATOM 2684 O O . PRO A 1 338 ? -12.908 -12.692 -3.095 1.00 92.56 338 PRO A O 1
ATOM 2687 N N . THR A 1 339 ? -14.055 -11.216 -4.328 1.00 92.19 339 THR A N 1
ATOM 2688 C CA . THR A 1 339 ? -14.758 -12.216 -5.156 1.00 92.19 339 THR A CA 1
ATOM 2689 C C . THR A 1 339 ? -14.523 -12.069 -6.659 1.00 92.19 339 THR A C 1
ATOM 2691 O O . THR A 1 339 ? -15.097 -12.822 -7.442 1.00 92.19 339 THR A O 1
ATOM 2694 N N . ALA A 1 340 ? -13.662 -11.136 -7.071 1.00 92.50 340 ALA A N 1
ATOM 2695 C CA . ALA A 1 340 ? -13.399 -10.786 -8.467 1.00 92.50 340 ALA A CA 1
ATOM 2696 C C . ALA A 1 340 ? -14.680 -10.509 -9.291 1.00 92.50 340 ALA A C 1
ATOM 2698 O O . ALA A 1 340 ? -14.816 -10.946 -10.434 1.00 92.50 340 ALA A O 1
ATOM 2699 N N . GLY A 1 341 ? -15.641 -9.804 -8.694 1.00 89.38 341 GLY A N 1
ATOM 2700 C CA . GLY A 1 341 ? -16.914 -9.416 -9.298 1.00 89.38 341 GLY A CA 1
ATOM 2701 C C . GLY A 1 341 ? -17.986 -10.510 -9.315 1.00 89.38 341 GLY A C 1
ATOM 2702 O O . GLY A 1 341 ? -19.044 -10.298 -9.909 1.00 89.38 341 GLY A O 1
ATOM 2703 N N . GLU A 1 342 ? -17.762 -11.666 -8.675 1.00 89.75 342 GLU A N 1
ATOM 2704 C CA . GLU A 1 342 ? -18.750 -12.755 -8.616 1.00 89.75 342 GLU A CA 1
ATOM 2705 C C . GLU A 1 342 ? -20.029 -12.332 -7.873 1.00 89.75 342 GLU A C 1
ATOM 2707 O O . GLU A 1 342 ? -21.141 -12.688 -8.277 1.00 89.75 342 GLU A O 1
ATOM 2712 N N . PHE A 1 343 ? -19.890 -11.544 -6.802 1.00 83.56 343 PHE A N 1
ATOM 2713 C CA . PHE A 1 343 ? -21.017 -11.077 -6.000 1.00 83.56 343 PHE A CA 1
ATOM 2714 C C . PHE A 1 343 ? -21.144 -9.557 -6.016 1.00 83.56 343 PHE A C 1
ATOM 2716 O O . PHE A 1 343 ? -20.171 -8.811 -6.033 1.00 83.56 343 PHE A O 1
ATOM 2723 N N . SER A 1 344 ? -22.388 -9.081 -5.927 1.00 74.62 344 SER A N 1
ATOM 2724 C CA . SER A 1 344 ? -22.683 -7.665 -5.700 1.00 74.62 344 SER A CA 1
ATOM 2725 C C . SER A 1 344 ? -22.378 -7.291 -4.245 1.00 74.62 344 SER A C 1
ATOM 2727 O O . SER A 1 344 ? -23.282 -7.179 -3.412 1.00 74.62 344 SER A O 1
ATOM 2729 N N . GLU A 1 345 ? -21.096 -7.155 -3.919 1.00 71.12 345 GLU A N 1
ATOM 2730 C CA . GLU A 1 345 ? -20.643 -6.621 -2.639 1.00 71.12 345 GLU A CA 1
ATOM 2731 C C . GLU A 1 345 ? -20.612 -5.086 -2.672 1.00 71.12 345 GLU A C 1
ATOM 2733 O O . GLU A 1 345 ? -20.378 -4.464 -3.705 1.00 71.12 345 GLU A O 1
ATOM 2738 N N . VAL A 1 346 ? -20.856 -4.451 -1.522 1.00 69.81 346 VAL A N 1
ATOM 2739 C CA . VAL A 1 346 ? -20.740 -2.992 -1.372 1.00 69.81 346 VAL A CA 1
ATOM 2740 C C . VAL A 1 346 ? -19.583 -2.706 -0.423 1.00 69.81 346 VAL A C 1
ATOM 2742 O O . VAL A 1 346 ? -19.775 -2.281 0.720 1.00 69.81 346 VAL A O 1
ATOM 2745 N N . VAL A 1 347 ? -18.364 -2.974 -0.893 1.00 80.38 347 VAL A N 1
ATOM 2746 C CA . VAL A 1 347 ? -17.143 -2.610 -0.167 1.00 80.38 347 VAL A CA 1
ATOM 2747 C C . VAL A 1 347 ? -16.790 -1.164 -0.526 1.00 80.38 347 VAL A C 1
ATOM 2749 O O . VAL A 1 347 ? -16.616 -0.849 -1.697 1.00 80.38 347 VAL A O 1
ATOM 2752 N N . PRO A 1 348 ? -16.687 -0.234 0.439 1.00 89.19 348 PRO A N 1
ATOM 2753 C CA . PRO A 1 348 ? -16.470 1.175 0.129 1.00 89.19 348 PRO A CA 1
ATOM 2754 C C . PRO A 1 348 ? -14.977 1.510 -0.036 1.00 89.19 348 PRO A C 1
ATOM 2756 O O . PRO A 1 348 ? -14.526 2.567 0.409 1.00 89.19 348 PRO A O 1
ATOM 2759 N N . THR A 1 349 ? -14.202 0.609 -0.635 1.00 93.69 349 THR A N 1
ATOM 2760 C CA . THR A 1 349 ? -12.755 0.747 -0.829 1.00 93.69 349 THR A CA 1
ATOM 2761 C C . THR A 1 349 ? -12.448 0.636 -2.311 1.00 93.69 349 THR A C 1
ATOM 2763 O O . THR A 1 349 ? -12.849 -0.331 -2.946 1.00 93.69 349 THR A O 1
ATOM 2766 N N . PHE A 1 350 ? -11.738 1.625 -2.848 1.00 96.44 350 PHE A N 1
ATOM 2767 C CA . PHE A 1 350 ? -11.535 1.782 -4.282 1.00 96.44 350 PHE A CA 1
ATOM 2768 C C . PHE A 1 350 ? -10.070 2.036 -4.636 1.00 96.44 350 PHE A C 1
ATOM 2770 O O . PHE A 1 350 ? -9.305 2.556 -3.822 1.00 96.44 350 PHE A O 1
ATOM 2777 N N . TYR A 1 351 ? -9.707 1.744 -5.878 1.00 97.75 351 TYR A N 1
ATOM 2778 C CA . TYR A 1 351 ? -8.470 2.184 -6.522 1.00 97.75 351 TYR A CA 1
ATOM 2779 C C . TYR A 1 351 ? -8.786 2.714 -7.924 1.00 97.75 351 TYR A C 1
ATOM 2781 O O . TYR A 1 351 ? -9.794 2.349 -8.523 1.00 97.75 351 TYR A O 1
ATOM 2789 N N . SER A 1 352 ? -7.956 3.618 -8.429 1.00 98.00 352 SER A N 1
ATOM 2790 C CA . SER A 1 352 ? -8.068 4.193 -9.765 1.00 98.00 352 SER A CA 1
ATOM 2791 C C . SER A 1 352 ? -7.444 3.283 -10.823 1.00 98.00 352 SER A C 1
ATOM 2793 O O . SER A 1 352 ? -6.421 2.642 -10.571 1.00 98.00 352 SER A O 1
ATOM 2795 N N . THR A 1 353 ? -8.047 3.277 -12.006 1.00 97.69 353 THR A N 1
ATOM 2796 C CA . THR A 1 353 ? -7.509 2.731 -13.259 1.00 97.69 353 THR A CA 1
ATOM 2797 C C . THR A 1 353 ? -8.187 3.430 -14.446 1.00 97.69 353 THR A C 1
ATOM 2799 O O . THR A 1 353 ? -9.050 4.286 -14.246 1.00 97.69 353 THR A O 1
ATOM 2802 N N . TYR A 1 354 ? -7.841 3.092 -15.686 1.00 96.31 354 TYR A N 1
ATOM 2803 C CA . TYR A 1 354 ? -8.421 3.699 -16.896 1.00 96.31 354 TYR A CA 1
ATOM 2804 C C . TYR A 1 354 ? -9.189 2.663 -17.726 1.00 96.31 354 TYR A C 1
ATOM 2806 O O . TYR A 1 354 ? -8.846 2.383 -18.873 1.00 96.31 354 TYR A O 1
ATOM 2814 N N . GLU A 1 355 ? -10.226 2.077 -17.124 1.00 94.00 355 GLU A N 1
ATOM 2815 C CA . GLU A 1 355 ? -11.155 1.159 -17.788 1.00 94.00 355 GLU A CA 1
ATOM 2816 C C . GLU A 1 355 ? -12.463 1.867 -18.187 1.00 94.00 355 GLU A C 1
ATOM 2818 O O . GLU A 1 355 ? -12.576 3.089 -18.142 1.00 94.00 355 GLU A O 1
ATOM 2823 N N . LEU A 1 356 ? -13.457 1.100 -18.640 1.00 91.50 356 LEU A N 1
ATOM 2824 C CA . LEU A 1 356 ? -14.723 1.633 -19.150 1.00 91.50 356 LEU A CA 1
ATOM 2825 C C . LEU A 1 356 ? -15.735 1.958 -18.042 1.00 91.50 356 LEU A C 1
ATOM 2827 O O . LEU A 1 356 ? -16.481 2.929 -18.144 1.00 91.50 356 LEU A O 1
ATOM 2831 N N . GLU A 1 357 ? -15.797 1.134 -16.997 1.00 93.88 357 GLU A N 1
ATOM 2832 C CA . GLU A 1 357 ? -16.800 1.254 -15.937 1.00 93.88 357 GLU A CA 1
ATOM 2833 C C . GLU A 1 357 ? -16.202 1.868 -14.671 1.00 93.88 357 GLU A C 1
ATOM 2835 O O . GLU A 1 357 ? -15.233 1.350 -14.115 1.00 93.88 357 GLU A O 1
ATOM 2840 N N . ASN A 1 358 ? -16.846 2.921 -14.166 1.00 95.94 358 ASN A N 1
ATOM 2841 C CA . ASN A 1 358 ? -16.558 3.500 -12.860 1.00 95.94 358 ASN A CA 1
ATOM 2842 C C . ASN A 1 358 ? -17.554 2.989 -11.806 1.00 95.94 358 ASN A C 1
ATOM 2844 O O . ASN A 1 358 ? -18.756 3.245 -11.899 1.00 95.94 358 ASN A O 1
ATOM 2848 N N . GLU A 1 359 ? -17.044 2.322 -10.774 1.00 95.06 359 GLU A N 1
ATOM 2849 C CA . GLU A 1 359 ? -17.849 1.697 -9.717 1.00 95.06 359 GLU A CA 1
ATOM 2850 C C . GLU A 1 359 ? -18.052 2.628 -8.516 1.00 95.06 359 GLU A C 1
ATOM 2852 O O . GLU A 1 359 ? -19.013 2.477 -7.757 1.00 95.06 359 GLU A O 1
ATOM 2857 N N . SER A 1 360 ? -17.199 3.646 -8.356 1.00 95.38 360 SER A N 1
ATOM 2858 C CA . SER A 1 360 ? -17.378 4.633 -7.294 1.00 95.38 360 SER A CA 1
ATOM 2859 C C . SER A 1 360 ? -18.367 5.727 -7.688 1.00 95.38 360 SER A C 1
ATOM 2861 O O . SER A 1 360 ? -18.306 6.314 -8.767 1.00 95.38 360 SER A O 1
ATOM 2863 N N . ARG A 1 361 ? -19.268 6.064 -6.765 1.00 94.56 361 ARG A N 1
ATOM 2864 C CA . ARG A 1 361 ? -20.269 7.131 -6.925 1.00 94.56 361 ARG A CA 1
ATOM 2865 C C . ARG A 1 361 ? -20.141 8.164 -5.813 1.00 94.56 361 ARG A C 1
ATOM 2867 O O . ARG A 1 361 ? -19.856 7.741 -4.696 1.00 94.56 361 ARG A O 1
ATOM 2874 N N . PRO A 1 362 ? -20.413 9.458 -6.052 1.00 95.38 362 PRO A N 1
ATOM 2875 C CA . PRO A 1 362 ? -20.313 10.486 -5.019 1.00 95.38 362 PRO A CA 1
ATOM 2876 C C . PRO A 1 362 ? -21.040 10.072 -3.735 1.00 95.38 362 PRO A C 1
ATOM 2878 O O . PRO A 1 362 ? -22.186 9.621 -3.781 1.00 95.38 362 PRO A O 1
ATOM 2881 N N . LEU A 1 363 ? -20.367 10.188 -2.591 1.00 92.81 363 LEU A N 1
ATOM 2882 C CA . LEU A 1 363 ? -20.886 9.657 -1.332 1.00 92.81 363 LEU A CA 1
ATOM 2883 C C . LEU A 1 363 ? -22.079 10.464 -0.793 1.00 92.81 363 LEU A C 1
ATOM 2885 O O . LEU A 1 363 ? -23.068 9.887 -0.345 1.00 92.81 363 LEU A O 1
ATOM 2889 N N . SER A 1 364 ? -21.963 11.795 -0.779 1.00 92.38 364 SER A N 1
ATOM 2890 C CA . SER A 1 364 ? -23.022 12.739 -0.384 1.00 92.38 364 SER A CA 1
ATOM 2891 C C . SER A 1 364 ? -22.593 14.189 -0.648 1.00 92.38 364 SER A C 1
ATOM 2893 O O . SER A 1 364 ? -21.398 14.463 -0.748 1.00 92.38 364 SER A O 1
ATOM 2895 N N . ASP A 1 365 ? -23.527 15.141 -0.595 1.00 86.12 365 ASP A N 1
ATOM 2896 C CA . ASP A 1 365 ? -23.215 16.582 -0.677 1.00 86.12 365 ASP A CA 1
ATOM 2897 C C . ASP A 1 365 ? -22.475 17.126 0.563 1.00 86.12 365 ASP A C 1
ATOM 2899 O O . ASP A 1 365 ? -21.878 18.204 0.545 1.00 86.12 365 ASP A O 1
ATOM 2903 N N . LYS A 1 366 ? -22.515 16.393 1.685 1.00 91.50 366 LYS A N 1
ATOM 2904 C CA . LYS A 1 366 ? -21.877 16.769 2.957 1.00 91.50 366 LYS A CA 1
ATOM 2905 C C . LYS A 1 366 ? -20.686 15.858 3.246 1.00 91.50 366 LYS A C 1
ATOM 2907 O O . LYS A 1 366 ? -20.603 15.226 4.303 1.00 91.50 366 LYS A O 1
ATOM 2912 N N . THR A 1 367 ? -19.766 15.825 2.291 1.00 95.56 367 THR A N 1
ATOM 2913 C CA . THR A 1 367 ? -18.575 14.975 2.328 1.00 95.56 367 THR A CA 1
ATOM 2914 C C . THR A 1 367 ? -17.320 15.788 2.630 1.00 95.56 367 THR A C 1
ATOM 2916 O O . THR A 1 367 ? -17.142 16.901 2.130 1.00 95.56 367 THR A O 1
ATOM 2919 N N . ALA A 1 368 ? -16.445 15.227 3.457 1.00 96.56 368 ALA A N 1
ATOM 2920 C CA . ALA A 1 368 ? -15.081 15.685 3.658 1.00 96.56 368 ALA A CA 1
ATOM 2921 C C . ALA A 1 368 ? -14.112 14.660 3.056 1.00 96.56 368 ALA A C 1
ATOM 2923 O O . ALA A 1 368 ? -14.225 13.468 3.343 1.00 96.56 368 ALA A O 1
ATOM 2924 N N . LEU A 1 369 ? -13.159 15.132 2.253 1.00 97.75 369 LEU A N 1
ATOM 2925 C CA . LEU A 1 369 ? -12.008 14.357 1.799 1.00 97.75 369 LEU A CA 1
ATOM 2926 C C . LEU A 1 369 ? -10.866 14.537 2.801 1.00 97.75 369 LEU A C 1
ATOM 2928 O O . LEU A 1 369 ? -10.520 15.662 3.156 1.00 97.75 369 LEU A O 1
ATOM 2932 N N . ILE A 1 370 ? -10.267 13.440 3.245 1.00 96.94 370 ILE A N 1
ATOM 2933 C CA . ILE A 1 370 ? -9.153 13.417 4.184 1.00 96.94 370 ILE A CA 1
ATOM 2934 C C . ILE A 1 370 ? -7.944 12.816 3.473 1.00 96.94 370 ILE A C 1
ATOM 2936 O O . ILE A 1 370 ? -7.874 11.606 3.250 1.00 96.94 370 ILE A O 1
ATOM 2940 N N . VAL A 1 371 ? -6.968 13.667 3.155 1.00 94.75 371 VAL A N 1
ATOM 2941 C CA . VAL A 1 371 ? -5.632 13.237 2.730 1.00 94.75 371 VAL A CA 1
ATOM 2942 C C . VAL A 1 371 ? -4.842 12.917 3.988 1.00 94.75 371 VAL A C 1
ATOM 2944 O O . VAL A 1 371 ? -4.713 13.765 4.864 1.00 94.75 371 VAL A O 1
ATOM 2947 N N . THR A 1 372 ? -4.336 11.697 4.134 1.00 90.38 372 THR A N 1
ATOM 2948 C CA . THR A 1 372 ? -3.625 11.302 5.362 1.00 90.38 372 THR A CA 1
ATOM 2949 C C . THR A 1 372 ? -2.108 11.496 5.227 1.00 90.38 372 THR A C 1
ATOM 2951 O O . THR A 1 372 ? -1.618 12.191 4.337 1.00 90.38 372 THR A O 1
ATOM 2954 N N . THR A 1 373 ? -1.317 10.914 6.132 1.00 82.06 373 THR A N 1
ATOM 2955 C CA . THR A 1 373 ? 0.145 11.043 6.115 1.00 82.06 373 THR A CA 1
ATOM 2956 C C . THR A 1 373 ? 0.839 10.176 5.066 1.00 82.06 373 THR A C 1
ATOM 2958 O O . THR A 1 373 ? 1.987 10.481 4.744 1.00 82.06 373 THR A O 1
ATOM 2961 N N . GLY A 1 374 ? 0.165 9.180 4.483 1.00 80.88 374 GLY A N 1
ATOM 2962 C CA . GLY A 1 374 ? 0.763 8.249 3.522 1.00 80.88 374 GLY A CA 1
ATOM 2963 C C . GLY A 1 374 ? 1.753 7.287 4.187 1.00 80.88 374 GLY A C 1
ATOM 2964 O O . GLY A 1 374 ? 1.607 6.922 5.359 1.00 80.88 374 GLY A O 1
ATOM 2965 N N . ALA A 1 375 ? 2.773 6.866 3.437 1.00 75.50 375 ALA A N 1
ATOM 2966 C CA . ALA A 1 375 ? 3.794 5.929 3.905 1.00 75.50 375 ALA A CA 1
ATOM 2967 C C . ALA A 1 375 ? 4.481 6.373 5.207 1.00 75.50 375 ALA A C 1
ATOM 2969 O O . ALA A 1 375 ? 4.921 7.522 5.331 1.00 75.50 375 ALA A O 1
ATOM 2970 N N . PHE A 1 376 ? 4.642 5.447 6.158 1.00 70.50 376 PHE A N 1
ATOM 2971 C CA . PHE A 1 376 ? 5.412 5.715 7.371 1.00 70.50 376 PHE A CA 1
ATOM 2972 C C . PHE A 1 376 ? 6.882 6.008 7.054 1.00 70.50 376 PHE A C 1
ATOM 2974 O O . PHE A 1 376 ? 7.519 5.323 6.257 1.00 70.50 376 PHE A O 1
ATOM 2981 N N . ARG A 1 377 ? 7.417 7.034 7.720 1.00 69.75 377 ARG A N 1
ATOM 2982 C CA . ARG A 1 377 ? 8.824 7.448 7.682 1.00 69.75 377 ARG A CA 1
ATOM 2983 C C . ARG A 1 377 ? 9.298 7.758 9.100 1.00 69.75 377 ARG A C 1
ATOM 2985 O O . ARG A 1 377 ? 8.477 7.954 10.003 1.00 69.75 377 ARG A O 1
ATOM 2992 N N . LEU A 1 378 ? 10.616 7.828 9.294 1.00 70.75 378 LEU A N 1
ATOM 2993 C CA . LEU A 1 378 ? 11.212 8.245 10.566 1.00 70.75 378 LEU A CA 1
ATOM 2994 C C . LEU A 1 378 ? 10.667 9.614 11.003 1.00 70.75 378 LEU A C 1
ATOM 2996 O O . LEU A 1 378 ? 10.704 10.583 10.245 1.00 70.75 378 LEU A O 1
ATOM 3000 N N . GLY A 1 379 ? 10.187 9.690 12.244 1.00 69.62 379 GLY A N 1
ATOM 3001 C CA . GLY A 1 379 ? 9.548 10.878 12.804 1.00 69.62 379 GLY A CA 1
ATOM 3002 C C . GLY A 1 379 ? 8.150 10.556 13.315 1.00 69.62 379 GLY A C 1
ATOM 3003 O O . GLY A 1 379 ? 8.002 9.971 14.382 1.00 69.62 379 GLY A O 1
ATOM 3004 N N . ASP A 1 380 ? 7.128 10.942 12.557 1.00 64.44 380 ASP A N 1
ATOM 3005 C CA . ASP A 1 380 ? 5.746 11.023 13.038 1.00 64.44 380 ASP A CA 1
ATOM 3006 C C . ASP A 1 380 ? 4.752 10.112 12.310 1.00 64.44 380 ASP A C 1
ATOM 3008 O O . ASP A 1 380 ? 3.553 10.321 12.450 1.00 64.44 380 ASP A O 1
ATOM 3012 N N . GLY A 1 381 ? 5.212 9.092 11.577 1.00 74.06 381 GLY A N 1
ATOM 3013 C CA . GLY A 1 381 ? 4.343 8.243 10.751 1.00 74.06 381 GLY A CA 1
ATOM 3014 C C . GLY A 1 381 ? 3.078 7.755 11.475 1.00 74.06 381 GLY A C 1
ATOM 3015 O O . GLY A 1 381 ? 1.968 8.155 11.119 1.00 74.06 381 GLY A O 1
ATOM 3016 N N . ALA A 1 382 ? 3.244 6.942 12.523 1.00 80.00 382 ALA A N 1
ATOM 3017 C CA . ALA A 1 382 ? 2.121 6.380 13.281 1.00 80.00 382 ALA A CA 1
ATOM 3018 C C . ALA A 1 382 ? 1.323 7.443 14.057 1.00 80.00 382 ALA A C 1
ATOM 3020 O O . ALA A 1 382 ? 0.098 7.378 14.121 1.00 80.00 382 ALA A O 1
ATOM 3021 N N . ALA A 1 383 ? 2.002 8.449 14.619 1.00 83.19 383 ALA A N 1
ATOM 3022 C CA . ALA A 1 383 ? 1.338 9.533 15.341 1.00 83.19 383 ALA A CA 1
ATOM 3023 C C . ALA A 1 383 ? 0.460 10.381 14.413 1.00 83.19 383 ALA A C 1
ATOM 3025 O O . ALA A 1 383 ? -0.640 10.778 14.781 1.00 83.19 383 ALA A O 1
ATOM 3026 N N . GLY A 1 384 ? 0.920 10.631 13.190 1.00 86.31 384 GLY A N 1
ATOM 3027 C CA . GLY A 1 384 ? 0.163 11.374 12.204 1.00 86.31 384 GLY A CA 1
ATOM 3028 C C . GLY A 1 384 ? -1.047 10.615 11.696 1.00 86.31 384 GLY A C 1
ATOM 3029 O O . GLY A 1 384 ? -2.118 11.202 11.585 1.00 86.31 384 GLY A O 1
ATOM 3030 N N . ASP A 1 385 ? -0.920 9.309 11.473 1.00 88.56 385 ASP A N 1
ATOM 3031 C CA . ASP A 1 385 ? -2.076 8.495 11.102 1.00 88.56 385 ASP A CA 1
ATOM 3032 C C . ASP A 1 385 ? -3.095 8.379 12.252 1.00 88.56 385 ASP A C 1
ATOM 3034 O O . ASP A 1 385 ? -4.300 8.427 12.010 1.00 88.56 385 ASP A O 1
ATOM 3038 N N . TYR A 1 386 ? -2.638 8.362 13.510 1.00 89.56 386 TYR A N 1
ATOM 3039 C CA . TYR A 1 386 ? -3.504 8.492 14.687 1.00 89.56 386 TYR A CA 1
ATOM 3040 C C . TYR A 1 386 ? -4.245 9.839 14.727 1.00 89.56 386 TYR A C 1
ATOM 3042 O O . TYR A 1 386 ? -5.461 9.867 14.944 1.00 89.56 386 TYR A O 1
ATOM 3050 N N . VAL A 1 387 ? -3.543 10.955 14.484 1.00 89.00 387 VAL A N 1
ATOM 3051 C CA . VAL A 1 387 ? -4.164 12.289 14.433 1.00 89.00 387 VAL A CA 1
ATOM 3052 C C . VAL A 1 387 ? -5.237 12.327 13.349 1.00 89.00 387 VAL A C 1
ATOM 3054 O O . VAL A 1 387 ? -6.380 12.672 13.638 1.00 89.00 387 VAL A O 1
ATOM 3057 N N . MET A 1 388 ? -4.910 11.897 12.129 1.00 92.62 388 MET A N 1
ATOM 3058 C CA . MET A 1 388 ? -5.858 11.911 11.011 1.00 92.62 388 MET A CA 1
ATOM 3059 C C . MET A 1 388 ? -7.028 10.938 11.222 1.00 92.62 388 MET A C 1
ATOM 3061 O O . MET A 1 388 ? -8.162 11.278 10.899 1.00 92.62 388 MET A O 1
ATOM 3065 N N . SER A 1 389 ? -6.801 9.780 11.845 1.00 92.81 389 SER A N 1
ATOM 3066 C CA . SER A 1 389 ? -7.878 8.857 12.248 1.00 92.81 389 SER A CA 1
ATOM 3067 C C . SER A 1 389 ? -8.820 9.483 13.278 1.00 92.81 389 SER A C 1
ATOM 3069 O O . SER A 1 389 ? -10.034 9.287 13.223 1.00 92.81 389 SER A O 1
ATOM 3071 N N . THR A 1 390 ? -8.280 10.288 14.194 1.00 91.50 390 THR A N 1
ATOM 3072 C CA . THR A 1 390 ? -9.089 11.032 15.167 1.00 91.50 390 THR A CA 1
ATOM 3073 C C . THR A 1 390 ? -9.909 12.131 14.486 1.00 91.50 390 THR A C 1
ATOM 3075 O O . THR A 1 390 ? -11.065 12.334 14.851 1.00 91.50 390 THR A O 1
ATOM 3078 N N . VAL A 1 391 ? -9.356 12.788 13.456 1.00 93.06 391 VAL A N 1
ATOM 3079 C CA . VAL A 1 391 ? -10.098 13.742 12.612 1.00 93.06 391 VAL A CA 1
ATOM 3080 C C . VAL A 1 391 ? -11.280 13.055 11.929 1.00 93.06 391 VAL A C 1
ATOM 3082 O O . VAL A 1 391 ? -12.400 13.549 12.025 1.00 93.06 391 VAL A O 1
ATOM 3085 N N . ILE A 1 392 ? -11.058 11.897 11.300 1.00 94.69 392 ILE A N 1
ATOM 3086 C CA . ILE A 1 392 ? -12.114 11.112 10.640 1.00 94.69 392 ILE A CA 1
ATOM 3087 C C . ILE A 1 392 ? -13.231 10.760 11.638 1.00 94.69 392 ILE A C 1
ATOM 3089 O O . ILE A 1 392 ? -14.406 11.009 11.370 1.00 94.69 392 ILE A O 1
ATOM 3093 N N . SER A 1 393 ? -12.866 10.247 12.818 1.00 92.19 393 SER A N 1
ATOM 3094 C CA . SER A 1 393 ? -13.825 9.883 13.870 1.00 92.19 393 SER A CA 1
ATOM 3095 C C . SER A 1 393 ? -14.670 11.074 14.338 1.00 92.19 393 SER A C 1
ATOM 3097 O O . SER A 1 393 ? -15.887 10.949 14.487 1.00 92.19 393 SER A O 1
ATOM 3099 N N . GLU A 1 394 ? -14.060 12.250 14.518 1.00 91.69 394 GLU A N 1
ATOM 3100 C CA . GLU A 1 394 ? -14.802 13.452 14.908 1.00 91.69 394 GLU A CA 1
ATOM 3101 C C . GLU A 1 394 ? -15.743 13.939 13.799 1.00 91.69 394 GLU A C 1
ATOM 3103 O O . GLU A 1 394 ? -16.884 14.303 14.075 1.00 91.69 394 GLU A O 1
ATOM 3108 N N . LEU A 1 395 ? -15.319 13.901 12.534 1.00 93.12 395 LEU A N 1
ATOM 3109 C CA . LEU A 1 395 ? -16.190 14.248 11.406 1.00 93.12 395 LEU A CA 1
ATOM 3110 C C . LEU A 1 395 ? -17.423 13.339 11.346 1.00 93.12 395 LEU A C 1
ATOM 3112 O O . LEU A 1 395 ? -18.545 13.829 11.175 1.00 93.12 395 LEU A O 1
ATOM 3116 N N . HIS A 1 396 ? -17.233 12.039 11.574 1.00 89.69 396 HIS A N 1
ATOM 3117 C CA . HIS A 1 396 ? -18.327 11.077 11.630 1.00 89.69 396 HIS A CA 1
ATOM 3118 C C . HIS A 1 396 ? -19.316 11.398 12.770 1.00 89.69 396 HIS A C 1
ATOM 3120 O O . HIS A 1 396 ? -20.527 11.413 12.541 1.00 89.69 396 HIS A O 1
ATOM 3126 N N . GLN A 1 397 ? -18.829 11.775 13.962 1.00 89.31 397 GLN A N 1
ATOM 3127 C CA . GLN A 1 397 ? -19.679 12.227 15.083 1.00 89.31 397 GLN A CA 1
ATOM 3128 C C . GLN A 1 397 ? -20.497 13.487 14.752 1.00 89.31 397 GLN A C 1
ATOM 3130 O O . GLN A 1 397 ? -21.587 13.680 15.286 1.00 89.31 397 GLN A O 1
ATOM 3135 N N . GLN A 1 398 ? -20.007 14.330 13.840 1.00 88.69 398 GLN A N 1
ATOM 3136 C CA . GLN A 1 398 ? -20.691 15.539 13.359 1.00 88.69 398 GLN A CA 1
ATOM 3137 C C . GLN A 1 398 ? -21.668 15.271 12.196 1.00 88.69 398 GLN A C 1
ATOM 3139 O O . GLN A 1 398 ? -22.180 16.218 11.568 1.00 88.69 398 GLN A O 1
ATOM 3144 N N . GLY A 1 399 ? -21.893 13.995 11.860 1.00 91.12 399 GLY A N 1
ATOM 3145 C CA . GLY A 1 399 ? -22.700 13.571 10.720 1.00 91.12 399 GLY A CA 1
ATOM 3146 C C . GLY A 1 399 ? -22.152 14.105 9.396 1.00 91.12 399 GLY A C 1
ATOM 3147 O O . GLY A 1 399 ? -22.929 14.565 8.556 1.00 91.12 399 GLY A O 1
ATOM 3148 N N . ILE A 1 400 ? -20.825 14.183 9.260 1.00 93.94 400 ILE A N 1
ATOM 3149 C CA . ILE A 1 400 ? -20.126 14.491 8.007 1.00 93.94 400 ILE A CA 1
ATOM 3150 C C . ILE A 1 400 ? -19.623 13.169 7.439 1.00 93.94 400 ILE A C 1
ATOM 3152 O O . ILE A 1 400 ? -19.011 12.379 8.156 1.00 93.94 400 ILE A O 1
ATOM 3156 N N . LYS A 1 401 ? -19.892 12.937 6.154 1.00 96.00 401 LYS A N 1
ATOM 3157 C CA . LYS A 1 401 ? -19.430 11.745 5.451 1.00 96.00 401 LYS A CA 1
ATOM 3158 C C . LYS A 1 401 ? -17.953 11.864 5.107 1.00 96.00 401 LYS A C 1
ATOM 3160 O O . LYS A 1 401 ? -17.491 12.938 4.728 1.00 96.00 401 LYS A O 1
ATOM 3165 N N . THR A 1 402 ? -17.209 10.779 5.276 1.00 96.50 402 THR A N 1
ATOM 3166 C CA . THR A 1 402 ? -15.743 10.794 5.215 1.00 96.50 402 THR A CA 1
ATOM 3167 C C . THR A 1 402 ? -15.215 9.946 4.066 1.00 96.50 402 THR A C 1
ATOM 3169 O O . THR A 1 402 ? -15.457 8.742 3.996 1.00 96.50 402 THR A O 1
ATOM 3172 N N . VAL A 1 403 ? -14.459 10.589 3.177 1.00 97.50 403 VAL A N 1
ATOM 3173 C CA . VAL A 1 403 ? -13.685 9.944 2.114 1.00 97.50 403 VAL A CA 1
ATOM 3174 C C . VAL A 1 403 ? -12.212 10.043 2.485 1.00 97.50 403 VAL A C 1
ATOM 3176 O O . VAL A 1 403 ? -11.715 11.136 2.742 1.00 97.50 403 VAL A O 1
ATOM 3179 N N . VAL A 1 404 ? -11.498 8.924 2.520 1.00 97.12 404 VAL A N 1
ATOM 3180 C CA . VAL A 1 404 ? -10.074 8.874 2.881 1.00 97.12 404 VAL A CA 1
ATOM 3181 C C . VAL A 1 404 ? -9.241 8.497 1.667 1.00 97.12 404 VAL A C 1
ATOM 3183 O O . VAL A 1 404 ? -9.582 7.545 0.978 1.00 97.12 404 VAL A O 1
ATOM 3186 N N . ILE A 1 405 ? -8.123 9.191 1.446 1.00 96.19 405 ILE A N 1
ATOM 3187 C CA . ILE A 1 405 ? -7.089 8.777 0.487 1.00 96.19 405 ILE A CA 1
ATOM 3188 C C . ILE A 1 405 ? -5.800 8.405 1.229 1.00 96.19 405 ILE A C 1
ATOM 3190 O O . ILE A 1 405 ? -5.200 9.227 1.934 1.00 96.19 405 ILE A O 1
ATOM 3194 N N . ASN A 1 406 ? -5.368 7.150 1.090 1.00 93.75 406 ASN A N 1
ATOM 3195 C CA . ASN A 1 406 ? -4.145 6.637 1.705 1.00 93.75 406 ASN A CA 1
ATOM 3196 C C . ASN A 1 406 ? -3.652 5.370 1.001 1.00 93.75 406 ASN A C 1
ATOM 3198 O O . ASN A 1 406 ? -4.446 4.544 0.585 1.00 93.75 406 ASN A O 1
ATOM 3202 N N . ASN A 1 407 ? -2.341 5.174 0.961 1.00 91.38 407 ASN A N 1
ATOM 3203 C CA . ASN A 1 407 ? -1.672 4.031 0.339 1.00 91.38 407 ASN A CA 1
ATOM 3204 C C . ASN A 1 407 ? -0.722 3.298 1.295 1.00 91.38 407 ASN A C 1
ATOM 3206 O O . ASN A 1 407 ? 0.080 2.477 0.866 1.00 91.38 407 ASN A O 1
ATOM 3210 N N . ASN A 1 408 ? -0.749 3.602 2.591 1.00 90.81 408 ASN A N 1
ATOM 3211 C CA . ASN A 1 408 ? 0.055 2.881 3.571 1.00 90.81 408 ASN A CA 1
ATOM 3212 C C . ASN A 1 408 ? -0.692 1.623 4.047 1.00 90.81 408 ASN A C 1
ATOM 3214 O O . ASN A 1 408 ? -1.722 1.764 4.711 1.00 90.81 408 ASN A O 1
ATOM 3218 N N . PRO A 1 409 ? -0.166 0.405 3.806 1.00 89.00 409 PRO A N 1
ATOM 3219 C CA . PRO A 1 409 ? -0.858 -0.841 4.153 1.00 89.00 409 PRO A CA 1
ATOM 3220 C C . PRO A 1 409 ? -1.133 -0.987 5.656 1.00 89.00 409 PRO A C 1
ATOM 3222 O O . PRO A 1 409 ? -2.074 -1.664 6.058 1.00 89.00 409 PRO A O 1
ATOM 3225 N N . ASN A 1 410 ? -0.325 -0.329 6.492 1.00 86.44 410 ASN A N 1
ATOM 3226 C CA . ASN A 1 410 ? -0.383 -0.423 7.949 1.00 86.44 410 ASN A CA 1
ATOM 3227 C C . ASN A 1 410 ? -1.144 0.744 8.598 1.00 86.44 410 ASN A C 1
ATOM 3229 O O . ASN A 1 410 ? -1.099 0.902 9.819 1.00 86.44 410 ASN A O 1
ATOM 3233 N N . ALA A 1 411 ? -1.792 1.599 7.804 1.00 88.12 411 ALA A N 1
ATOM 3234 C CA . ALA A 1 411 ? -2.516 2.743 8.329 1.00 88.12 411 ALA A CA 1
ATOM 3235 C C . ALA A 1 411 ? -3.813 2.326 9.039 1.00 88.12 411 ALA A C 1
ATOM 3237 O O . ALA A 1 411 ? -4.661 1.611 8.498 1.00 88.12 411 ALA A O 1
ATOM 3238 N N . ILE A 1 412 ? -3.985 2.857 10.246 1.00 87.56 412 ILE A N 1
ATOM 3239 C CA . ILE A 1 412 ? -5.216 2.825 11.032 1.00 87.56 412 ILE A CA 1
ATOM 3240 C C . ILE A 1 412 ? -6.324 3.543 10.263 1.00 87.56 412 ILE A C 1
ATOM 3242 O O . ILE A 1 412 ? -7.446 3.051 10.239 1.00 87.56 412 ILE A O 1
ATOM 3246 N N . SER A 1 413 ? -6.017 4.642 9.566 1.00 88.88 413 SER A N 1
ATOM 3247 C CA . SER A 1 413 ? -7.009 5.405 8.787 1.00 88.88 413 SER A CA 1
ATOM 3248 C C . SER A 1 413 ? -7.697 4.601 7.675 1.00 88.88 413 SER A C 1
ATOM 3250 O O . SER A 1 413 ? -8.765 4.997 7.214 1.00 88.88 413 SER A O 1
ATOM 3252 N N . LEU A 1 414 ? -7.130 3.456 7.278 1.00 88.81 414 LEU A N 1
ATOM 3253 C CA . LEU A 1 414 ? -7.732 2.529 6.320 1.00 88.81 414 LEU A CA 1
ATOM 3254 C C . LEU A 1 414 ? -8.626 1.465 6.971 1.00 88.81 414 LEU A C 1
ATOM 3256 O O . LEU A 1 414 ? -9.202 0.631 6.278 1.00 88.81 414 LEU A O 1
ATOM 3260 N N . ILE A 1 415 ? -8.802 1.442 8.293 1.00 84.69 415 ILE A N 1
ATOM 3261 C CA . ILE A 1 415 ? -9.753 0.526 8.941 1.00 84.69 415 ILE A CA 1
ATOM 3262 C C . ILE A 1 415 ? -11.173 0.809 8.412 1.00 84.69 415 ILE A C 1
ATOM 3264 O O . ILE A 1 415 ? -11.628 1.949 8.526 1.00 84.69 415 ILE A O 1
ATOM 3268 N N . PRO A 1 416 ? -11.896 -0.183 7.842 1.00 79.31 416 PRO A N 1
ATOM 3269 C CA . PRO A 1 416 ? -13.161 0.072 7.140 1.00 79.31 416 PRO A CA 1
ATOM 3270 C C . PRO A 1 416 ? -14.241 0.694 8.029 1.00 79.31 416 PRO A C 1
ATOM 3272 O O . PRO A 1 416 ? -15.155 1.346 7.541 1.00 79.31 416 PRO A O 1
ATOM 3275 N N . GLN A 1 417 ? -14.157 0.502 9.347 1.00 81.50 417 GLN A N 1
ATOM 3276 C CA . GLN A 1 417 ? -15.087 1.069 10.324 1.00 81.50 417 GLN A CA 1
ATOM 3277 C C . GLN A 1 417 ? -14.856 2.561 10.597 1.00 81.50 417 GLN A C 1
ATOM 3279 O O . GLN A 1 417 ? -15.756 3.201 11.134 1.00 81.50 417 GLN A O 1
ATOM 3284 N N . LEU A 1 418 ? -13.677 3.109 10.278 1.00 86.44 418 LEU A N 1
ATOM 3285 C CA . LEU A 1 418 ? -13.362 4.509 10.570 1.00 86.44 418 LEU A CA 1
ATOM 3286 C C . LEU A 1 418 ? -13.879 5.460 9.496 1.00 86.44 418 LEU A C 1
ATOM 3288 O O . LEU A 1 418 ? -14.356 6.531 9.846 1.00 86.44 418 LEU A O 1
ATOM 3292 N N . ALA A 1 419 ? -13.799 5.076 8.222 1.00 89.75 419 ALA A N 1
ATOM 3293 C CA . ALA A 1 419 ? -14.217 5.912 7.101 1.00 89.75 419 ALA A CA 1
ATOM 3294 C C . ALA A 1 419 ? -15.484 5.370 6.428 1.00 89.75 419 ALA A C 1
ATOM 3296 O O . ALA A 1 419 ? -15.739 4.164 6.431 1.00 89.75 419 ALA A O 1
ATOM 3297 N N . ASP A 1 420 ? -16.271 6.260 5.824 1.00 92.94 420 ASP A N 1
ATOM 3298 C CA . ASP A 1 420 ? -17.409 5.859 4.994 1.00 92.94 420 ASP A CA 1
ATOM 3299 C C . ASP A 1 420 ? -16.954 5.352 3.620 1.00 92.94 420 ASP A C 1
ATOM 3301 O O . ASP A 1 420 ? -17.610 4.476 3.065 1.00 92.94 420 ASP A O 1
ATOM 3305 N N . LYS A 1 421 ? -15.851 5.900 3.086 1.00 94.94 421 LYS A N 1
ATOM 3306 C CA . LYS A 1 421 ? -15.232 5.493 1.820 1.00 94.94 421 LYS A CA 1
ATOM 3307 C C . LYS A 1 421 ? -13.713 5.678 1.827 1.00 94.94 421 LYS A C 1
ATOM 3309 O O . LYS A 1 421 ? -13.201 6.613 2.442 1.00 94.94 421 LYS A O 1
ATOM 3314 N N . GLN A 1 422 ? -12.996 4.805 1.126 1.00 95.75 422 GLN A N 1
ATOM 3315 C CA . GLN A 1 422 ? -11.538 4.785 1.046 1.00 95.75 422 GLN A CA 1
ATOM 3316 C C . GLN A 1 422 ? -11.054 4.676 -0.401 1.00 95.75 422 GLN A C 1
ATOM 3318 O O . GLN A 1 422 ? -11.600 3.905 -1.182 1.00 95.75 422 GLN A O 1
ATOM 3323 N N . TYR A 1 423 ? -9.990 5.404 -0.721 1.00 97.38 423 TYR A N 1
ATOM 3324 C CA . TYR A 1 423 ? -9.245 5.319 -1.970 1.00 97.38 423 TYR A CA 1
ATOM 3325 C C . TYR A 1 423 ? -7.794 4.934 -1.669 1.00 97.38 423 TYR A C 1
ATOM 3327 O O . TYR A 1 423 ? -7.080 5.661 -0.966 1.00 97.38 423 TYR A O 1
ATOM 3335 N N . LEU A 1 424 ? -7.369 3.783 -2.190 1.00 96.25 424 LEU A N 1
ATOM 3336 C CA . LEU A 1 424 ? -6.024 3.231 -2.044 1.00 96.25 424 LEU A CA 1
ATOM 3337 C C . LEU A 1 424 ? -5.090 3.771 -3.131 1.00 96.25 424 LEU A C 1
ATOM 3339 O O . LEU A 1 424 ? -4.617 3.038 -3.992 1.00 96.25 424 LEU A O 1
ATOM 3343 N N . GLU A 1 425 ? -4.840 5.079 -3.086 1.00 95.69 425 GLU A N 1
ATOM 3344 C CA . GLU A 1 425 ? -4.166 5.814 -4.159 1.00 95.69 425 GLU A CA 1
ATOM 3345 C C . GLU A 1 425 ? -2.861 6.485 -3.717 1.00 95.69 425 GLU A C 1
ATOM 3347 O O . GLU A 1 425 ? -2.726 6.889 -2.550 1.00 95.69 425 GLU A O 1
ATOM 3352 N N . PRO A 1 426 ? -1.903 6.683 -4.647 1.00 93.44 426 PRO A N 1
ATOM 3353 C CA . PRO A 1 426 ? -0.875 7.694 -4.465 1.00 93.44 426 PRO A CA 1
ATOM 3354 C C . PRO A 1 426 ? -1.527 9.044 -4.128 1.00 93.44 426 PRO A C 1
ATOM 3356 O O . PRO A 1 426 ? -2.607 9.389 -4.586 1.00 93.44 426 PRO A O 1
ATOM 3359 N N . GLN A 1 427 ? -0.884 9.814 -3.262 1.00 91.25 427 GLN A N 1
ATOM 3360 C CA . GLN A 1 427 ? -1.345 11.138 -2.832 1.00 91.25 427 GLN A CA 1
ATOM 3361 C C . GLN A 1 427 ? -0.737 12.256 -3.703 1.00 91.25 427 GLN A C 1
ATOM 3363 O O . GLN A 1 427 ? -0.230 13.254 -3.173 1.00 91.25 427 GLN A O 1
ATOM 3368 N N . GLU A 1 428 ? -0.625 12.047 -5.022 1.00 89.44 428 GLU A N 1
ATOM 3369 C CA . GLU A 1 428 ? -0.180 13.101 -5.938 1.00 89.44 428 GLU A CA 1
ATOM 3370 C C . GLU A 1 428 ? -1.354 14.020 -6.270 1.00 89.44 428 GLU A C 1
ATOM 3372 O O . GLU A 1 428 ? -2.516 13.713 -6.003 1.00 89.44 428 GLU A O 1
ATOM 3377 N N . ILE A 1 429 ? -1.046 15.197 -6.814 1.00 89.81 429 ILE A N 1
ATOM 3378 C CA . ILE A 1 429 ? -2.074 16.200 -7.091 1.00 89.81 429 ILE A CA 1
ATOM 3379 C C . ILE A 1 429 ? -3.137 15.666 -8.060 1.00 89.81 429 ILE A C 1
ATOM 3381 O O . ILE A 1 429 ? -4.315 15.881 -7.812 1.00 89.81 429 ILE A O 1
ATOM 3385 N N . SER A 1 430 ? -2.743 14.928 -9.100 1.00 89.50 430 SER A N 1
ATOM 3386 C CA . SER A 1 430 ? -3.652 14.361 -10.101 1.00 89.50 430 SER A CA 1
ATOM 3387 C C . SER A 1 430 ? -4.612 13.333 -9.506 1.00 89.50 430 SER A C 1
ATOM 3389 O O . SER A 1 430 ? -5.809 13.385 -9.769 1.00 89.50 430 SER A O 1
ATOM 3391 N N . ASP A 1 431 ? -4.109 12.442 -8.649 1.00 94.62 431 ASP A N 1
ATOM 3392 C CA . ASP A 1 431 ? -4.922 11.388 -8.034 1.00 94.62 431 ASP A CA 1
ATOM 3393 C C . ASP A 1 431 ? -5.947 11.997 -7.061 1.00 94.62 431 ASP A C 1
ATOM 3395 O O . ASP A 1 431 ? -7.113 11.603 -7.021 1.00 94.62 431 ASP A O 1
ATOM 3399 N N . ILE A 1 432 ? -5.525 13.023 -6.309 1.00 95.69 432 ILE A N 1
ATOM 3400 C CA . ILE A 1 432 ? -6.395 13.772 -5.395 1.00 95.69 432 ILE A CA 1
ATOM 3401 C C . ILE A 1 432 ? -7.450 14.565 -6.171 1.00 95.69 432 ILE A C 1
ATOM 3403 O O . ILE A 1 432 ? -8.606 14.584 -5.755 1.00 95.69 432 ILE A O 1
ATOM 3407 N N . LEU A 1 433 ? -7.076 15.214 -7.277 1.00 95.19 433 LEU A N 1
ATOM 3408 C CA . LEU A 1 433 ? -8.017 15.970 -8.105 1.00 95.19 433 LEU A CA 1
ATOM 3409 C C . LEU A 1 433 ? -9.060 15.059 -8.752 1.00 95.19 433 LEU A C 1
ATOM 3411 O O . LEU A 1 433 ? -10.236 15.385 -8.663 1.00 95.19 433 LEU A O 1
ATOM 3415 N N . GLY A 1 434 ? -8.676 13.885 -9.266 1.00 95.44 434 GLY A N 1
ATOM 3416 C CA . GLY A 1 434 ? -9.644 12.912 -9.788 1.00 95.44 434 GLY A CA 1
ATOM 3417 C C . GLY A 1 434 ? -10.703 12.517 -8.750 1.00 95.44 434 GLY A C 1
ATOM 3418 O O . GLY A 1 434 ? -11.897 12.468 -9.053 1.00 95.44 434 GLY A O 1
ATOM 3419 N N . ILE A 1 435 ? -10.294 12.331 -7.488 1.00 97.62 435 ILE A N 1
ATOM 3420 C CA . ILE A 1 435 ? -11.230 12.038 -6.391 1.00 97.62 435 ILE A CA 1
ATOM 3421 C C . ILE A 1 435 ? -12.086 13.265 -6.057 1.00 97.62 435 ILE A C 1
ATOM 3423 O O . ILE A 1 435 ? -13.269 13.116 -5.764 1.00 97.62 435 ILE A O 1
ATOM 3427 N N . ILE A 1 436 ? -11.524 14.477 -6.085 1.00 97.00 436 ILE A N 1
ATOM 3428 C CA . ILE A 1 436 ? -12.277 15.719 -5.850 1.00 97.00 436 ILE A CA 1
ATOM 3429 C C . ILE A 1 436 ? -13.328 15.939 -6.943 1.00 97.00 436 ILE A C 1
ATOM 3431 O O . ILE A 1 436 ? -14.454 16.309 -6.615 1.00 97.00 436 ILE A O 1
ATOM 3435 N N . ASP A 1 437 ? -12.995 15.672 -8.202 1.00 95.31 437 ASP A N 1
ATOM 3436 C CA . ASP A 1 437 ? -13.902 15.826 -9.340 1.00 95.31 437 ASP A CA 1
ATOM 3437 C C . ASP A 1 437 ? -15.081 14.848 -9.260 1.00 95.31 437 ASP A C 1
ATOM 3439 O O . ASP A 1 437 ? -16.227 15.225 -9.536 1.00 95.31 437 ASP A O 1
ATOM 3443 N N . LEU A 1 438 ? -14.817 13.615 -8.810 1.00 96.31 438 LEU A N 1
ATOM 3444 C CA . LEU A 1 438 ? -15.847 12.609 -8.568 1.00 96.31 438 LEU A CA 1
ATOM 3445 C C . LEU A 1 438 ? -16.678 12.921 -7.314 1.00 96.31 438 LEU A C 1
ATOM 3447 O O . LEU A 1 438 ? -17.899 13.016 -7.390 1.00 96.31 438 LEU A O 1
ATOM 3451 N N . GLU A 1 439 ? -16.045 13.062 -6.149 1.00 97.06 439 GLU A N 1
ATOM 3452 C CA . GLU A 1 439 ? -16.730 13.144 -4.848 1.00 97.06 439 GLU A CA 1
ATOM 3453 C C . GLU A 1 439 ? -17.295 14.528 -4.528 1.00 97.06 439 GLU A C 1
ATOM 3455 O O . GLU A 1 439 ? -18.175 14.642 -3.675 1.00 97.06 439 GLU A O 1
ATOM 3460 N N . LYS A 1 440 ? -16.767 15.579 -5.165 1.00 95.69 440 LYS A N 1
ATOM 3461 C CA . LYS A 1 440 ? -17.112 16.989 -4.923 1.00 95.69 440 LYS A CA 1
ATOM 3462 C C . LYS A 1 440 ? -17.152 17.342 -3.425 1.00 95.69 440 LYS A C 1
ATOM 3464 O O . LYS A 1 440 ? -18.156 17.866 -2.935 1.00 95.69 440 LYS A O 1
ATOM 3469 N N . PRO A 1 441 ? -16.081 17.047 -2.658 1.00 96.19 441 PRO A N 1
ATOM 3470 C CA . PRO A 1 441 ? -16.087 17.225 -1.214 1.00 96.19 441 PRO A CA 1
ATOM 3471 C C . PRO A 1 441 ? -16.203 18.706 -0.842 1.00 96.19 441 PRO A C 1
ATOM 3473 O O . PRO A 1 441 ? -15.531 19.572 -1.401 1.00 96.19 441 PRO A O 1
ATOM 3476 N N . ARG A 1 442 ? -17.002 19.000 0.185 1.00 94.25 442 ARG A N 1
ATOM 3477 C CA . ARG A 1 442 ? -17.148 20.357 0.729 1.00 94.25 442 ARG A CA 1
ATOM 3478 C C . ARG A 1 442 ? -15.907 20.817 1.499 1.00 94.25 442 ARG A C 1
ATOM 3480 O O . ARG A 1 442 ? -15.635 22.017 1.589 1.00 94.25 442 ARG A O 1
ATOM 3487 N N . TRP A 1 443 ? -15.179 19.866 2.078 1.00 93.56 443 TRP A N 1
ATOM 3488 C CA . TRP A 1 443 ? -13.969 20.114 2.854 1.00 93.56 443 TRP A CA 1
ATOM 3489 C C . TRP A 1 443 ? -12.863 19.160 2.429 1.00 93.56 443 TRP A C 1
ATOM 3491 O O . TRP A 1 443 ? -13.105 17.960 2.310 1.00 93.56 443 TRP A O 1
ATOM 3501 N N . VAL A 1 444 ? -11.646 19.676 2.272 1.00 96.31 444 VAL A N 1
ATOM 3502 C CA . VAL A 1 444 ? -10.454 18.856 2.030 1.00 96.31 444 VAL A CA 1
ATOM 3503 C C . VAL A 1 444 ? -9.484 19.046 3.191 1.00 96.31 444 VAL A C 1
ATOM 3505 O O . VAL A 1 444 ? -8.904 20.118 3.351 1.00 96.31 444 VAL A O 1
ATOM 3508 N N . PHE A 1 445 ? -9.319 18.018 4.019 1.00 95.31 445 PHE A N 1
ATOM 3509 C CA . PHE A 1 445 ? -8.396 18.010 5.150 1.00 95.31 445 PHE A CA 1
ATOM 3510 C C . PHE A 1 445 ? -7.023 17.508 4.713 1.00 95.31 445 PHE A C 1
ATOM 3512 O O . PHE A 1 445 ? -6.910 16.418 4.151 1.00 95.31 445 PHE A O 1
ATOM 3519 N N . VAL A 1 446 ? -5.977 18.288 5.000 1.00 92.62 446 VAL A N 1
ATOM 3520 C CA . VAL A 1 446 ? -4.591 17.963 4.629 1.00 92.62 446 VAL A CA 1
ATOM 3521 C C . VAL A 1 446 ? -3.640 18.211 5.813 1.00 92.62 446 VAL A C 1
ATOM 3523 O O . VAL A 1 446 ? -3.758 19.239 6.486 1.00 92.62 446 VAL A O 1
ATOM 3526 N N . PRO A 1 447 ? -2.661 17.325 6.084 1.00 88.31 447 PRO A N 1
ATOM 3527 C CA . PRO A 1 447 ? -1.648 17.541 7.108 1.00 88.31 447 PRO A CA 1
ATOM 3528 C C . PRO A 1 447 ? -0.728 18.717 6.756 1.00 88.31 447 PRO A C 1
ATOM 3530 O O . PRO A 1 447 ? -0.269 18.842 5.619 1.00 88.31 447 PRO A O 1
ATOM 3533 N N . GLY A 1 448 ? -0.378 19.543 7.745 1.00 80.19 448 GLY A N 1
ATOM 3534 C CA . GLY A 1 448 ? 0.413 20.766 7.548 1.00 80.19 448 GLY A CA 1
ATOM 3535 C C . GLY A 1 448 ? 1.800 20.572 6.926 1.00 80.19 448 GLY A C 1
ATOM 3536 O O . GLY A 1 448 ? 2.321 21.485 6.292 1.00 80.19 448 GLY A O 1
ATOM 3537 N N . ASN A 1 449 ? 2.383 19.371 7.000 1.00 77.38 449 ASN A N 1
ATOM 3538 C CA . ASN A 1 449 ? 3.673 19.072 6.368 1.00 77.38 449 ASN A CA 1
ATOM 3539 C C . ASN A 1 449 ? 3.600 18.885 4.838 1.00 77.38 449 ASN A C 1
ATOM 3541 O O . ASN A 1 449 ? 4.633 18.660 4.207 1.00 77.38 449 ASN A O 1
ATOM 3545 N N . ARG A 1 450 ? 2.414 18.975 4.221 1.00 81.38 450 ARG A N 1
ATOM 3546 C CA . ARG A 1 450 ? 2.197 18.796 2.774 1.00 81.38 450 ARG A CA 1
ATOM 3547 C C . ARG A 1 450 ? 2.123 20.134 2.021 1.00 81.38 450 ARG A C 1
ATOM 3549 O O . ARG A 1 450 ? 1.242 20.339 1.192 1.00 81.38 450 ARG A O 1
ATOM 3556 N N . LEU A 1 451 ? 3.066 21.045 2.275 1.00 82.00 451 LEU A N 1
ATOM 3557 C CA . LEU A 1 451 ? 3.037 22.432 1.772 1.00 82.00 451 LEU A CA 1
ATOM 3558 C C . LEU A 1 451 ? 2.844 22.556 0.250 1.00 82.00 451 LEU A C 1
ATOM 3560 O O . LEU A 1 451 ? 2.039 23.369 -0.195 1.00 82.00 451 LEU A O 1
ATOM 3564 N N . LYS A 1 452 ? 3.539 21.731 -0.549 1.00 84.75 452 LYS A N 1
ATOM 3565 C CA . LYS A 1 452 ? 3.405 21.738 -2.019 1.00 84.75 452 LYS A CA 1
ATOM 3566 C C . LYS A 1 452 ? 1.992 21.365 -2.473 1.00 84.75 452 LYS A C 1
ATOM 3568 O O . LYS A 1 452 ? 1.429 22.047 -3.319 1.00 84.75 452 LYS A O 1
ATOM 3573 N N . LEU A 1 453 ? 1.422 20.315 -1.880 1.00 88.00 453 LEU A N 1
ATOM 3574 C CA . LEU A 1 453 ? 0.060 19.868 -2.170 1.00 88.00 453 LEU A CA 1
ATOM 3575 C C . LEU A 1 453 ? -0.963 20.930 -1.749 1.00 88.00 453 LEU A C 1
ATOM 3577 O O . LEU A 1 453 ? -1.829 21.291 -2.536 1.00 88.00 453 LEU A O 1
ATOM 3581 N N . ILE A 1 454 ? -0.824 21.478 -0.536 1.00 89.44 454 ILE A N 1
ATOM 3582 C CA . ILE A 1 454 ? -1.694 22.550 -0.028 1.00 89.44 454 ILE A CA 1
ATOM 3583 C C . ILE A 1 454 ? -1.665 23.757 -0.975 1.00 89.44 454 ILE A C 1
ATOM 3585 O O . ILE A 1 454 ? -2.718 24.296 -1.310 1.00 89.44 454 ILE A O 1
ATOM 3589 N N . GLY A 1 455 ? -0.475 24.170 -1.425 1.00 88.81 455 GLY A N 1
ATOM 3590 C CA . GLY A 1 455 ? -0.314 25.249 -2.399 1.00 88.81 455 GLY A CA 1
ATOM 3591 C C . GLY A 1 455 ? -1.002 24.940 -3.729 1.00 88.81 455 GLY A C 1
ATOM 3592 O O . GLY A 1 455 ? -1.800 25.746 -4.198 1.00 88.81 455 GLY A O 1
ATOM 3593 N N . ALA A 1 456 ? -0.757 23.755 -4.296 1.00 90.12 456 ALA A N 1
ATOM 3594 C CA . ALA A 1 456 ? -1.339 23.333 -5.571 1.00 90.12 456 ALA A CA 1
ATOM 3595 C C . ALA A 1 456 ? -2.877 23.272 -5.547 1.00 90.12 456 ALA A C 1
ATOM 3597 O O . ALA A 1 456 ? -3.518 23.697 -6.510 1.00 90.12 456 ALA A O 1
ATOM 3598 N N . LEU A 1 457 ? -3.465 22.798 -4.443 1.00 93.12 457 LEU A N 1
ATOM 3599 C CA . LEU A 1 457 ? -4.917 22.756 -4.241 1.00 93.12 457 LEU A CA 1
ATOM 3600 C C . LEU A 1 457 ? -5.510 24.166 -4.079 1.00 93.12 457 LEU A C 1
ATOM 3602 O O . LEU A 1 457 ? -6.519 24.491 -4.701 1.00 93.12 457 LEU A O 1
ATOM 3606 N N . ARG A 1 458 ? -4.869 25.038 -3.289 1.00 92.62 458 ARG A N 1
ATOM 3607 C CA . ARG A 1 458 ? -5.333 26.424 -3.088 1.00 92.62 458 ARG A CA 1
ATOM 3608 C C . ARG A 1 458 ? -5.267 27.263 -4.361 1.00 92.62 458 ARG A C 1
ATOM 3610 O O . ARG A 1 458 ? -6.170 28.062 -4.589 1.00 92.62 458 ARG A O 1
ATOM 3617 N N . LEU A 1 459 ? -4.248 27.058 -5.199 1.00 92.06 459 LEU A N 1
ATOM 3618 C CA . LEU A 1 459 ? -4.148 27.695 -6.521 1.00 92.06 459 LEU A CA 1
ATOM 3619 C C . LEU A 1 459 ? -5.324 27.335 -7.441 1.00 92.06 459 LEU A C 1
ATOM 3621 O O . LEU A 1 459 ? -5.644 28.099 -8.340 1.00 92.06 459 LEU A O 1
ATOM 3625 N N . ARG A 1 460 ? -5.988 26.203 -7.188 1.00 91.81 460 ARG A N 1
ATOM 3626 C CA . ARG A 1 460 ? -7.190 25.740 -7.899 1.00 91.81 460 ARG A CA 1
ATOM 3627 C C . ARG A 1 460 ? -8.488 26.090 -7.166 1.00 91.81 460 ARG A C 1
ATOM 3629 O O . ARG A 1 460 ? -9.525 25.501 -7.438 1.00 91.81 460 ARG A O 1
ATOM 3636 N N . HIS A 1 461 ? -8.433 27.022 -6.212 1.00 92.25 461 HIS A N 1
ATOM 3637 C CA . HIS A 1 461 ? -9.580 27.477 -5.420 1.00 92.25 461 HIS A CA 1
ATOM 3638 C C . HIS A 1 461 ? -10.279 26.378 -4.599 1.00 92.25 461 HIS A C 1
ATOM 3640 O O . HIS A 1 461 ? -11.440 26.520 -4.219 1.00 92.25 461 HIS A O 1
ATOM 3646 N N . ILE A 1 462 ? -9.567 25.298 -4.265 1.00 93.12 462 ILE A N 1
ATOM 3647 C CA . ILE A 1 462 ? -10.092 24.229 -3.410 1.00 93.12 462 ILE A CA 1
ATOM 3648 C C . ILE A 1 462 ? -10.031 24.670 -1.942 1.00 93.12 462 ILE A C 1
ATOM 3650 O O . ILE A 1 462 ? -9.011 25.176 -1.462 1.00 93.12 462 ILE A O 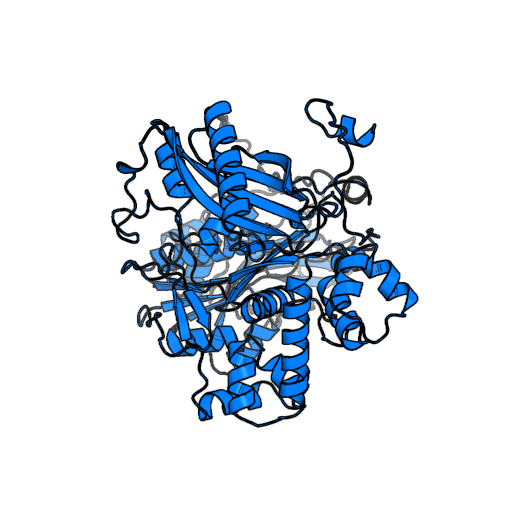1
ATOM 3654 N N . ASN A 1 463 ? -11.122 24.442 -1.205 1.00 87.56 463 ASN A N 1
ATOM 3655 C CA . ASN A 1 463 ? -11.210 24.746 0.221 1.00 87.56 463 ASN A CA 1
ATOM 3656 C C . ASN A 1 463 ? -10.426 23.725 1.066 1.00 87.56 463 ASN A C 1
ATOM 3658 O O . ASN A 1 463 ? -10.951 22.682 1.470 1.00 87.56 463 ASN A O 1
ATOM 3662 N N . VAL A 1 464 ? -9.155 24.038 1.329 1.00 91.62 464 VAL A N 1
ATOM 3663 C CA . VAL A 1 464 ? -8.249 23.188 2.110 1.00 91.62 464 VAL A CA 1
ATOM 3664 C C . VAL A 1 464 ? -8.229 23.597 3.582 1.00 91.62 464 VAL A C 1
ATOM 3666 O O . VAL A 1 464 ? -7.722 24.670 3.929 1.00 91.62 464 VAL A O 1
ATOM 3669 N N . ILE A 1 465 ? -8.677 22.690 4.451 1.00 90.50 465 ILE A N 1
ATOM 3670 C CA . ILE A 1 465 ? -8.496 22.764 5.902 1.00 90.50 465 ILE A CA 1
ATOM 3671 C C . ILE A 1 465 ? -7.177 22.080 6.261 1.00 90.50 465 ILE A C 1
ATOM 3673 O O . ILE A 1 465 ? -6.966 20.896 5.996 1.00 90.50 465 ILE A O 1
ATOM 3677 N N . VAL A 1 466 ? -6.273 22.831 6.883 1.00 87.50 466 VAL A N 1
ATOM 3678 C CA . VAL A 1 466 ? -4.953 22.324 7.260 1.00 87.50 466 VAL A CA 1
ATOM 3679 C C . VAL A 1 466 ? -4.977 21.875 8.715 1.00 87.50 466 VAL A C 1
ATOM 3681 O O . VAL A 1 466 ? -5.242 22.677 9.605 1.00 87.50 466 VAL A O 1
ATOM 3684 N N . ILE A 1 467 ? -4.646 20.607 8.966 1.00 85.69 467 ILE A N 1
ATOM 3685 C CA . ILE A 1 467 ? -4.340 20.137 10.321 1.00 85.69 467 ILE A CA 1
ATOM 3686 C C . ILE A 1 467 ? -2.892 20.527 10.606 1.00 85.69 467 ILE A C 1
ATOM 3688 O O . ILE A 1 467 ? -1.955 19.930 10.063 1.00 85.69 467 ILE A O 1
ATOM 3692 N N . ASN A 1 468 ? -2.725 21.598 11.381 1.00 72.69 468 ASN A N 1
ATOM 3693 C CA . ASN A 1 468 ? -1.444 22.256 11.572 1.00 72.69 468 ASN A CA 1
ATOM 3694 C C . ASN A 1 468 ? -0.409 21.315 12.213 1.00 72.69 468 ASN A C 1
ATOM 3696 O O . ASN A 1 468 ? -0.714 20.509 13.089 1.00 72.69 468 ASN A O 1
ATOM 3700 N N . LYS A 1 469 ? 0.824 21.402 11.717 1.00 70.12 469 LYS A N 1
ATOM 3701 C CA . LYS A 1 469 ? 1.937 20.534 12.092 1.00 70.12 469 LYS A CA 1
ATOM 3702 C C . LYS A 1 469 ? 3.243 21.245 11.792 1.00 70.12 469 LYS A C 1
ATOM 3704 O O . LYS A 1 469 ? 3.385 21.778 10.693 1.00 70.12 469 LYS A O 1
ATOM 3709 N N . ASP A 1 470 ? 4.201 21.147 12.705 1.00 59.88 470 ASP A N 1
ATOM 3710 C CA . ASP A 1 470 ? 5.601 21.471 12.432 1.00 59.88 470 ASP A CA 1
ATOM 3711 C C . ASP A 1 470 ? 6.514 20.286 12.775 1.00 59.88 470 ASP A C 1
ATOM 3713 O O . ASP A 1 470 ? 6.102 19.317 13.426 1.00 59.88 470 ASP A O 1
ATOM 3717 N N . LYS A 1 471 ? 7.763 20.339 12.304 1.00 52.41 471 LYS A N 1
ATOM 3718 C CA . LYS A 1 471 ? 8.822 19.476 12.838 1.00 52.41 471 LYS A CA 1
ATOM 3719 C C . LYS A 1 471 ? 9.069 19.884 14.289 1.00 52.41 471 LYS A C 1
ATOM 3721 O O . LYS A 1 471 ? 8.984 21.064 14.607 1.00 52.41 471 LYS A O 1
ATOM 3726 N N . ALA A 1 472 ? 9.420 18.923 15.148 1.00 47.12 472 ALA A N 1
ATOM 3727 C CA . ALA A 1 472 ? 9.916 19.251 16.483 1.00 47.12 472 ALA A CA 1
ATOM 3728 C C . ALA A 1 472 ? 11.018 20.312 16.338 1.00 47.12 472 ALA A C 1
ATOM 3730 O O . ALA A 1 472 ? 11.965 20.111 15.566 1.00 47.12 472 ALA A O 1
ATOM 3731 N N . SER A 1 473 ? 10.833 21.459 16.993 1.00 44.28 473 SER A N 1
ATOM 3732 C CA . SER A 1 473 ? 11.779 22.569 16.954 1.00 44.28 473 SER A CA 1
ATOM 3733 C C . SER A 1 473 ? 13.171 22.044 17.300 1.00 44.28 473 SER A C 1
ATOM 3735 O O . SER A 1 473 ? 13.310 21.169 18.160 1.00 44.28 473 SER A O 1
ATOM 3737 N N . LYS A 1 474 ? 14.211 22.543 16.613 1.00 40.62 474 LYS A N 1
ATOM 3738 C CA . LYS A 1 474 ? 15.592 22.296 17.049 1.00 40.62 474 LYS A CA 1
ATOM 3739 C C . LYS A 1 474 ? 15.655 22.613 18.540 1.00 40.62 474 LYS A C 1
ATOM 3741 O O . LYS A 1 474 ? 15.119 23.640 18.951 1.00 40.62 474 LYS A O 1
ATOM 3746 N N . ALA A 1 475 ? 16.227 21.679 19.298 1.00 39.09 475 ALA A N 1
ATOM 3747 C CA . ALA A 1 475 ? 16.383 21.774 20.738 1.00 39.09 475 ALA A CA 1
ATOM 3748 C C . ALA A 1 475 ? 16.803 23.191 21.127 1.00 39.09 475 ALA A C 1
ATOM 3750 O O . ALA A 1 475 ? 17.647 23.791 20.452 1.00 39.09 475 ALA A O 1
ATOM 3751 N N . ALA A 1 476 ? 16.155 23.687 22.174 1.00 39.09 476 ALA A N 1
ATOM 3752 C CA . ALA A 1 476 ? 16.449 24.951 22.812 1.00 39.09 476 ALA A CA 1
ATOM 3753 C C . ALA A 1 476 ? 17.971 25.196 22.873 1.00 39.09 476 ALA A C 1
ATOM 3755 O O . ALA A 1 476 ? 18.731 24.287 23.218 1.00 39.09 476 ALA A O 1
ATOM 3756 N N . GLN A 1 477 ? 18.421 26.386 22.477 1.00 37.78 477 GLN A N 1
ATOM 3757 C CA . GLN A 1 477 ? 19.811 26.792 22.678 1.00 37.78 477 GLN A CA 1
ATOM 3758 C C . GLN A 1 477 ? 20.053 27.066 24.169 1.00 37.78 477 GLN A C 1
ATOM 3760 O O . GLN A 1 477 ? 19.116 27.348 24.918 1.00 37.78 477 GLN A O 1
ATOM 3765 N N . ASP A 1 478 ? 21.314 26.984 24.601 1.00 33.62 478 ASP A N 1
ATOM 3766 C CA . ASP A 1 478 ? 21.720 27.378 25.955 1.00 33.62 478 ASP A CA 1
ATOM 3767 C C . ASP A 1 478 ? 21.248 28.821 26.230 1.00 33.62 478 ASP A C 1
ATOM 3769 O O . ASP A 1 478 ? 21.750 29.770 25.626 1.00 33.62 478 ASP A O 1
ATOM 3773 N N . GLY A 1 479 ? 20.243 28.979 27.103 1.00 38.88 479 GLY A N 1
ATOM 3774 C CA . GLY A 1 479 ? 19.589 30.263 27.403 1.00 38.88 479 GLY A CA 1
ATOM 3775 C C . GLY A 1 479 ? 18.075 30.333 27.144 1.00 38.88 479 GLY A C 1
ATOM 3776 O O . GLY A 1 479 ? 17.442 31.302 27.573 1.00 38.88 479 GLY A O 1
ATOM 3777 N N . ASP A 1 480 ? 17.472 29.323 26.513 1.00 38.91 480 ASP A N 1
ATOM 3778 C CA . ASP A 1 480 ? 16.020 29.241 26.292 1.00 38.91 480 ASP A CA 1
ATOM 3779 C C . ASP A 1 480 ? 15.290 28.814 27.579 1.00 38.91 480 ASP A C 1
ATOM 3781 O O . ASP A 1 480 ? 15.643 27.808 28.193 1.00 38.91 480 ASP A O 1
ATOM 3785 N N . ARG A 1 481 ? 14.278 29.582 28.020 1.00 43.88 481 ARG A N 1
ATOM 3786 C CA . ARG A 1 481 ? 13.729 29.456 29.391 1.00 43.88 481 ARG A CA 1
ATOM 3787 C C . ARG A 1 481 ? 12.269 29.000 29.499 1.00 43.88 481 ARG A C 1
ATOM 3789 O O . ARG A 1 481 ? 11.884 28.555 30.576 1.00 43.88 481 ARG A O 1
ATOM 3796 N N . PHE A 1 482 ? 11.457 29.062 28.435 1.00 42.22 482 PHE A N 1
ATOM 3797 C CA . PHE A 1 482 ? 10.020 28.741 28.533 1.00 42.22 482 PHE A CA 1
ATOM 3798 C C . PHE A 1 482 ? 9.453 28.063 27.280 1.00 42.22 482 PHE A C 1
ATOM 3800 O O . PHE A 1 482 ? 9.729 28.514 26.168 1.00 42.22 482 PHE A O 1
ATOM 3807 N N . LEU A 1 483 ? 8.600 27.047 27.470 1.00 43.16 483 LEU A N 1
ATOM 3808 C CA . LEU A 1 483 ? 7.713 26.470 26.449 1.00 43.16 483 LEU A CA 1
ATOM 3809 C C . LEU A 1 483 ? 6.254 26.741 26.849 1.00 43.16 483 LEU A C 1
ATOM 3811 O O . LEU A 1 483 ? 5.834 26.276 27.903 1.00 43.16 483 LEU A O 1
ATOM 3815 N N . THR A 1 484 ? 5.483 27.427 26.001 1.00 43.97 484 THR A N 1
ATOM 3816 C CA . THR A 1 484 ? 4.030 27.617 26.175 1.00 43.97 484 THR A CA 1
ATOM 3817 C C . THR A 1 484 ? 3.269 26.901 25.062 1.00 43.97 484 THR A C 1
ATOM 3819 O O . THR A 1 484 ? 3.514 27.147 23.881 1.00 43.97 484 THR A O 1
ATOM 3822 N N . ARG A 1 485 ? 2.313 26.036 25.421 1.00 48.75 485 ARG A N 1
ATOM 3823 C CA . ARG A 1 485 ? 1.412 25.351 24.475 1.00 48.75 485 ARG A CA 1
ATOM 3824 C C . ARG A 1 485 ? 0.122 26.140 24.287 1.00 48.75 485 ARG A C 1
ATOM 3826 O O . ARG A 1 485 ? -0.684 26.197 25.203 1.00 48.75 485 ARG A O 1
ATOM 3833 N N . ILE A 1 486 ? -0.080 26.710 23.103 1.00 50.94 486 ILE A N 1
ATOM 3834 C CA . ILE A 1 486 ? -1.190 27.613 22.779 1.00 50.94 486 ILE A CA 1
ATOM 3835 C C . ILE A 1 486 ? -2.198 26.909 21.860 1.00 50.94 486 ILE A C 1
ATOM 3837 O O . ILE A 1 486 ? -1.827 26.377 20.813 1.00 50.94 486 ILE A O 1
ATOM 3841 N N . VAL A 1 487 ? -3.485 26.951 22.226 1.00 47.84 487 VAL A N 1
ATOM 3842 C CA . VAL A 1 487 ? -4.614 26.577 21.352 1.00 47.84 487 VAL A CA 1
ATOM 3843 C C . VAL A 1 487 ? -5.259 27.849 20.819 1.00 47.84 487 VAL A C 1
ATOM 3845 O O . VAL A 1 487 ? -5.839 28.606 21.598 1.00 47.84 487 VAL A O 1
ATOM 3848 N N . TYR A 1 488 ? -5.173 28.097 19.512 1.00 48.06 488 TYR A N 1
ATOM 3849 C CA . TYR A 1 488 ? -5.792 29.284 18.915 1.00 48.06 488 TYR A CA 1
ATOM 3850 C C . TYR A 1 488 ? -7.177 28.984 18.335 1.00 48.06 488 TYR A C 1
ATOM 3852 O O . TYR A 1 488 ? -7.335 28.040 17.560 1.00 48.06 488 TYR A O 1
ATOM 3860 N N . HIS A 1 489 ? -8.163 29.818 18.675 1.00 40.56 489 HIS A N 1
ATOM 3861 C CA . HIS A 1 489 ? -9.432 29.950 17.960 1.00 40.56 489 HIS A CA 1
ATOM 3862 C C . HIS A 1 489 ? -9.862 31.422 17.957 1.00 40.56 489 HIS A C 1
ATOM 3864 O O . HIS A 1 489 ? -9.733 32.110 18.972 1.00 40.56 489 HIS A O 1
ATOM 3870 N N . THR A 1 490 ? -10.387 31.884 16.821 1.00 37.97 490 THR A N 1
ATOM 3871 C CA . THR A 1 490 ? -10.903 33.237 16.542 1.00 37.97 490 THR A CA 1
ATOM 3872 C C . THR A 1 490 ? -11.565 33.898 17.765 1.00 37.97 490 THR A C 1
ATOM 3874 O O . THR A 1 490 ? -12.724 33.646 18.094 1.00 37.97 490 THR A O 1
ATOM 3877 N N . ASN A 1 491 ? -10.789 34.772 18.422 1.00 31.34 491 ASN A N 1
ATOM 3878 C CA . ASN A 1 491 ? -11.091 35.632 19.579 1.00 31.34 491 ASN A CA 1
ATOM 3879 C C . ASN A 1 491 ? -10.992 35.072 21.012 1.00 31.34 491 ASN A C 1
ATOM 3881 O O . ASN A 1 491 ? -11.222 35.856 21.932 1.00 31.34 491 ASN A O 1
ATOM 3885 N N . LYS A 1 492 ? -10.587 33.817 21.263 1.00 34.31 492 LYS A N 1
ATOM 3886 C CA . LYS A 1 492 ? -10.184 33.363 22.618 1.00 34.31 492 LYS A CA 1
ATOM 3887 C C . LYS A 1 492 ? -9.148 32.235 22.550 1.00 34.31 492 LYS A C 1
ATOM 3889 O O . LYS A 1 492 ? -9.425 31.173 22.005 1.00 34.31 492 LYS A O 1
ATOM 3894 N N . ILE A 1 493 ? -7.992 32.456 23.174 1.00 34.16 493 ILE A N 1
ATOM 3895 C CA . ILE A 1 493 ? -6.984 31.434 23.487 1.00 34.16 493 ILE A CA 1
ATOM 3896 C C . ILE A 1 493 ? -7.087 31.132 24.981 1.00 34.16 493 ILE A C 1
ATOM 3898 O O . ILE A 1 493 ? -7.166 32.058 25.785 1.00 34.16 493 ILE A O 1
ATOM 3902 N N . GLY A 1 494 ? -7.002 29.863 25.366 1.00 39.22 494 GLY A N 1
ATOM 3903 C CA . GLY A 1 494 ? -6.722 29.501 26.751 1.00 39.22 494 GLY A CA 1
ATOM 3904 C C . GLY A 1 494 ? -6.141 28.103 26.854 1.00 39.22 494 GLY A C 1
ATOM 3905 O O . GLY A 1 494 ? -6.905 27.158 26.939 1.00 39.22 494 GLY A O 1
ATOM 3906 N N . VAL A 1 495 ? -4.811 28.001 26.809 1.00 37.78 495 VAL A N 1
ATOM 3907 C CA . VAL A 1 495 ? -3.963 27.278 27.772 1.00 37.78 495 VAL A CA 1
ATOM 3908 C C . VAL A 1 495 ? -2.591 27.954 27.671 1.00 37.78 495 VAL A C 1
ATOM 3910 O O . VAL A 1 495 ? -2.094 28.171 26.570 1.00 37.78 495 VAL A O 1
ATOM 3913 N N . ALA A 1 496 ? -2.006 28.349 28.797 1.00 35.66 496 ALA A N 1
ATOM 3914 C CA . ALA A 1 496 ? -0.613 28.758 28.881 1.00 35.66 496 ALA A CA 1
ATOM 3915 C C . ALA A 1 496 ? -0.020 27.982 30.051 1.00 35.66 496 ALA A C 1
ATOM 3917 O O . ALA A 1 496 ? -0.233 28.357 31.197 1.00 35.66 496 ALA A O 1
ATOM 3918 N N . ASP A 1 497 ? 0.645 26.867 29.765 1.00 37.19 497 ASP A N 1
ATOM 3919 C CA . ASP A 1 497 ? 1.417 26.160 30.782 1.00 37.19 497 ASP A CA 1
ATOM 3920 C C . ASP A 1 497 ? 2.888 26.534 30.578 1.00 37.19 497 ASP A C 1
ATOM 3922 O O . ASP A 1 497 ? 3.460 26.122 29.566 1.00 37.19 497 ASP A O 1
ATOM 3926 N N . PRO A 1 498 ? 3.489 27.386 31.426 1.00 34.62 498 PRO A N 1
ATOM 3927 C CA . PRO A 1 498 ? 4.915 27.641 31.373 1.00 34.62 498 PRO A CA 1
ATOM 3928 C C . PRO A 1 498 ? 5.648 26.422 31.941 1.00 34.62 498 PRO A C 1
ATOM 3930 O O . PRO A 1 498 ? 5.744 26.251 33.156 1.00 34.62 498 PRO A O 1
ATOM 3933 N N . VAL A 1 499 ? 6.211 25.586 31.069 1.00 36.97 499 VAL A N 1
ATOM 3934 C CA . VAL A 1 499 ? 7.190 24.585 31.512 1.00 36.97 499 VAL A CA 1
ATOM 3935 C C . VAL A 1 499 ? 8.529 25.306 31.712 1.00 36.97 499 VAL A C 1
ATOM 3937 O O . VAL A 1 499 ? 9.154 25.735 30.741 1.00 36.97 499 VAL A O 1
ATOM 3940 N N . GLU A 1 500 ? 8.936 25.490 32.973 1.00 32.53 500 GLU A N 1
ATOM 3941 C CA . GLU A 1 500 ? 10.258 26.006 33.366 1.00 32.53 500 GLU A CA 1
ATOM 3942 C C . GLU A 1 500 ? 11.332 24.990 32.934 1.00 32.53 500 GLU A C 1
ATOM 3944 O O . GLU A 1 500 ? 11.396 23.877 33.460 1.00 32.53 500 GLU A O 1
ATOM 3949 N N . ILE A 1 501 ? 12.187 25.352 31.973 1.00 31.70 501 ILE A N 1
ATOM 3950 C CA . ILE A 1 501 ? 13.397 24.578 31.658 1.00 31.70 501 ILE A CA 1
ATOM 3951 C C . ILE A 1 501 ? 14.502 25.101 32.586 1.00 31.70 501 ILE A C 1
ATOM 3953 O O . ILE A 1 501 ? 15.281 25.978 32.225 1.00 31.70 501 ILE A O 1
ATOM 3957 N N . GLY A 1 502 ? 14.523 24.597 33.823 1.00 29.97 502 GLY A N 1
ATOM 3958 C CA . GLY A 1 502 ? 15.562 24.896 34.815 1.00 29.97 502 GLY A CA 1
ATOM 3959 C C . GLY A 1 502 ? 15.067 25.615 36.074 1.00 29.97 502 GLY A C 1
ATOM 3960 O O . GLY A 1 502 ? 14.161 26.441 36.041 1.00 29.97 502 GLY A O 1
ATOM 3961 N N . GLN A 1 503 ? 15.691 25.283 37.210 1.00 26.25 503 GLN A N 1
ATOM 3962 C CA . GLN A 1 503 ? 15.414 25.881 38.517 1.00 26.25 503 GLN A CA 1
ATOM 3963 C C . GLN A 1 503 ? 15.892 27.339 38.549 1.00 26.25 503 GLN A C 1
ATOM 3965 O O . GLN A 1 503 ? 17.058 27.597 38.827 1.00 26.25 503 GLN A O 1
ATOM 3970 N N . THR A 1 504 ? 15.029 28.310 38.267 1.00 27.89 504 THR A N 1
ATOM 3971 C CA . THR A 1 504 ? 15.108 29.658 38.863 1.00 27.89 504 THR A CA 1
ATOM 3972 C C . THR A 1 504 ? 13.839 30.434 38.530 1.00 27.89 504 THR A C 1
ATOM 3974 O O . THR A 1 504 ? 13.524 30.667 37.367 1.00 27.89 504 THR A O 1
ATOM 3977 N N . ALA A 1 505 ? 13.122 30.867 39.568 1.00 26.05 505 ALA A N 1
ATOM 3978 C CA . ALA A 1 505 ? 11.964 31.739 39.436 1.00 26.05 505 ALA A CA 1
ATOM 3979 C C . ALA A 1 505 ? 12.372 33.056 38.752 1.00 26.05 505 ALA A C 1
ATOM 3981 O O . ALA A 1 505 ? 13.210 33.790 39.274 1.00 26.05 505 ALA A O 1
ATOM 3982 N N . TYR A 1 506 ? 11.783 33.352 37.593 1.00 30.72 506 TYR A N 1
ATOM 3983 C CA . TYR A 1 506 ? 11.920 34.642 36.917 1.00 30.72 506 TYR A CA 1
ATOM 3984 C C . TYR A 1 506 ? 10.540 35.297 36.806 1.00 30.72 506 TYR A C 1
ATOM 3986 O O . TYR A 1 506 ? 9.568 34.652 36.406 1.00 30.72 506 TYR A O 1
ATOM 3994 N N . GLU A 1 507 ? 10.453 36.571 37.181 1.00 29.34 507 GLU A N 1
ATOM 3995 C CA . GLU A 1 507 ? 9.292 37.423 36.920 1.00 29.34 507 GLU A CA 1
ATOM 3996 C C . GLU A 1 507 ? 9.208 37.732 35.417 1.00 29.34 507 GLU A C 1
ATOM 3998 O O . GLU A 1 507 ? 10.231 37.890 34.747 1.00 29.34 507 GLU A O 1
ATOM 4003 N N . ALA A 1 508 ? 7.993 37.786 34.862 1.00 28.78 508 ALA A N 1
ATOM 4004 C CA . ALA A 1 508 ? 7.780 38.092 33.448 1.00 28.78 508 ALA A CA 1
ATOM 4005 C C . ALA A 1 508 ? 8.434 39.446 33.087 1.00 28.78 508 ALA A C 1
ATOM 4007 O O . ALA A 1 508 ? 8.207 40.427 33.796 1.00 28.78 508 ALA A O 1
ATOM 4008 N N . PRO A 1 509 ? 9.240 39.537 32.011 1.00 30.34 509 PRO A N 1
ATOM 4009 C CA . PRO A 1 509 ? 9.958 40.765 31.703 1.00 30.34 509 PRO A CA 1
ATOM 4010 C C . PRO A 1 509 ? 8.985 41.867 31.265 1.00 30.34 509 PRO A C 1
ATOM 4012 O O . PRO A 1 509 ? 8.208 41.698 30.329 1.00 30.34 509 PRO A O 1
ATOM 4015 N N . THR A 1 510 ? 9.086 43.034 31.895 1.00 30.50 510 THR A N 1
ATOM 4016 C CA . THR A 1 510 ? 8.414 44.299 31.544 1.00 30.50 510 THR A CA 1
ATOM 4017 C C . THR A 1 510 ? 9.043 44.998 30.324 1.00 30.50 510 THR A C 1
ATOM 4019 O O . THR A 1 510 ? 8.956 46.216 30.182 1.00 30.50 510 THR A O 1
ATOM 4022 N N . HIS A 1 511 ? 9.694 44.253 29.425 1.00 34.06 511 HIS A N 1
ATOM 4023 C CA . HIS A 1 511 ? 10.503 44.807 28.334 1.00 34.06 511 HIS A CA 1
ATOM 4024 C C . HIS A 1 511 ? 9.934 44.527 26.939 1.00 34.06 511 HIS A C 1
ATOM 4026 O O . HIS A 1 511 ? 9.224 43.550 26.708 1.00 34.06 511 HIS A O 1
ATOM 4032 N N . THR A 1 512 ? 10.279 45.411 26.003 1.00 34.03 512 THR A N 1
ATOM 4033 C CA . THR A 1 512 ? 9.828 45.433 24.610 1.00 34.03 512 THR A CA 1
ATOM 4034 C C . THR A 1 512 ? 10.201 44.135 23.881 1.00 34.03 512 THR A C 1
ATOM 4036 O O . THR A 1 512 ? 11.378 43.807 23.726 1.00 34.03 512 THR A O 1
ATOM 4039 N N . LEU A 1 513 ? 9.188 43.387 23.440 1.00 36.28 513 LEU A N 1
ATOM 4040 C CA . LEU A 1 513 ? 9.329 42.130 22.699 1.00 36.28 513 LEU A CA 1
ATOM 4041 C C . LEU A 1 513 ? 9.818 42.403 21.269 1.00 36.28 513 LEU A C 1
ATOM 4043 O O . LEU A 1 513 ? 9.193 43.174 20.543 1.00 36.28 513 LEU A O 1
ATOM 4047 N N . GLN A 1 514 ? 10.890 41.733 20.835 1.00 36.62 514 GLN A N 1
ATOM 4048 C CA . GLN A 1 514 ? 11.246 41.651 19.415 1.00 36.62 514 GLN A CA 1
ATOM 4049 C C . GLN A 1 514 ? 10.866 40.263 18.888 1.00 36.62 514 GLN A C 1
ATOM 4051 O O . GLN A 1 514 ? 11.376 39.235 19.337 1.00 36.62 514 GLN A O 1
ATOM 4056 N N . VAL A 1 515 ? 9.921 40.239 17.949 1.00 41.88 515 VAL A N 1
ATOM 4057 C CA . VAL A 1 515 ? 9.366 39.015 17.359 1.00 41.88 515 VAL A CA 1
ATOM 4058 C C . VAL A 1 515 ? 10.178 38.647 16.117 1.00 41.88 515 VAL A C 1
ATOM 4060 O O . VAL A 1 515 ? 10.120 39.347 15.111 1.00 41.88 515 VAL A O 1
ATOM 4063 N N . GLU A 1 516 ? 10.907 37.532 16.161 1.00 38.91 516 GLU A N 1
ATOM 4064 C CA . GLU A 1 516 ? 11.526 36.936 14.972 1.00 38.91 516 GLU A CA 1
ATOM 4065 C C . GLU A 1 516 ? 10.728 35.700 14.542 1.00 38.91 516 GLU A C 1
ATOM 4067 O O . GLU A 1 516 ? 10.884 34.608 15.092 1.00 38.91 516 GLU A O 1
ATOM 4072 N N . ASN A 1 517 ? 9.866 35.862 13.536 1.00 45.50 517 ASN A N 1
ATOM 4073 C CA . ASN A 1 517 ? 9.063 34.769 12.994 1.00 45.50 517 ASN A CA 1
ATOM 4074 C C . ASN A 1 517 ? 9.876 33.925 12.009 1.00 45.50 517 ASN A C 1
ATOM 4076 O O . ASN A 1 517 ? 10.159 34.352 10.890 1.00 45.50 517 ASN A O 1
ATOM 4080 N N . GLN A 1 518 ? 10.196 32.686 12.383 1.00 39.47 518 GLN A N 1
ATOM 4081 C CA . GLN A 1 518 ? 10.738 31.708 11.441 1.00 39.47 518 GLN A CA 1
ATOM 4082 C C . GLN A 1 518 ? 9.602 30.917 10.773 1.00 39.47 518 GLN A C 1
ATOM 4084 O O . GLN A 1 518 ? 9.220 29.845 11.222 1.00 39.47 518 GLN A O 1
ATOM 4089 N N . GLY A 1 519 ? 9.084 31.440 9.656 1.00 40.66 519 GLY A N 1
ATOM 4090 C CA . GLY A 1 519 ? 8.567 30.593 8.571 1.00 40.66 519 GLY A CA 1
ATOM 4091 C C . GLY A 1 519 ? 7.095 30.154 8.582 1.00 40.66 519 GLY A C 1
ATOM 4092 O O . GLY A 1 519 ? 6.749 29.294 7.774 1.00 40.66 519 GLY A O 1
ATOM 4093 N N . VAL A 1 520 ? 6.210 30.732 9.401 1.00 38.84 520 VAL A N 1
ATOM 4094 C CA . VAL A 1 520 ? 4.757 30.460 9.324 1.00 38.84 520 VAL A CA 1
ATOM 4095 C C . VAL A 1 520 ? 4.041 31.587 8.556 1.00 38.84 520 VAL A C 1
ATOM 4097 O O . VAL A 1 520 ? 4.068 32.734 9.005 1.00 38.84 520 VAL A O 1
ATOM 4100 N N . PRO A 1 521 ? 3.371 31.312 7.419 1.00 34.44 521 PRO A N 1
ATOM 4101 C CA . PRO A 1 521 ? 2.604 32.326 6.695 1.00 34.44 521 PRO A CA 1
ATOM 4102 C C . PRO A 1 521 ? 1.431 32.853 7.539 1.00 34.44 521 PRO A C 1
ATOM 4104 O O . PRO A 1 521 ? 0.547 32.083 7.914 1.00 34.44 521 PRO A O 1
ATOM 4107 N N . GLY A 1 522 ? 1.399 34.165 7.804 1.00 39.03 522 GLY A N 1
ATOM 4108 C CA . GLY A 1 522 ? 0.292 34.843 8.494 1.00 39.03 522 GLY A CA 1
ATOM 4109 C C . GLY A 1 522 ? 0.506 35.165 9.976 1.00 39.03 522 GLY A C 1
ATOM 4110 O O . GLY A 1 522 ? -0.469 35.515 10.635 1.00 39.03 522 GLY A O 1
ATOM 4111 N N . ILE A 1 523 ? 1.733 35.058 10.497 1.00 38.88 523 ILE A N 1
ATOM 4112 C CA . ILE A 1 523 ? 2.089 35.606 11.813 1.00 38.88 523 ILE A CA 1
ATOM 4113 C C . ILE A 1 523 ? 2.630 37.026 11.604 1.00 38.88 523 ILE A C 1
ATOM 4115 O O . ILE A 1 523 ? 3.809 37.200 11.299 1.00 38.88 523 ILE A O 1
ATOM 4119 N N . ASP A 1 524 ? 1.769 38.031 11.750 1.00 34.47 524 ASP A N 1
ATOM 4120 C CA . ASP A 1 524 ? 2.217 39.413 11.949 1.00 34.47 524 ASP A CA 1
ATOM 4121 C C . ASP A 1 524 ? 2.402 39.661 13.450 1.00 34.47 524 ASP A C 1
ATOM 4123 O O . ASP A 1 524 ? 1.783 39.009 14.287 1.00 34.47 524 ASP A O 1
ATOM 4127 N N . ALA A 1 525 ? 3.327 40.550 13.786 1.00 38.09 525 ALA A N 1
ATOM 4128 C CA . ALA A 1 525 ? 3.760 40.863 15.138 1.00 38.09 525 ALA A CA 1
ATOM 4129 C C . ALA A 1 525 ? 2.597 41.241 16.080 1.00 38.09 525 ALA A C 1
ATOM 4131 O O . ALA A 1 525 ? 2.024 42.309 15.931 1.00 38.09 525 ALA A O 1
ATOM 4132 N N . GLU A 1 526 ? 2.253 40.355 17.020 1.00 34.22 526 GLU A N 1
ATOM 4133 C CA . GLU A 1 526 ? 1.835 40.603 18.416 1.00 34.22 526 GLU A CA 1
ATOM 4134 C C . GLU A 1 526 ? 1.251 39.303 19.025 1.00 34.22 526 GLU A C 1
ATOM 4136 O O . GLU A 1 526 ? 0.730 38.458 18.282 1.00 34.22 526 GLU A O 1
ATOM 4141 N N . PRO A 1 527 ? 1.314 39.091 20.359 1.00 33.59 527 PRO A N 1
ATOM 4142 C CA . PRO A 1 527 ? 0.639 37.979 21.034 1.00 33.59 527 PRO A CA 1
ATOM 4143 C C . PRO A 1 527 ? -0.888 38.108 20.862 1.00 33.59 527 PRO A C 1
ATOM 4145 O O . PRO A 1 527 ? -1.575 38.731 21.662 1.00 33.59 527 PRO A O 1
ATOM 4148 N N . GLY A 1 528 ? -1.423 37.561 19.770 1.00 36.16 528 GLY A N 1
ATOM 4149 C CA . GLY A 1 528 ? -2.833 37.724 19.392 1.00 36.16 528 GLY A CA 1
ATOM 4150 C C . GLY A 1 528 ? -3.125 37.576 17.896 1.00 36.16 528 GLY A C 1
ATOM 4151 O O . GLY A 1 528 ? -4.262 37.285 17.530 1.00 36.16 528 GLY A O 1
ATOM 4152 N N . ALA A 1 529 ? -2.112 37.680 17.032 1.00 37.12 529 ALA A N 1
ATOM 4153 C CA . ALA A 1 529 ? -2.273 37.710 15.576 1.00 37.12 529 ALA A CA 1
ATOM 4154 C C . ALA A 1 529 ? -2.082 36.349 14.865 1.00 37.12 529 ALA A C 1
ATOM 4156 O O . ALA A 1 529 ? -1.672 36.306 13.704 1.00 37.12 529 ALA A O 1
ATOM 4157 N N . MET A 1 530 ? -2.376 35.210 15.511 1.00 47.47 530 MET A N 1
ATOM 4158 C CA . MET A 1 530 ? -2.413 33.935 14.776 1.00 47.47 530 MET A CA 1
ATOM 4159 C C . MET A 1 530 ? -3.674 33.894 13.906 1.00 47.47 530 MET A C 1
ATOM 4161 O O . MET A 1 530 ? -4.788 33.874 14.407 1.00 47.47 530 MET A O 1
ATOM 4165 N N . ARG A 1 531 ? -3.524 33.874 12.579 1.00 50.56 531 ARG A N 1
ATOM 4166 C CA . ARG A 1 531 ? -4.680 33.874 11.658 1.00 50.56 531 ARG A CA 1
ATOM 4167 C C . ARG A 1 531 ? -5.331 32.498 11.459 1.00 50.56 531 ARG A C 1
ATOM 4169 O O . ARG A 1 531 ? -6.360 32.414 10.797 1.00 50.56 531 ARG A O 1
ATOM 4176 N N . GLN A 1 532 ? -4.736 31.421 11.977 1.00 58.31 532 GLN A N 1
ATOM 4177 C CA . GLN A 1 532 ? -5.232 30.051 11.807 1.00 58.31 532 GLN A CA 1
ATOM 4178 C C . GLN A 1 532 ? -5.410 29.355 13.154 1.00 58.31 532 GLN A C 1
ATOM 4180 O O . GLN A 1 532 ? -4.552 29.445 14.030 1.00 58.31 532 GLN A O 1
ATOM 4185 N N . SER A 1 533 ? -6.529 28.645 13.301 1.00 64.38 533 SER A N 1
ATOM 4186 C CA . SER A 1 533 ? -6.778 27.791 14.460 1.00 64.38 533 SER A CA 1
ATOM 4187 C C . SER A 1 533 ? -5.827 26.594 14.448 1.00 64.38 533 SER A C 1
ATOM 4189 O O . SER A 1 533 ? -5.630 25.962 13.408 1.00 64.38 533 SER A O 1
ATOM 4191 N N . GLY A 1 534 ? -5.238 26.267 15.597 1.00 69.06 534 GLY A N 1
ATOM 4192 C CA . GLY A 1 534 ? -4.213 25.230 15.675 1.00 69.06 534 GLY A CA 1
ATOM 4193 C C . GLY A 1 534 ? -3.590 25.071 17.059 1.00 69.06 534 GLY A C 1
ATOM 4194 O O . GLY A 1 534 ? -3.801 25.901 17.945 1.00 69.06 534 GLY A O 1
ATOM 4195 N N . PHE A 1 535 ? -2.810 23.998 17.225 1.00 70.56 535 PHE A N 1
ATOM 4196 C CA . PHE A 1 535 ? -1.919 23.797 18.376 1.00 70.56 535 PHE A CA 1
ATOM 4197 C C . PHE A 1 535 ? -0.515 24.316 18.085 1.00 70.56 535 PHE A C 1
ATOM 4199 O O . PHE A 1 535 ? 0.096 23.896 17.101 1.00 70.56 535 PHE A O 1
ATOM 4206 N N . TYR A 1 536 ? 0.014 25.171 18.953 1.00 68.25 536 TYR A N 1
ATOM 4207 C CA . TYR A 1 536 ? 1.319 25.799 18.776 1.00 68.25 536 TYR A CA 1
ATOM 4208 C C . TYR A 1 536 ? 2.183 25.675 20.034 1.00 68.25 536 TYR A C 1
ATOM 4210 O O . TYR A 1 536 ? 1.672 25.718 21.149 1.00 68.25 536 TYR A O 1
ATOM 4218 N N . ASN A 1 537 ? 3.491 25.543 19.840 1.00 60.56 537 ASN A N 1
ATOM 4219 C CA . ASN A 1 537 ? 4.533 25.693 20.846 1.00 60.56 537 ASN A CA 1
ATOM 4220 C C . ASN A 1 537 ? 5.180 27.070 20.676 1.00 60.56 537 ASN A C 1
ATOM 4222 O O . ASN A 1 537 ? 5.713 27.368 19.606 1.00 60.56 537 ASN A O 1
ATOM 4226 N N . THR A 1 538 ? 5.183 27.881 21.729 1.00 57.38 538 THR A N 1
ATOM 4227 C CA . THR A 1 538 ? 5.867 29.176 21.772 1.00 57.38 538 THR A CA 1
ATOM 4228 C C . THR A 1 538 ? 7.046 29.105 22.736 1.00 57.38 538 THR A C 1
ATOM 4230 O O . THR A 1 538 ? 6.863 28.853 23.925 1.00 57.38 538 THR A O 1
ATOM 4233 N N . LEU A 1 539 ? 8.252 29.314 22.212 1.00 56.12 539 LEU A N 1
ATOM 4234 C CA . LEU A 1 539 ? 9.507 29.385 22.954 1.00 56.12 539 LEU A CA 1
ATOM 4235 C C . LEU A 1 539 ? 9.870 30.841 23.250 1.00 56.12 539 LEU A C 1
ATOM 4237 O O . LEU A 1 539 ? 9.785 31.686 22.355 1.00 56.12 539 LEU A O 1
ATOM 4241 N N . PHE A 1 540 ? 10.323 31.114 24.476 1.00 56.41 540 PHE A N 1
ATOM 4242 C CA . PHE A 1 540 ? 10.863 32.418 24.875 1.00 56.41 540 PHE A CA 1
ATOM 4243 C C . PHE A 1 540 ? 12.349 32.303 25.244 1.00 56.41 540 PHE A C 1
ATOM 4245 O O . PHE A 1 540 ? 12.716 31.567 26.164 1.00 56.41 540 PHE A O 1
ATOM 4252 N N . SER A 1 541 ? 13.191 33.073 24.554 1.00 52.59 541 SER A N 1
ATOM 4253 C CA . SER A 1 541 ? 14.623 33.223 24.841 1.00 52.59 541 SER A CA 1
ATOM 4254 C C . SER A 1 541 ? 14.885 34.605 25.427 1.00 52.59 541 SER A C 1
ATOM 4256 O O . SER A 1 541 ? 14.522 35.614 24.817 1.00 52.59 541 SER A O 1
ATOM 4258 N N . ALA A 1 542 ? 15.553 34.666 26.580 1.00 47.00 542 ALA A N 1
ATOM 4259 C CA . ALA A 1 542 ? 16.013 35.921 27.167 1.00 47.00 542 ALA A CA 1
ATOM 4260 C C . ALA A 1 542 ? 17.423 36.237 26.645 1.00 47.00 542 ALA A C 1
ATOM 4262 O O . ALA A 1 542 ? 18.398 35.613 27.053 1.00 47.00 542 ALA A O 1
ATOM 4263 N N . LEU A 1 543 ? 17.531 37.205 25.737 1.00 48.19 543 LEU A N 1
ATOM 4264 C CA . LEU A 1 543 ? 18.802 37.819 25.352 1.00 48.19 543 LEU A CA 1
ATOM 4265 C C . LEU A 1 543 ? 18.975 39.105 26.167 1.00 48.19 543 LEU A C 1
ATOM 4267 O O . LEU A 1 543 ? 17.995 39.719 26.576 1.00 48.19 543 LEU A O 1
ATOM 4271 N N . SER A 1 544 ? 20.209 39.520 26.439 1.00 40.31 544 SER A N 1
ATOM 4272 C CA . SER A 1 544 ? 20.535 40.709 27.238 1.00 40.31 544 SER A CA 1
ATOM 4273 C C . SER A 1 544 ? 19.715 41.944 26.808 1.00 40.31 544 SER A C 1
ATOM 4275 O O . SER A 1 544 ? 20.015 42.579 25.798 1.00 40.31 544 SER A O 1
ATOM 4277 N N . GLY A 1 545 ? 18.652 42.262 27.559 1.00 43.41 545 GLY A N 1
ATOM 4278 C CA . GLY A 1 545 ? 17.731 43.378 27.299 1.00 43.41 545 GLY A CA 1
ATOM 4279 C C . GLY A 1 545 ? 16.563 43.123 26.324 1.00 43.41 545 GLY A C 1
ATOM 4280 O O . GLY A 1 545 ? 15.763 44.034 26.140 1.00 43.41 545 GLY A O 1
ATOM 4281 N N . HIS A 1 546 ? 16.423 41.930 25.725 1.00 45.72 546 HIS A N 1
ATOM 4282 C CA . HIS A 1 546 ? 15.372 41.601 24.745 1.00 45.72 546 HIS A CA 1
ATOM 4283 C C . HIS A 1 546 ? 14.836 40.169 24.920 1.00 45.72 546 HIS A C 1
ATOM 4285 O O . HIS A 1 546 ? 15.600 39.223 25.103 1.00 45.72 546 HIS A O 1
ATOM 4291 N N . ALA A 1 547 ? 13.521 39.979 24.792 1.00 50.00 547 ALA A N 1
ATOM 4292 C CA . ALA A 1 547 ? 12.909 38.651 24.733 1.00 50.00 547 ALA A CA 1
ATOM 4293 C C . ALA A 1 547 ? 12.599 38.276 23.275 1.00 50.00 547 ALA A C 1
ATOM 4295 O O . ALA A 1 547 ? 11.873 39.000 22.590 1.00 50.00 547 ALA A O 1
ATOM 4296 N N . ARG A 1 548 ? 13.142 37.144 22.811 1.00 53.16 548 ARG A N 1
ATOM 4297 C CA . ARG A 1 548 ? 12.841 36.549 21.502 1.00 53.16 548 ARG A CA 1
ATOM 4298 C C . ARG A 1 548 ? 11.745 35.505 21.670 1.00 53.16 548 ARG A C 1
ATOM 4300 O O . ARG A 1 548 ? 11.884 34.597 22.486 1.00 53.16 548 ARG A O 1
ATOM 4307 N N . MET A 1 549 ? 10.684 35.623 20.876 1.00 57.88 549 MET A N 1
ATOM 4308 C CA . MET A 1 549 ? 9.568 34.676 20.850 1.00 57.88 549 MET A CA 1
ATOM 4309 C C . MET A 1 549 ? 9.583 33.882 19.541 1.00 57.88 549 MET A C 1
ATOM 4311 O O . MET A 1 549 ? 9.555 34.478 18.467 1.00 57.88 549 MET A O 1
ATOM 4315 N N . VAL A 1 550 ? 9.585 32.551 19.626 1.00 58.09 550 VAL A N 1
ATOM 4316 C CA . VAL A 1 550 ? 9.517 31.656 18.461 1.00 58.09 550 VAL A CA 1
ATOM 4317 C C . VAL A 1 550 ? 8.295 30.760 18.598 1.00 58.09 550 VAL A C 1
ATOM 4319 O O . VAL A 1 550 ? 8.234 29.939 19.506 1.00 58.09 550 VAL A O 1
ATOM 4322 N N . THR A 1 551 ? 7.321 30.901 17.699 1.00 59.56 551 THR A N 1
ATOM 4323 C CA . THR A 1 551 ? 6.123 30.047 17.678 1.00 59.56 551 THR A CA 1
ATOM 4324 C C . THR A 1 551 ? 6.198 29.042 16.535 1.00 59.56 551 THR A C 1
ATOM 4326 O O . THR A 1 551 ? 6.407 29.420 15.387 1.00 59.56 551 THR A O 1
ATOM 4329 N N . THR A 1 552 ? 5.989 27.768 16.849 1.00 63.09 552 THR A N 1
ATOM 4330 C CA . THR A 1 552 ? 5.975 26.638 15.907 1.00 63.09 552 THR A CA 1
ATOM 4331 C C . THR A 1 552 ? 4.702 25.824 16.109 1.00 63.09 552 THR A C 1
ATOM 4333 O O . THR A 1 552 ? 4.132 25.833 17.196 1.00 63.09 552 THR A O 1
ATOM 4336 N N . ALA A 1 553 ? 4.191 25.144 15.082 1.00 71.19 553 ALA A N 1
ATOM 4337 C CA . ALA A 1 553 ? 3.040 24.257 15.276 1.00 71.19 553 ALA A CA 1
ATOM 4338 C C . ALA A 1 553 ? 3.451 22.982 16.034 1.00 71.19 553 ALA A C 1
ATOM 4340 O O . ALA A 1 553 ? 4.564 22.481 15.890 1.00 71.19 553 ALA A O 1
ATOM 4341 N N . LEU A 1 554 ? 2.542 22.437 16.839 1.00 72.50 554 LEU A N 1
ATOM 4342 C CA . LEU A 1 554 ? 2.825 21.250 17.636 1.00 72.50 554 LEU A CA 1
ATOM 4343 C C . LEU A 1 554 ? 3.059 20.028 16.721 1.00 72.50 554 LEU A C 1
ATOM 4345 O O . LEU A 1 554 ? 2.237 19.758 15.836 1.00 72.50 554 LEU A O 1
ATOM 4349 N N . PRO A 1 555 ? 4.134 19.246 16.920 1.00 76.44 555 PRO A N 1
ATOM 4350 C CA . PRO A 1 555 ? 4.321 17.997 16.194 1.00 76.44 555 PRO A CA 1
ATOM 4351 C C . PRO A 1 555 ? 3.193 17.004 16.492 1.00 76.44 555 PRO A C 1
ATOM 4353 O O . PRO A 1 555 ? 2.715 16.900 17.622 1.00 76.44 555 PRO A O 1
ATOM 4356 N N . PHE A 1 556 ? 2.809 16.186 15.509 1.00 82.38 556 PHE A N 1
ATOM 4357 C CA . PHE A 1 556 ? 1.766 15.168 15.704 1.00 82.38 556 PHE A CA 1
ATOM 4358 C C . PHE A 1 556 ? 2.096 14.149 16.799 1.00 82.38 556 PHE A C 1
ATOM 4360 O O . PHE A 1 556 ? 1.189 13.656 17.464 1.00 82.38 556 PHE A O 1
ATOM 4367 N N . THR A 1 557 ? 3.377 13.857 17.026 1.00 77.44 557 THR A N 1
ATOM 4368 C CA . THR A 1 557 ? 3.832 13.007 18.136 1.00 77.44 557 THR A CA 1
ATOM 4369 C C . THR A 1 557 ? 3.500 13.615 19.492 1.00 77.44 557 THR A C 1
ATOM 4371 O O . THR A 1 557 ? 2.988 12.914 20.362 1.00 77.44 557 THR A O 1
ATOM 4374 N N . GLU A 1 558 ? 3.736 14.915 19.664 1.00 74.94 558 GLU A N 1
ATOM 4375 C CA . GLU A 1 558 ? 3.385 15.629 20.891 1.00 74.94 558 GLU A CA 1
ATOM 4376 C C . GLU A 1 558 ? 1.874 15.779 21.038 1.00 74.94 558 GLU A C 1
ATOM 4378 O O . GLU A 1 558 ? 1.357 15.596 22.133 1.00 74.94 558 GLU A O 1
ATOM 4383 N N . LEU A 1 559 ? 1.145 16.038 19.949 1.00 75.94 559 LEU A N 1
ATOM 4384 C CA . LEU A 1 559 ? -0.315 16.123 19.988 1.00 75.94 559 LEU A CA 1
ATOM 4385 C C . LEU A 1 559 ? -0.957 14.784 20.385 1.00 75.94 559 LEU A C 1
ATOM 4387 O O . LEU A 1 559 ? -1.877 14.749 21.203 1.00 75.94 559 LEU A O 1
ATOM 4391 N N . ALA A 1 560 ? -0.453 13.672 19.844 1.00 78.00 560 ALA A N 1
ATOM 4392 C CA . ALA A 1 560 ? -0.891 12.332 20.223 1.00 78.00 560 ALA A CA 1
ATOM 4393 C C . ALA A 1 560 ? -0.556 12.020 21.692 1.00 78.00 560 ALA A C 1
ATOM 4395 O O . ALA A 1 560 ? -1.386 11.457 22.409 1.00 78.00 560 ALA A O 1
ATOM 4396 N N . LEU A 1 561 ? 0.634 12.423 22.153 1.00 71.88 561 LEU A N 1
ATOM 4397 C CA . LEU A 1 561 ? 1.040 12.284 23.550 1.00 71.88 561 LEU A CA 1
ATOM 4398 C C . LEU A 1 561 ? 0.152 13.111 24.479 1.00 71.88 561 LEU A C 1
ATOM 4400 O O . LEU A 1 561 ? -0.297 12.579 25.486 1.00 71.88 561 LEU A O 1
ATOM 4404 N N . LEU A 1 562 ? -0.133 14.370 24.140 1.00 69.56 562 LEU A N 1
ATOM 4405 C CA . LEU A 1 562 ? -1.036 15.237 24.897 1.00 69.56 562 LEU A CA 1
ATOM 4406 C C . LEU A 1 562 ? -2.412 14.596 25.038 1.00 69.56 562 LEU A C 1
ATOM 4408 O O . LEU A 1 562 ? -2.923 14.495 26.147 1.00 69.56 562 LEU A O 1
ATOM 4412 N N . ASN A 1 563 ? -2.978 14.104 23.933 1.00 73.00 563 ASN A N 1
ATOM 4413 C CA . ASN A 1 563 ? -4.274 13.431 23.944 1.00 73.00 563 ASN A CA 1
ATOM 4414 C C . ASN A 1 563 ? -4.285 12.239 24.915 1.00 73.00 563 ASN A C 1
ATOM 4416 O O . ASN A 1 563 ? -5.163 12.119 25.768 1.00 73.00 563 ASN A O 1
ATOM 4420 N N . LYS A 1 564 ? -3.253 11.390 24.845 1.00 69.88 564 LYS A N 1
ATOM 4421 C CA . LYS A 1 564 ? -3.140 10.208 25.706 1.00 69.88 564 LYS A CA 1
ATOM 4422 C C . LYS A 1 564 ? -2.816 10.547 27.165 1.00 69.88 564 LYS A C 1
ATOM 4424 O O . LYS A 1 564 ? -3.330 9.889 28.061 1.00 69.88 564 LYS A O 1
ATOM 4429 N N . GLY A 1 565 ? -1.954 11.531 27.397 1.00 61.56 565 GLY A N 1
ATOM 4430 C CA . GLY A 1 565 ? -1.449 11.902 28.716 1.00 61.56 565 GLY A CA 1
ATOM 4431 C C . GLY A 1 565 ? -2.457 12.689 29.545 1.00 61.56 565 GLY A C 1
ATOM 4432 O O . GLY A 1 565 ? -2.529 12.488 30.750 1.00 61.56 565 GLY A O 1
ATOM 4433 N N . THR A 1 566 ? -3.263 13.550 28.917 1.00 63.41 566 THR A N 1
ATOM 4434 C CA . THR A 1 566 ? -4.273 14.340 29.638 1.00 63.41 566 THR A CA 1
ATOM 4435 C C . THR A 1 566 ? -5.652 13.684 29.652 1.00 63.41 566 THR A C 1
ATOM 4437 O O . THR A 1 566 ? -6.528 14.150 30.373 1.00 63.41 566 THR A O 1
ATOM 4440 N N . GLY A 1 567 ? -5.889 12.671 28.808 1.00 65.94 567 GLY A N 1
ATOM 4441 C CA . GLY A 1 567 ? -7.215 12.079 28.595 1.00 65.94 567 GLY A CA 1
ATOM 4442 C C . GLY A 1 567 ? -8.215 13.004 27.883 1.00 65.94 567 GLY A C 1
ATOM 4443 O O . GLY A 1 567 ? -9.385 12.651 27.746 1.00 65.94 567 GLY A O 1
ATOM 4444 N N . ILE A 1 568 ? -7.772 14.178 27.415 1.00 69.56 568 ILE A N 1
ATOM 4445 C CA . ILE A 1 568 ? -8.600 15.145 26.682 1.00 69.56 568 ILE A CA 1
ATOM 4446 C C . ILE A 1 568 ? -8.341 14.971 25.194 1.00 69.56 568 ILE A C 1
ATOM 4448 O O . ILE A 1 568 ? -7.204 15.081 24.741 1.00 69.56 568 ILE A O 1
ATOM 4452 N N . ASN A 1 569 ? -9.411 14.808 24.414 1.00 77.38 569 ASN A N 1
ATOM 4453 C CA . ASN A 1 569 ? -9.313 14.747 22.960 1.00 77.38 569 ASN A CA 1
ATOM 4454 C C . ASN A 1 569 ? -9.078 16.130 22.336 1.00 77.38 569 ASN A C 1
ATOM 4456 O O . ASN A 1 569 ? -9.984 16.763 21.798 1.00 77.38 569 ASN A O 1
ATOM 4460 N N . TRP A 1 570 ? -7.827 16.585 22.397 1.00 76.81 570 TRP A N 1
ATOM 4461 C CA . TRP A 1 570 ? -7.360 17.849 21.824 1.00 76.81 570 TRP A CA 1
ATOM 4462 C C . TRP A 1 570 ? -7.609 17.942 20.316 1.00 76.81 570 TRP A C 1
ATOM 4464 O O . TRP A 1 570 ? -8.016 18.984 19.808 1.00 76.81 570 TRP A O 1
ATOM 4474 N N . ILE A 1 571 ? -7.441 16.835 19.592 1.00 82.75 571 ILE A N 1
ATOM 4475 C CA . ILE A 1 571 ? -7.652 16.794 18.140 1.00 82.75 571 ILE A CA 1
ATOM 4476 C C . ILE A 1 571 ? -9.128 17.042 17.809 1.00 82.75 571 ILE A C 1
ATOM 4478 O O . ILE A 1 571 ? -9.427 17.834 16.919 1.00 82.75 571 ILE A O 1
ATOM 4482 N N . ARG A 1 572 ? -10.058 16.444 18.567 1.00 84.19 572 ARG A N 1
ATOM 4483 C CA . ARG A 1 572 ? -11.498 16.730 18.461 1.00 84.19 572 ARG A CA 1
ATOM 4484 C C . ARG A 1 572 ? -11.789 18.216 18.651 1.00 84.19 572 ARG A C 1
ATOM 4486 O O . ARG A 1 572 ? -12.540 18.787 17.863 1.00 84.19 572 ARG A O 1
ATOM 4493 N N . LEU A 1 573 ? -11.221 18.830 19.693 1.00 78.81 573 LEU A N 1
ATOM 4494 C CA . LEU A 1 573 ? -11.430 20.254 19.974 1.00 78.81 573 LEU A CA 1
ATOM 4495 C C . LEU A 1 573 ? -10.990 21.109 18.782 1.00 78.81 573 LEU A C 1
ATOM 4497 O O . LEU A 1 573 ? -11.747 21.975 18.349 1.00 78.81 573 LEU A O 1
ATOM 4501 N N . LEU A 1 574 ? -9.824 20.804 18.202 1.00 80.88 574 LEU A N 1
ATOM 4502 C CA . LEU A 1 574 ? -9.321 21.474 17.003 1.00 80.88 574 LEU A CA 1
ATOM 4503 C C . LEU A 1 574 ? -10.244 21.289 15.796 1.00 80.88 574 LEU A C 1
ATOM 4505 O O . LEU A 1 574 ? -10.550 22.263 15.120 1.00 80.88 574 LEU A O 1
ATOM 4509 N N . VAL A 1 575 ? -10.716 20.072 15.522 1.00 85.38 575 VAL A N 1
ATOM 4510 C CA . VAL A 1 575 ? -11.617 19.819 14.384 1.00 85.38 575 VAL A CA 1
ATOM 4511 C C . VAL A 1 575 ? -12.926 20.591 14.537 1.00 85.38 575 VAL A C 1
ATOM 4513 O O . VAL A 1 575 ? -13.385 21.209 13.579 1.00 85.38 575 VAL A O 1
ATOM 4516 N N . ARG A 1 576 ? -13.512 20.620 15.739 1.00 84.06 576 ARG A N 1
ATOM 4517 C CA . ARG A 1 576 ? -14.727 21.406 16.013 1.00 84.06 576 ARG A CA 1
ATOM 4518 C C . ARG A 1 576 ? -14.489 22.900 15.864 1.00 84.06 576 ARG A C 1
ATOM 4520 O O . ARG A 1 576 ? -15.341 23.579 15.307 1.00 84.06 576 ARG A O 1
ATOM 4527 N N . ALA A 1 577 ? -13.345 23.390 16.327 1.00 77.00 577 ALA A N 1
ATOM 4528 C CA . ALA A 1 577 ? -12.887 24.758 16.117 1.00 77.00 577 ALA A CA 1
ATOM 4529 C C . ALA A 1 577 ? -12.780 25.099 14.621 1.00 77.00 577 ALA A C 1
ATOM 4531 O O . ALA A 1 577 ? -13.373 26.064 14.165 1.00 77.00 577 ALA A O 1
ATOM 4532 N N . LEU A 1 578 ? -12.101 24.266 13.830 1.00 81.00 578 LEU A N 1
ATOM 4533 C CA . LEU A 1 578 ? -11.934 24.468 12.384 1.00 81.00 578 LEU A CA 1
ATOM 4534 C C . LEU A 1 578 ? -13.251 24.417 11.592 1.00 81.00 578 LEU A C 1
ATOM 4536 O O . LEU A 1 578 ? -13.300 24.882 10.457 1.00 81.00 578 LEU A O 1
ATOM 4540 N N . LEU A 1 579 ? -14.299 23.828 12.169 1.00 83.06 579 LEU A N 1
ATOM 4541 C CA . LEU A 1 579 ? -15.635 23.745 11.581 1.00 83.06 579 LEU A CA 1
ATOM 4542 C C . LEU A 1 579 ? -16.625 24.765 12.163 1.00 83.06 579 LEU A C 1
ATOM 4544 O O . LEU A 1 579 ? -17.799 24.704 11.800 1.00 83.06 579 LEU A O 1
ATOM 4548 N N . ASP A 1 580 ? -16.193 25.639 13.080 1.00 81.00 580 ASP A N 1
ATOM 4549 C CA . ASP A 1 580 ? -17.051 26.555 13.847 1.00 81.00 580 ASP A CA 1
ATOM 4550 C C . ASP A 1 580 ? -18.194 25.841 14.611 1.00 81.00 580 ASP A C 1
ATOM 4552 O O . ASP A 1 580 ? -19.315 26.333 14.731 1.00 81.00 580 ASP A O 1
ATOM 4556 N N . LYS A 1 581 ? -17.916 24.646 15.155 1.00 82.50 581 LYS A N 1
ATOM 4557 C CA . LYS A 1 581 ? -18.869 23.772 15.876 1.00 82.50 581 LYS A CA 1
ATOM 4558 C C . LYS A 1 581 ? -18.497 23.507 17.338 1.00 82.50 581 LYS A C 1
ATOM 4560 O O . LYS A 1 581 ? -18.791 22.441 17.881 1.00 82.50 581 LYS A O 1
ATOM 4565 N N . THR A 1 582 ? -17.822 24.447 17.992 1.00 76.38 582 THR A N 1
ATOM 4566 C CA . THR A 1 582 ? -17.436 24.289 19.404 1.00 76.38 582 THR A CA 1
ATOM 4567 C C . THR A 1 582 ? -18.660 24.248 20.331 1.00 76.38 582 THR A C 1
ATOM 4569 O O . THR A 1 582 ? -19.598 25.038 20.213 1.00 76.38 582 THR A O 1
ATOM 4572 N N . THR A 1 583 ? -18.661 23.315 21.283 1.00 78.06 583 THR A N 1
ATOM 4573 C CA . THR A 1 583 ? -19.751 23.098 22.247 1.00 78.06 583 THR A CA 1
ATOM 4574 C C . THR A 1 583 ? -19.459 23.738 23.610 1.00 78.06 583 THR A C 1
ATOM 4576 O O . THR A 1 583 ? -18.346 24.175 23.907 1.00 78.06 583 THR A O 1
ATOM 4579 N N . ALA A 1 584 ? -20.463 23.786 24.493 1.00 72.81 584 ALA A N 1
ATOM 4580 C CA . ALA A 1 584 ? -20.258 24.216 25.879 1.00 72.81 584 ALA A CA 1
ATOM 4581 C C . ALA A 1 584 ? -19.323 23.273 26.663 1.00 72.81 584 ALA A C 1
ATOM 4583 O O . ALA A 1 584 ? -18.582 23.741 27.525 1.00 72.81 584 ALA A O 1
ATOM 4584 N N . ALA A 1 585 ? -19.335 21.973 26.344 1.00 73.06 585 ALA A N 1
ATOM 4585 C CA . ALA A 1 585 ? -18.400 21.001 26.904 1.00 73.06 585 ALA A CA 1
ATOM 4586 C C . ALA A 1 585 ? -16.969 21.268 26.419 1.00 73.06 585 ALA A C 1
ATOM 4588 O O . ALA A 1 585 ? -16.064 21.312 27.237 1.00 73.06 585 ALA A O 1
ATOM 4589 N N . ASP A 1 586 ? -16.779 21.581 25.134 1.00 70.19 586 ASP A N 1
ATOM 4590 C CA . ASP A 1 586 ? -15.456 21.930 24.593 1.00 70.19 586 ASP A CA 1
ATOM 4591 C C . ASP A 1 586 ? -14.875 23.173 25.286 1.00 70.19 586 ASP A C 1
ATOM 4593 O O . ASP A 1 586 ? -13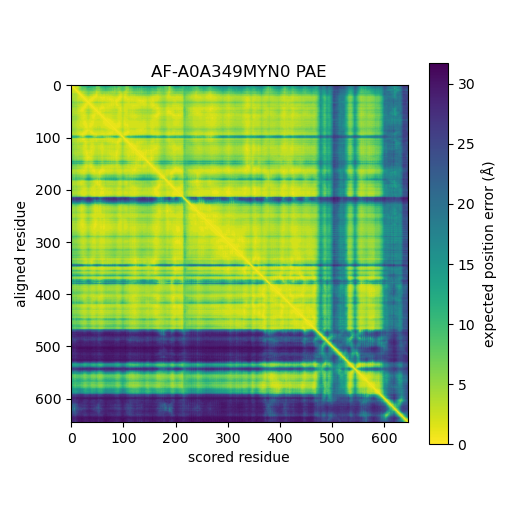.705 23.201 25.657 1.00 70.19 586 ASP A O 1
ATOM 4597 N N . ARG A 1 587 ? -15.714 24.189 25.537 1.00 68.12 587 ARG A N 1
ATOM 4598 C CA . ARG A 1 587 ? -15.322 25.370 26.325 1.00 68.12 587 ARG A CA 1
ATOM 4599 C C . ARG A 1 587 ? -14.986 25.023 27.776 1.00 68.12 587 ARG A C 1
ATOM 4601 O O . ARG A 1 587 ? -14.102 25.646 28.350 1.00 68.12 587 ARG A O 1
ATOM 4608 N N . ARG A 1 588 ? -15.680 24.052 28.375 1.00 65.69 588 ARG A N 1
ATOM 4609 C CA . ARG A 1 588 ? -15.377 23.565 29.726 1.00 65.69 588 ARG A CA 1
ATOM 4610 C C . ARG A 1 588 ? -14.040 22.831 29.755 1.00 65.69 588 ARG A C 1
ATOM 4612 O O . ARG A 1 588 ? -13.227 23.164 30.600 1.00 65.69 588 ARG A O 1
ATOM 4619 N N . ASP A 1 589 ? -13.802 21.912 28.825 1.00 64.88 589 ASP A N 1
ATOM 4620 C CA . ASP A 1 589 ? -12.554 21.145 28.725 1.00 64.88 589 ASP A CA 1
ATOM 4621 C C . ASP A 1 589 ? -11.343 22.076 28.530 1.00 64.88 589 ASP A C 1
ATOM 4623 O O . ASP A 1 589 ? -10.298 21.866 29.142 1.00 64.88 589 ASP A O 1
ATOM 4627 N N . LEU A 1 590 ? -11.499 23.152 27.746 1.00 60.47 590 LEU A N 1
ATOM 4628 C CA . LEU A 1 590 ? -10.479 24.199 27.589 1.00 60.47 590 LEU A CA 1
ATOM 4629 C C . LEU A 1 590 ? -10.266 25.024 28.870 1.00 60.47 590 LEU A C 1
ATOM 4631 O O . LEU A 1 590 ? -9.132 25.329 29.220 1.00 60.47 590 LEU A O 1
ATOM 4635 N N . ASN A 1 591 ? -11.341 25.367 29.586 1.00 54.75 591 ASN A N 1
ATOM 4636 C CA . ASN A 1 591 ? -11.277 26.229 30.773 1.00 54.75 591 ASN A CA 1
ATOM 4637 C C . ASN A 1 591 ? -10.978 25.484 32.090 1.00 54.75 591 ASN A C 1
ATOM 4639 O O . ASN A 1 591 ? -10.632 26.132 33.072 1.00 54.75 591 ASN A O 1
ATOM 4643 N N . GLN A 1 592 ? -11.187 24.165 32.152 1.00 51.44 592 GLN A N 1
ATOM 4644 C CA . GLN A 1 592 ? -11.107 23.336 33.370 1.00 51.44 592 GLN A CA 1
ATOM 4645 C C . GLN A 1 592 ? -10.210 22.098 33.205 1.00 51.44 592 GLN A C 1
ATOM 4647 O O . GLN A 1 592 ? -10.139 21.278 34.118 1.00 51.44 592 GLN A O 1
ATOM 4652 N N . GLY A 1 593 ? -9.551 21.922 32.053 1.00 51.00 593 GLY A N 1
ATOM 4653 C CA . GLY A 1 593 ? -8.601 20.828 31.837 1.00 51.00 593 GLY A CA 1
ATOM 4654 C C . GLY A 1 593 ? -7.419 20.874 32.820 1.00 51.00 593 GLY A C 1
ATOM 4655 O O . GLY A 1 593 ? -7.238 21.876 33.508 1.00 51.00 593 GLY A O 1
ATOM 4656 N N . PRO A 1 594 ? -6.562 19.835 32.875 1.00 43.97 594 PRO A N 1
ATOM 4657 C CA . PRO A 1 594 ? -5.483 19.729 33.862 1.00 43.97 594 PRO A CA 1
ATOM 4658 C C . PRO A 1 594 ? -4.527 20.930 33.857 1.00 43.97 594 PRO A C 1
ATOM 4660 O O . PRO A 1 594 ? -3.917 21.216 34.876 1.00 43.97 594 PRO A O 1
ATOM 4663 N N . PHE A 1 595 ? -4.457 21.688 32.761 1.00 44.72 595 PHE A N 1
ATOM 4664 C CA . PHE A 1 595 ? -3.663 22.913 32.648 1.00 44.72 595 PHE A CA 1
ATOM 4665 C C . PHE A 1 595 ? -4.311 24.175 33.244 1.00 44.72 595 PHE A C 1
ATOM 4667 O O . PHE A 1 595 ? -3.623 25.166 33.451 1.00 44.72 595 PHE A O 1
ATOM 4674 N N . ALA A 1 596 ? -5.616 24.168 33.535 1.00 38.09 596 ALA A N 1
ATOM 4675 C CA . ALA A 1 596 ? -6.278 25.263 34.248 1.00 38.09 596 ALA A CA 1
ATOM 4676 C C . ALA A 1 596 ? -5.930 25.268 35.749 1.00 38.09 596 ALA A C 1
ATOM 4678 O O . ALA A 1 596 ? -6.094 26.285 36.420 1.00 38.09 596 ALA A O 1
ATOM 4679 N N . THR A 1 597 ? -5.442 24.134 36.266 1.00 34.44 597 THR A N 1
ATOM 4680 C CA . THR A 1 597 ? -5.083 23.928 37.678 1.00 34.44 597 THR A CA 1
ATOM 4681 C C . THR A 1 597 ? -3.667 23.387 37.895 1.00 34.44 597 THR A C 1
ATOM 4683 O O . THR A 1 597 ? -3.275 23.227 39.049 1.00 34.44 597 THR A O 1
ATOM 4686 N N . ALA A 1 598 ? -2.891 23.098 36.842 1.00 35.53 598 ALA A N 1
ATOM 4687 C CA . ALA A 1 598 ? -1.517 22.614 36.975 1.00 35.53 598 ALA A CA 1
ATOM 4688 C C . ALA A 1 598 ? -0.627 23.714 37.566 1.00 35.53 598 ALA A C 1
ATOM 4690 O O . ALA A 1 598 ? -0.195 24.646 36.893 1.00 35.53 598 ALA A O 1
ATOM 4691 N N . THR A 1 599 ? -0.348 23.608 38.860 1.00 31.25 599 THR A N 1
ATOM 4692 C CA . THR A 1 599 ? 0.760 24.323 39.486 1.00 31.25 599 THR A CA 1
ATOM 4693 C C . THR A 1 599 ? 2.082 23.805 38.929 1.00 31.25 599 THR A C 1
ATOM 4695 O O . THR A 1 599 ? 2.264 22.594 38.806 1.00 31.25 599 THR A O 1
ATOM 4698 N N . LYS A 1 600 ? 2.999 24.738 38.630 1.00 33.72 600 LYS A N 1
ATOM 4699 C CA . LYS A 1 600 ? 4.417 24.530 38.288 1.00 33.72 600 LYS A CA 1
ATOM 4700 C C 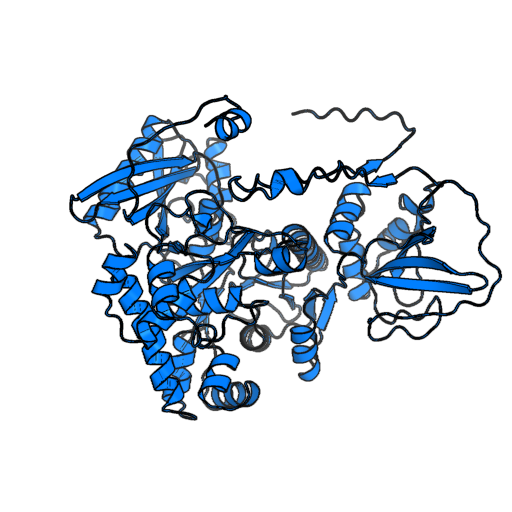. LYS A 1 600 ? 4.970 23.203 38.850 1.00 33.72 600 LYS A C 1
ATOM 4702 O O . LYS A 1 600 ? 5.283 23.136 40.036 1.00 33.72 600 LYS A O 1
ATOM 4707 N N . GLY A 1 601 ? 5.109 22.165 38.015 1.00 31.20 601 GLY A N 1
ATOM 4708 C CA . GLY A 1 601 ? 5.952 20.999 38.338 1.00 31.20 601 GLY A CA 1
ATOM 4709 C C . GLY A 1 601 ? 5.396 19.577 38.158 1.00 31.20 601 GLY A C 1
ATOM 4710 O O . GLY A 1 601 ? 6.096 18.642 38.546 1.00 31.20 601 GLY A O 1
ATOM 4711 N N . GLU A 1 602 ? 4.200 19.348 37.601 1.00 36.12 602 GLU A N 1
ATOM 4712 C CA . GLU A 1 602 ? 3.584 18.001 37.664 1.00 36.12 602 GLU A CA 1
ATOM 4713 C C . GLU A 1 602 ? 3.632 17.131 36.395 1.00 36.12 602 GLU A C 1
ATOM 4715 O O . GLU A 1 602 ? 3.285 15.953 36.479 1.00 36.12 602 GLU A O 1
ATOM 4720 N N . VAL A 1 603 ? 4.107 17.615 35.241 1.00 33.62 603 VAL A N 1
ATOM 4721 C CA . VAL A 1 603 ? 4.238 16.776 34.031 1.00 33.62 603 VAL A CA 1
ATOM 4722 C C . VAL A 1 603 ? 5.634 16.909 33.440 1.00 33.62 603 VAL A C 1
ATOM 4724 O O . VAL A 1 603 ? 5.973 17.925 32.842 1.00 33.62 603 VAL A O 1
ATOM 4727 N N . GLU A 1 604 ? 6.439 15.857 33.573 1.00 33.72 604 GLU A N 1
ATOM 4728 C CA . GLU A 1 604 ? 7.773 15.787 32.975 1.00 33.72 604 GLU A CA 1
ATOM 4729 C C . GLU A 1 604 ? 7.773 14.741 31.852 1.00 33.72 604 GLU A C 1
ATOM 4731 O O . GLU A 1 604 ? 7.306 13.605 32.028 1.00 33.72 604 GLU A O 1
ATOM 4736 N N . MET A 1 605 ? 8.288 15.118 30.675 1.00 32.59 605 MET A N 1
ATOM 4737 C CA . MET A 1 605 ? 8.671 14.126 29.673 1.00 32.59 605 MET A CA 1
ATOM 4738 C C . MET A 1 605 ? 9.908 13.410 30.195 1.00 32.59 605 MET A C 1
ATOM 4740 O O . MET A 1 605 ? 11.000 13.970 30.192 1.00 32.59 605 MET A O 1
ATOM 4744 N N . VAL A 1 606 ? 9.744 12.164 30.625 1.00 31.25 606 VAL A N 1
ATOM 4745 C CA . VAL A 1 606 ? 10.897 11.329 30.941 1.00 31.25 606 VAL A CA 1
ATOM 4746 C C . VAL A 1 606 ? 11.380 10.744 29.623 1.00 31.25 606 VAL A C 1
ATOM 4748 O O . VAL A 1 606 ? 10.884 9.711 29.165 1.00 31.25 606 VAL A O 1
ATOM 4751 N N . ASP A 1 607 ? 12.326 11.432 28.988 1.00 34.00 607 ASP A N 1
ATOM 4752 C CA . ASP A 1 607 ? 13.125 10.811 27.943 1.00 34.00 607 ASP A CA 1
ATOM 4753 C C . ASP A 1 607 ? 14.016 9.776 28.635 1.00 34.00 607 ASP A C 1
ATOM 4755 O O . ASP A 1 607 ? 14.940 10.107 29.379 1.00 34.00 607 ASP A O 1
ATOM 4759 N N . VAL A 1 608 ? 13.698 8.492 28.476 1.00 28.77 608 VAL A N 1
ATOM 4760 C CA . VAL A 1 608 ? 14.678 7.460 28.813 1.00 28.77 608 VAL A CA 1
ATOM 4761 C C . VAL A 1 608 ? 15.754 7.604 27.748 1.00 28.77 608 VAL A C 1
ATOM 4763 O O . VAL A 1 608 ? 15.406 7.391 26.587 1.00 28.77 608 VAL A O 1
ATOM 4766 N N . PRO A 1 609 ? 17.015 7.940 28.091 1.00 30.81 609 PRO A N 1
ATOM 4767 C CA . PRO A 1 609 ? 18.047 8.216 27.106 1.00 30.81 609 PRO A CA 1
ATOM 4768 C C . PRO A 1 609 ? 18.094 7.072 26.102 1.00 30.81 609 PRO A C 1
ATOM 4770 O O . PRO A 1 609 ? 18.521 5.950 26.396 1.00 30.81 609 PRO A O 1
ATOM 4773 N N . VAL A 1 610 ? 17.583 7.347 24.904 1.00 35.50 610 VAL A N 1
ATOM 4774 C CA . VAL A 1 610 ? 17.687 6.420 23.797 1.00 35.50 610 VAL A CA 1
ATOM 4775 C C . VAL A 1 610 ? 19.141 6.499 23.390 1.00 35.50 610 VAL A C 1
ATOM 4777 O O . VAL A 1 610 ? 19.554 7.449 22.731 1.00 35.50 610 VAL A O 1
ATOM 4780 N N . ASN A 1 611 ? 19.936 5.514 23.803 1.00 35.03 611 ASN A N 1
ATOM 4781 C CA . ASN A 1 611 ? 21.282 5.364 23.282 1.00 35.03 611 ASN A CA 1
ATOM 4782 C C . ASN A 1 611 ? 21.169 5.032 21.780 1.00 35.03 611 ASN A C 1
ATOM 4784 O O . ASN A 1 611 ? 21.049 3.871 21.376 1.00 35.03 611 ASN A O 1
ATOM 4788 N N . LEU A 1 612 ? 21.127 6.084 20.960 1.00 35.09 612 LEU A N 1
ATOM 4789 C CA . LEU A 1 612 ? 21.031 6.018 19.506 1.00 35.09 612 LEU A CA 1
ATOM 4790 C C . LEU A 1 612 ? 22.246 5.294 18.911 1.00 35.09 612 LEU A C 1
ATOM 4792 O O . LEU A 1 612 ? 22.074 4.594 17.916 1.00 35.09 612 LEU A O 1
ATOM 4796 N N . GLU A 1 613 ? 23.419 5.364 19.553 1.00 35.75 613 GLU A N 1
ATOM 4797 C CA . GLU A 1 613 ? 24.620 4.632 19.123 1.00 35.75 613 GLU A CA 1
ATOM 4798 C C . GLU A 1 613 ? 24.383 3.117 19.140 1.00 35.75 613 GLU A C 1
ATOM 4800 O O . GLU A 1 613 ? 24.665 2.432 18.160 1.00 35.75 613 GLU A O 1
ATOM 4805 N N . THR A 1 614 ? 23.742 2.586 20.188 1.00 35.31 614 THR A N 1
ATOM 4806 C CA . THR A 1 614 ? 23.432 1.145 20.269 1.00 35.31 614 THR A CA 1
ATOM 4807 C C . THR A 1 614 ? 22.309 0.683 19.333 1.00 35.31 614 THR A C 1
ATOM 4809 O O . THR A 1 614 ? 22.207 -0.514 19.053 1.00 35.31 614 THR A O 1
ATOM 4812 N N . ARG A 1 615 ? 21.466 1.599 18.832 1.00 37.38 615 ARG A N 1
ATOM 4813 C CA . ARG A 1 615 ? 20.345 1.290 17.918 1.00 37.38 615 ARG A CA 1
ATOM 4814 C C . ARG A 1 615 ? 20.730 1.327 16.438 1.00 37.38 615 ARG A C 1
ATOM 4816 O O . ARG A 1 615 ? 20.053 0.687 15.643 1.00 37.38 615 ARG A O 1
ATOM 4823 N N . TRP A 1 616 ? 21.797 2.044 16.090 1.00 39.12 616 TRP A N 1
ATOM 4824 C CA . TRP A 1 616 ? 22.243 2.282 14.712 1.00 39.12 616 TRP A CA 1
ATOM 4825 C C . TRP A 1 616 ? 23.588 1.622 14.385 1.00 39.12 616 TRP A C 1
ATOM 4827 O O . TRP A 1 616 ? 24.278 2.026 13.452 1.00 39.12 616 TRP A O 1
ATOM 4837 N N . HIS A 1 617 ? 23.979 0.574 15.113 1.00 38.44 617 HIS A N 1
ATOM 4838 C CA . HIS A 1 617 ? 25.053 -0.284 14.624 1.00 38.44 617 HIS A CA 1
ATOM 4839 C C . HIS A 1 617 ? 24.563 -1.050 13.391 1.00 38.44 617 HIS A C 1
ATOM 4841 O O . HIS A 1 617 ? 23.582 -1.782 13.458 1.00 38.44 617 HIS A O 1
ATOM 4847 N N . ALA A 1 618 ? 25.286 -0.917 12.281 1.00 40.09 618 ALA A N 1
ATOM 4848 C CA . ALA A 1 618 ? 24.965 -1.465 10.959 1.00 40.09 618 ALA A CA 1
ATOM 4849 C C . ALA A 1 618 ? 24.627 -2.976 10.909 1.00 40.09 618 ALA A C 1
ATOM 4851 O O . ALA A 1 618 ? 24.019 -3.431 9.948 1.00 40.09 618 ALA A O 1
ATOM 4852 N N . ASN A 1 619 ? 24.953 -3.740 11.959 1.00 39.72 619 ASN A N 1
ATOM 4853 C CA . ASN A 1 619 ? 24.766 -5.195 12.044 1.00 39.72 619 ASN A CA 1
ATOM 4854 C C . ASN A 1 619 ? 23.595 -5.617 12.960 1.00 39.72 619 ASN A C 1
ATOM 4856 O O . ASN A 1 619 ? 23.553 -6.746 13.458 1.00 39.72 619 ASN A O 1
ATOM 4860 N N . LEU A 1 620 ? 22.674 -4.701 13.274 1.00 37.12 620 LEU A N 1
ATOM 4861 C CA . LEU A 1 620 ? 21.650 -4.864 14.303 1.00 37.12 620 LEU A CA 1
ATOM 4862 C C . LEU A 1 620 ? 20.225 -4.614 13.726 1.00 37.12 620 LEU A C 1
ATOM 4864 O O . LEU A 1 620 ? 20.007 -3.518 13.233 1.00 37.12 620 LEU A O 1
ATOM 4868 N N . PRO A 1 621 ? 19.228 -5.540 13.827 1.00 35.66 621 PRO A N 1
ATOM 4869 C CA . PRO A 1 621 ? 17.856 -5.267 13.391 1.00 35.66 621 PRO A CA 1
ATOM 4870 C C . PRO A 1 621 ? 17.205 -4.132 14.169 1.00 35.66 621 PRO A C 1
ATOM 4872 O O . PRO A 1 621 ? 17.434 -3.988 15.379 1.00 35.66 621 PRO A O 1
ATOM 4875 N N . LEU A 1 622 ? 16.324 -3.408 13.476 1.00 37.84 622 LEU A N 1
ATOM 4876 C CA . LEU A 1 622 ? 15.354 -2.492 14.062 1.00 37.84 622 LEU A CA 1
ATOM 4877 C C . LEU A 1 622 ? 14.434 -3.280 15.006 1.00 37.84 622 LEU A C 1
ATOM 4879 O O . LEU A 1 622 ? 13.638 -4.115 14.587 1.00 37.84 622 LEU A O 1
ATOM 4883 N N . VAL A 1 623 ? 14.543 -3.030 16.310 1.00 36.34 623 VAL A N 1
ATOM 4884 C CA . VAL A 1 623 ? 13.569 -3.546 17.277 1.00 36.34 623 VAL A CA 1
ATOM 4885 C C . VAL A 1 623 ? 12.283 -2.749 17.085 1.00 36.34 623 VAL A C 1
ATOM 4887 O O . VAL A 1 623 ? 12.288 -1.531 17.280 1.00 36.34 623 VAL A O 1
ATOM 4890 N N . GLY A 1 624 ? 11.194 -3.427 16.708 1.00 32.91 624 GLY A N 1
ATOM 4891 C CA . GLY A 1 624 ? 9.862 -2.835 16.621 1.00 32.91 624 GLY A CA 1
ATOM 4892 C C . GLY A 1 624 ? 9.559 -2.001 17.866 1.00 32.91 624 GLY A C 1
ATOM 4893 O O . GLY A 1 624 ? 9.586 -2.512 18.983 1.00 32.91 624 GLY A O 1
ATOM 4894 N N . ALA A 1 625 ? 9.369 -0.699 17.645 1.00 31.33 625 ALA A N 1
ATOM 4895 C CA . ALA A 1 625 ? 8.855 0.321 18.554 1.00 31.33 625 ALA A CA 1
ATOM 4896 C C . ALA A 1 625 ? 8.682 -0.085 20.038 1.00 31.33 625 ALA A C 1
ATOM 4898 O O . ALA A 1 625 ? 7.566 -0.167 20.540 1.00 31.33 625 ALA A O 1
ATOM 4899 N N . GLN A 1 626 ? 9.774 -0.184 20.804 1.00 28.70 626 GLN A N 1
ATOM 4900 C CA . GLN A 1 626 ? 9.720 0.263 22.201 1.00 28.70 626 GLN A CA 1
ATOM 4901 C C . GLN A 1 626 ? 9.996 1.769 22.225 1.00 28.70 626 GLN A C 1
ATOM 4903 O O . GLN A 1 626 ? 11.061 2.233 22.637 1.00 28.70 626 GLN A O 1
ATOM 4908 N N . PHE A 1 627 ? 9.018 2.542 21.747 1.00 31.39 627 PHE A N 1
ATOM 4909 C CA . PHE A 1 627 ? 8.851 3.914 22.207 1.00 31.39 627 PHE A CA 1
ATOM 4910 C C . PHE A 1 627 ? 8.246 3.825 23.604 1.00 31.39 627 PHE A C 1
ATOM 4912 O O . PHE A 1 627 ? 7.030 3.780 23.769 1.00 31.39 627 PHE A O 1
ATOM 4919 N N . ARG A 1 628 ? 9.094 3.764 24.631 1.00 29.70 628 ARG A N 1
ATOM 4920 C CA . ARG A 1 628 ? 8.661 4.130 25.981 1.00 29.70 628 ARG A CA 1
ATOM 4921 C C . ARG A 1 628 ? 8.762 5.647 26.095 1.00 29.70 628 ARG A C 1
ATOM 4923 O O . ARG A 1 628 ? 9.651 6.159 26.753 1.00 29.70 628 ARG A O 1
ATOM 4930 N N . LEU A 1 629 ? 7.869 6.352 25.403 1.00 32.56 629 LEU A N 1
ATOM 4931 C CA . LEU A 1 629 ? 7.527 7.718 25.787 1.00 32.56 629 LEU A CA 1
ATOM 4932 C C . LEU A 1 629 ? 6.633 7.582 27.018 1.00 32.56 629 LEU A C 1
ATOM 4934 O O . LEU A 1 629 ? 5.440 7.305 26.909 1.00 32.56 629 LEU A O 1
ATOM 4938 N N . GLY A 1 630 ? 7.255 7.642 28.192 1.00 28.23 630 GLY A N 1
ATOM 4939 C CA . GLY A 1 630 ? 6.541 7.755 29.451 1.00 28.23 630 GLY A CA 1
ATOM 4940 C C . GLY A 1 630 ? 6.258 9.226 29.719 1.00 28.23 630 GLY A C 1
ATOM 4941 O O . GLY A 1 630 ? 7.182 10.033 29.754 1.00 28.23 630 GLY A O 1
ATOM 4942 N N . ALA A 1 631 ? 4.994 9.578 29.925 1.00 31.33 631 ALA A N 1
ATOM 4943 C CA . ALA A 1 631 ? 4.673 10.787 30.668 1.00 31.33 631 ALA A CA 1
ATOM 4944 C C . ALA A 1 631 ? 4.693 10.403 32.149 1.00 31.33 631 ALA A C 1
ATOM 4946 O O . ALA A 1 631 ? 3.948 9.509 32.558 1.00 31.33 631 ALA A O 1
ATOM 4947 N N . LYS A 1 632 ? 5.558 11.032 32.948 1.00 31.56 632 LYS A N 1
ATOM 4948 C CA . LYS A 1 632 ? 5.421 10.957 34.400 1.00 31.56 632 LYS A CA 1
ATOM 4949 C C . LYS A 1 632 ? 4.525 12.116 34.804 1.00 31.56 632 LYS A C 1
ATOM 4951 O O . LYS A 1 632 ? 4.935 13.270 34.724 1.00 31.56 632 LYS A O 1
ATOM 4956 N N . ILE A 1 633 ? 3.299 11.796 35.201 1.00 33.66 633 ILE A N 1
ATOM 4957 C CA . ILE A 1 633 ? 2.451 12.748 35.908 1.00 33.66 633 ILE A CA 1
ATOM 4958 C C . ILE A 1 633 ? 2.811 12.585 37.383 1.00 33.66 633 ILE A C 1
ATOM 4960 O O . ILE A 1 633 ? 2.574 11.533 37.975 1.00 33.66 633 ILE A O 1
ATOM 4964 N N . ASN A 1 634 ? 3.461 13.588 37.962 1.00 33.84 634 ASN A N 1
ATOM 4965 C CA . ASN A 1 634 ? 3.761 13.656 39.387 1.00 33.84 634 ASN A CA 1
ATOM 4966 C C . ASN A 1 634 ? 2.469 14.014 40.144 1.00 33.84 634 ASN A C 1
ATOM 4968 O O . ASN A 1 634 ? 2.384 15.046 40.795 1.00 33.84 634 ASN A O 1
ATOM 4972 N N . THR A 1 635 ? 1.432 13.177 40.066 1.00 30.94 635 THR A N 1
ATOM 4973 C CA . THR A 1 635 ? 0.241 13.392 40.890 1.00 30.94 635 THR A CA 1
ATOM 4974 C C . THR A 1 635 ? 0.565 13.008 42.328 1.00 30.94 635 THR A C 1
ATOM 4976 O O . THR A 1 635 ? 0.670 11.822 42.650 1.00 30.94 635 THR A O 1
ATOM 4979 N N . LYS A 1 636 ? 0.636 13.985 43.236 1.00 27.09 636 LYS A N 1
ATOM 4980 C CA . LYS A 1 636 ? 0.355 13.742 44.661 1.00 27.09 636 LYS A CA 1
ATOM 4981 C C . LYS A 1 636 ? -1.154 13.519 44.853 1.00 27.09 636 LYS A C 1
ATOM 4983 O O . LYS A 1 636 ? -1.813 14.275 45.553 1.00 27.09 636 LYS A O 1
ATOM 4988 N N . PHE A 1 637 ? -1.715 12.480 44.237 1.00 26.17 637 PHE A N 1
ATOM 4989 C CA . PHE A 1 637 ? -3.056 11.993 44.563 1.00 26.17 637 PHE A CA 1
ATOM 4990 C C . PHE A 1 637 ? -3.047 10.460 44.660 1.00 26.17 637 PHE A C 1
ATOM 4992 O O . PHE A 1 637 ? -2.424 9.803 43.824 1.00 26.17 637 PHE A O 1
ATOM 4999 N N . PRO A 1 638 ? -3.691 9.879 45.690 1.00 24.64 638 PRO A N 1
ATOM 5000 C CA . PRO A 1 638 ? -3.618 8.460 46.001 1.00 24.64 638 PRO A CA 1
ATOM 5001 C C . PRO A 1 638 ? -4.619 7.699 45.130 1.00 24.64 638 PRO A C 1
ATOM 5003 O O . PRO A 1 638 ? -5.727 7.406 45.563 1.00 24.64 638 PRO A O 1
ATOM 5006 N N . TYR A 1 639 ? -4.250 7.386 43.894 1.00 27.39 639 TYR A N 1
ATOM 5007 C CA . TYR A 1 639 ? -4.966 6.371 43.128 1.00 27.39 639 TYR A CA 1
ATOM 5008 C C . TYR A 1 639 ? -3.958 5.349 42.609 1.00 27.39 639 TYR A C 1
ATOM 5010 O O . TYR A 1 639 ? -3.177 5.616 41.696 1.00 27.39 639 TYR A O 1
ATOM 5018 N N . GLU A 1 640 ? -3.956 4.176 43.245 1.00 23.30 640 GLU A N 1
ATOM 5019 C CA . GLU A 1 640 ? -3.322 2.970 42.723 1.00 23.30 640 GLU A CA 1
ATOM 5020 C C . GLU A 1 640 ? -4.027 2.573 41.422 1.00 23.30 640 GLU A C 1
ATOM 5022 O O . GLU A 1 640 ? -5.166 2.108 41.424 1.00 23.30 640 GLU A O 1
ATOM 5027 N N . PHE A 1 641 ? -3.345 2.736 40.291 1.00 25.62 641 PHE A N 1
ATOM 5028 C CA . PHE A 1 641 ? -3.745 2.071 39.059 1.00 25.62 641 PHE A CA 1
ATOM 5029 C C . PHE A 1 641 ? -3.308 0.604 39.143 1.00 25.62 641 PHE A C 1
ATOM 5031 O O . PHE A 1 641 ? -2.157 0.269 38.860 1.00 25.62 641 PHE A O 1
ATOM 5038 N N . GLN A 1 642 ? -4.229 -0.279 39.534 1.00 21.78 642 GLN A N 1
ATOM 5039 C CA . GLN A 1 642 ? -4.081 -1.715 39.306 1.00 21.78 642 GLN A CA 1
ATOM 5040 C C . GLN A 1 642 ? -4.261 -1.987 37.808 1.00 21.78 642 GLN A C 1
ATOM 5042 O O . GLN A 1 642 ? -5.356 -1.865 37.261 1.00 21.78 642 GLN A O 1
ATOM 5047 N N . ILE A 1 643 ? -3.173 -2.358 37.135 1.00 24.16 643 ILE A N 1
ATOM 5048 C CA . ILE A 1 643 ? -3.243 -2.979 35.812 1.00 24.16 643 ILE A CA 1
ATOM 5049 C C . ILE A 1 643 ? -3.742 -4.406 36.046 1.00 24.16 643 ILE A C 1
ATOM 5051 O O . ILE A 1 643 ? -2.974 -5.271 36.463 1.00 24.16 643 ILE A O 1
ATOM 5055 N N . ILE A 1 644 ? -5.037 -4.637 35.840 1.00 24.00 644 ILE A N 1
ATOM 5056 C CA . ILE A 1 644 ? -5.593 -5.989 35.772 1.00 24.00 644 ILE A CA 1
ATOM 5057 C C . ILE A 1 644 ? -5.417 -6.462 34.323 1.00 24.00 644 ILE A C 1
ATOM 5059 O O . ILE A 1 644 ? -5.805 -5.747 33.397 1.00 24.00 644 ILE A O 1
ATOM 5063 N N . ASN A 1 645 ? -4.744 -7.610 34.176 1.00 27.75 645 ASN A N 1
ATOM 5064 C CA . ASN A 1 645 ? -4.404 -8.284 32.915 1.00 27.75 645 ASN A CA 1
ATOM 5065 C C . ASN A 1 645 ? -5.597 -8.516 31.988 1.00 27.75 645 ASN A C 1
ATOM 5067 O O . ASN A 1 645 ? -6.676 -8.884 32.507 1.00 27.75 645 ASN A O 1
#

pLDDT: mean 79.07, std 22.97, range [21.78, 98.5]

Solvent-accessible surface area (backbone atoms only — not comparable to full-atom values): 36102 Å² total; per-residue (Å²): 107,73,72,53,39,76,63,32,93,80,56,57,83,87,88,76,83,89,61,64,48,22,44,28,36,35,40,35,33,35,22,20,71,83,64,57,69,40,54,56,41,42,35,27,39,54,48,19,31,56,43,22,68,72,53,25,43,35,31,30,60,62,83,85,68,53,69,70,57,48,52,52,52,51,51,49,51,52,51,50,41,60,76,71,64,50,54,18,42,32,38,36,35,33,36,37,38,87,86,75,78,43,74,44,83,76,46,77,42,81,48,87,46,74,62,53,46,34,43,24,63,62,21,46,42,63,50,70,62,50,31,54,42,18,59,75,62,37,40,49,92,70,50,82,76,62,91,56,50,53,95,57,61,67,70,57,59,48,38,67,76,45,26,34,23,35,31,48,30,71,53,64,66,68,36,40,80,70,71,43,79,67,73,58,66,61,30,71,54,53,71,44,62,28,33,18,30,7,47,17,82,38,65,54,13,2,44,40,27,8,48,61,37,61,41,87,79,49,84,68,73,45,93,62,57,62,73,82,60,50,71,68,61,49,54,51,38,51,64,51,37,38,89,59,44,73,62,52,54,53,46,42,49,74,74,63,56,49,46,65,60,49,20,68,54,48,35,29,62,49,70,56,43,54,46,51,48,50,52,51,49,53,51,54,53,42,37,75,42,58,92,40,65,69,46,48,47,51,41,45,45,42,36,53,48,44,60,55,50,11,60,53,51,74,56,50,38,68,58,47,46,52,50,30,56,74,72,66,57,57,80,17,29,43,67,35,46,33,54,56,76,76,59,97,61,63,52,54,33,28,30,60,42,59,64,91,70,60,70,67,70,61,84,43,84,59,19,33,34,37,47,56,71,45,46,37,47,92,87,41,34,71,33,35,29,51,53,48,37,45,48,43,47,45,39,47,76,69,74,33,45,38,36,35,41,40,22,26,60,86,42,67,55,70,40,72,88,61,35,70,28,38,32,43,35,42,87,47,70,67,55,49,45,56,49,41,72,60,36,53,46,68,35,34,36,36,51,41,82,44,55,69,59,54,49,59,42,47,76,69,74,45,62,69,46,60,51,57,37,34,73,77,70,80,73,76,58,99,62,46,45,37,44,30,50,38,45,43,43,100,91,57,69,62,48,75,49,71,49,68,64,62,99,67,97,73,78,84,78,96,59,71,73,51,76,58,81,80,85,64,91,61,67,54,94,57,102,78,40,71,80,61,61,38,49,30,38,35,36,40,31,69,47,99,88,36,43,38,46,41,71,43,36,37,26,43,50,55,52,48,46,48,26,66,73,70,72,45,64,55,66,47,52,48,54,26,51,78,66,76,57,72,47,74,64,55,54,42,52,51,64,64,30,75,70,65,72,60,63,92,83,38,76,47,80,48,75,64,83,72,63,57,71,82,61,56,43,77,90,52,64,72,72,81,81,80,74,68,79,43,74,46,67,63,65,96,61,99,67,86,82,78,84,78,130

Foldseek 3Di:
DVVVLVVPPVSDDDDDDDPWLFWKKKWKKAAFPVGDIATQFMKTFLFTPFFASLLTKIKPPDDPDDVVLVVVVVVVVSVVCVVVVAFFMKMWMWGADPVVRDIDTDDIDSDCDLVNLLSCQQQVQPRVQLRVCRVVRAGQLRRDDPPLWPRNSSPDHFDGQKMKIKHFAACCVVCVVVVFDFDFFGGNFDRTQWIFMAIANDPLQRVLQRLLLRVPPPPQPDLCSCVPPDPVNLLVCLQGPGSCRLSSLLVCVVVPDQLVNSCVNRSRDSVVSVSSNVNSVLLVVLLVDQPDQVSLLVCQQSNHALCSSCVSNVHHSVVSVVSCVVSVQAWAWDDNHRYSPPDPRNSQEIETHRDDDHPDAAPDQQEEEEEFPEIDDPACRQLRLVLSLLLLQLCVVVVGAYEYEYGGSPRPNPPSVSHVHYYNGRPDLRRVVSCCVRHVHPEYEDEQVPVVSVVVCVVVVHHYDYAFADGDPDPDDDQWFWKFKWFDFDPDIDFGDTQGPDDDDDDDDPADEDEDEDDDPFDDDDPPGDPDGAIKIWIWGDDDRYIYIYIGGHHSVVLSVCCVVQVDNPSSLSSCRSVVNDDPVSVCCRCPGPRVPDDHDFWDFPPPPPPVVVQRDNVDHHDPDPPPRDIGGNDPDDDDDDPDD

Radius of gyration: 26.57 Å; Cα contacts (8 Å, |Δi|>4): 1165; chains: 1; bounding box: 56×76×75 Å

Mean predicted aligned error: 10.97 Å

Sequence (645 aa):
MSAAFKRSRTRQVIVDQSIVGLKEVSFEVLRDVRGTTLLLGSMEDMDPVGIHAADSIEVTPIQTLSDREYQKLRQAAFRVARRLHIVGVMHVQFALDPVLDNYFIMKVSPYYDRVSAMLSRASGYPIALVAANVMTGISLPEVKLSSRFAKRTALIEPVLDHVVVRFPIFAFDEAQRRGVKADRQLTTVQKSVGATLGIGRSMEEAMIKAMRAAHYHNRDFAFDALAKITDNDLIQQLIHPRDNRIMLLLEAIRRGYQSDELAELTQIDEFYFHKLRNIYNLEVDTAAHAGDNDWLQRAKYYGFSDGLIAQLWQTNADAVMNQAHTAGIIPTYKTVEPTAGEFSEVVPTFYSTYELENESRPLSDKTALIVTTGAFRLGDGAAGDYVMSTVISELHQQGIKTVVINNNPNAISLIPQLADKQYLEPQEISDILGIIDLEKPRWVFVPGNRLKLIGALRLRHINVIVINKDKASKAAQDGDRFLTRIVYHTNKIGVADPVEIGQTAYEAPTHTLQVENQGVPGIDAEPGAMRQSGFYNTLFSALSGHARMVTTALPFTELALLNKGTGINWIRLLVRALLDKTTAADRRDLNQGPFATATKGEVEMVDVPVNLETRWHANLPLVGAQFRLGAKINTKFPYEFQIIN

Secondary structure (DSSP, 8-state):
-HHHHHH-TTS--------TTSEEEEEEEEE-TT--EEEEEEEEESSPBTB-GGGS-EEES-SS--HHHHHHHHHHHHHHHHHTT--EEEEEEEEEETTTTEEEEEEEE-S--HHHHHHHHHH---HHHHHHHHHTT--GGG----TTS-TTGGGS--B-SSEEEEEEE--HHHHHTTT-----B--SS----EEEEEEESSHHHHHHHHHHHHGGG-TT-STTTTTT--HHHHHHHHHS-BTTHHHHHHHHHHTT--HHHHHHHH---HHHHHHHHHHHHHHHHHHHTTT-HHHHHHHHHTT--HHHHHHHTTS-HHHHHHHHHHTT---EEEE--TBTTSS-----EEEEE-SS--------SSEEEEE---S--TTTHHHHHHHHHHHHHHHHHTT-EEEEE---TT-GGG-TTT-SEEE----SHHHHHHHHHHH--SEEEEETT-HHHHHHHHHTT--EEEE---PPPP---TTEEEEEEEEE-TT-------EESSS---PPP-S-EEE---S-TTB-SSTT-B-S-EEEEEEEEEETTEEEEEEEEPPHHHHHHHHHHH---HHHHHHHHHTT---HHHHHHHHHSHHHH--TTSEEEE-----HHHH--TTS---------EEEE---S--------